Protein AF-A0A7S3PJL9-F1 (afdb_monomer)

InterPro domains:
  IPR002893 Zinc finger, MYND-type [PF01753] (295-329)
  IPR002893 Zinc finger, MYND-type [PS01360] (291-329)
  IPR002893 Zinc finger, MYND-type [PS50865] (291-329)
  IPR036770 Ankyrin repeat-containing domain superfamily [G3DSA:1.25.40.20] (37-271)
  IPR036770 Ankyrin repeat-containing domain superfamily [SSF48403] (161-262)

pLDDT: mean 83.67, std 14.81, range [35.88, 97.75]

Radius of gyration: 31.09 Å; Cα contacts (8 Å, |Δi|>4): 835; chains: 1; bounding box: 74×62×81 Å

Secondary structure (DSSP, 8-state):
-----HHHHHHHHHHHS--GGG-TTT-SPPPHHHHHHHHHHHHT-HHHHHHHHHHHS-EEEEEE---SS-GGGTT-EEEEEEEETTTTEEEEEEPPPTT--SPPEEEE-GGGEEEEEEEPPS-HHHHHHHHH--BTTTTB-HHHHHHHHHHH---TT--HHHHHHHHHHHT--TT-B-TTS-BHHHHHHSSS---HHHHHHHHHHHHH-GGGGG-B-TTS-BHHHHHHHHT-HHHHHIIIIIS---TT---TTS--HHHHTTS-HHHHHHHHHHHHHHHHHHHHHHT-PBP-STT--SB--EE-TTT-S-EESSHHHHHHTHHHHHHHHHHHHH-PEEE----SSSGGGPBPTTS-B-----SPPSTTPPTT-EEEEEEEEETTTEEEEEE-TTSSSEEEE-TTT-TTHHHHHHHHHHHSGGGTEEEEEEEE-TTS-EEEEEEEEEPPP--

Structure (mmCIF, N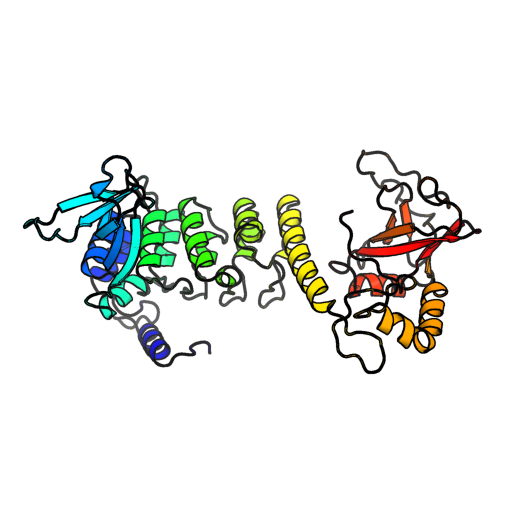/CA/C/O backbone):
data_AF-A0A7S3PJL9-F1
#
_entry.id   AF-A0A7S3PJL9-F1
#
loop_
_atom_site.group_PDB
_atom_site.id
_atom_site.type_symbol
_atom_site.label_atom_id
_atom_site.label_alt_id
_atom_site.label_comp_id
_atom_site.label_asym_id
_atom_site.label_entity_id
_atom_site.label_seq_id
_atom_site.pdbx_PDB_ins_code
_atom_site.Cartn_x
_atom_site.Cartn_y
_atom_site.Cartn_z
_atom_site.occupancy
_atom_site.B_iso_or_equiv
_atom_site.auth_seq_id
_atom_site.auth_comp_id
_atom_site.auth_asym_id
_atom_site.auth_atom_id
_atom_site.pdbx_PDB_model_num
ATOM 1 N N . SER A 1 1 ? -11.515 21.129 -6.739 1.00 35.88 1 SER A N 1
ATOM 2 C CA . SER A 1 1 ? -12.116 20.442 -7.899 1.00 35.88 1 SER A CA 1
ATOM 3 C C . SER A 1 1 ? -12.439 18.966 -7.641 1.00 35.88 1 SER A C 1
ATOM 5 O O . SER A 1 1 ? -13.136 18.388 -8.460 1.00 35.88 1 SER A O 1
ATOM 7 N N . GLU A 1 2 ? -12.032 18.348 -6.521 1.00 37.09 2 GLU A N 1
ATOM 8 C CA . GLU A 1 2 ? -12.361 16.942 -6.205 1.00 37.09 2 GLU A CA 1
ATOM 9 C C . GLU A 1 2 ? -13.313 16.798 -5.008 1.00 37.09 2 GLU A C 1
ATOM 11 O O . GLU A 1 2 ? -12.994 16.144 -4.021 1.00 37.09 2 GLU A O 1
ATOM 16 N N . ILE A 1 3 ? -14.500 17.399 -5.071 1.00 39.50 3 ILE A N 1
ATOM 17 C CA . ILE A 1 3 ? -15.584 16.981 -4.175 1.00 39.50 3 ILE A CA 1
ATOM 18 C C . ILE A 1 3 ? -16.751 16.573 -5.062 1.00 39.50 3 ILE A C 1
ATOM 20 O O . ILE A 1 3 ? -17.414 17.417 -5.650 1.00 39.50 3 ILE A O 1
ATOM 24 N N . ARG A 1 4 ? -16.908 15.258 -5.243 1.00 43.44 4 ARG A N 1
ATOM 25 C CA . ARG A 1 4 ? -17.924 14.631 -6.108 1.00 43.44 4 ARG A CA 1
ATOM 26 C C . ARG A 1 4 ? -19.254 14.361 -5.386 1.00 43.44 4 ARG A C 1
ATOM 28 O O . ARG A 1 4 ? -20.095 13.656 -5.927 1.00 43.44 4 ARG A O 1
ATOM 35 N N . ASP A 1 5 ? -19.420 14.867 -4.168 1.00 47.44 5 ASP A N 1
ATOM 36 C CA . ASP A 1 5 ? -20.592 14.631 -3.323 1.00 47.44 5 ASP A CA 1
ATOM 37 C C . ASP A 1 5 ? -21.000 15.949 -2.657 1.00 47.44 5 ASP A C 1
ATOM 39 O O . ASP A 1 5 ? -20.252 16.480 -1.834 1.00 47.44 5 ASP A O 1
ATOM 43 N N . ASP A 1 6 ? -22.162 16.485 -3.029 1.00 46.62 6 ASP A N 1
ATOM 44 C CA . ASP A 1 6 ? -22.639 17.795 -2.575 1.00 46.62 6 ASP A CA 1
ATOM 45 C C . ASP A 1 6 ? -22.822 17.857 -1.049 1.00 46.62 6 ASP A C 1
ATOM 47 O O . ASP A 1 6 ? -22.492 18.867 -0.430 1.00 46.62 6 ASP A O 1
ATOM 51 N N . LYS A 1 7 ? -23.199 16.746 -0.393 1.00 48.03 7 LYS A N 1
ATOM 52 C CA . LYS A 1 7 ? -23.298 16.692 1.082 1.00 48.03 7 LYS A CA 1
ATOM 53 C C . LYS A 1 7 ? -21.929 16.758 1.759 1.00 48.03 7 LYS A C 1
ATOM 55 O O . LYS A 1 7 ? -21.791 17.278 2.865 1.00 48.03 7 LYS A O 1
ATOM 60 N N . ARG A 1 8 ? -20.905 16.223 1.095 1.00 46.81 8 ARG A N 1
ATOM 61 C CA . ARG A 1 8 ? -19.510 16.260 1.551 1.00 46.81 8 ARG A CA 1
ATOM 62 C C . ARG A 1 8 ? -18.875 17.616 1.244 1.00 46.81 8 ARG A C 1
ATOM 64 O O . ARG A 1 8 ? -18.051 18.093 2.020 1.00 46.81 8 ARG A O 1
ATOM 71 N N . ALA A 1 9 ? -19.289 18.254 0.149 1.00 48.59 9 ALA A N 1
ATOM 72 C CA . ALA A 1 9 ? -18.859 19.592 -0.237 1.00 48.59 9 ALA A CA 1
ATOM 73 C C . ALA A 1 9 ? -19.276 20.632 0.796 1.00 48.59 9 ALA A C 1
ATOM 75 O O . ALA A 1 9 ? -18.446 21.463 1.150 1.00 48.59 9 ALA A O 1
ATOM 76 N N . ASP A 1 10 ? -20.488 20.543 1.340 1.00 46.97 10 ASP A N 1
ATOM 77 C CA . ASP A 1 10 ? -20.952 21.487 2.357 1.00 46.97 10 ASP A CA 1
ATOM 78 C C . ASP A 1 10 ? -20.241 21.304 3.704 1.00 46.97 10 ASP A C 1
ATOM 80 O O . ASP A 1 10 ? -19.788 22.290 4.281 1.00 46.97 10 ASP A O 1
ATOM 84 N N . PHE A 1 11 ? -20.005 20.065 4.157 1.00 46.78 11 PHE A N 1
ATOM 85 C CA . PHE A 1 11 ? -19.182 19.806 5.350 1.00 46.78 11 PHE A CA 1
ATOM 86 C C . PHE A 1 11 ? -17.747 20.327 5.181 1.00 46.78 11 PHE A C 1
ATOM 88 O O . PHE A 1 11 ? -17.214 21.005 6.058 1.00 46.78 11 PHE A O 1
ATOM 95 N N . HIS A 1 12 ? -17.128 20.081 4.022 1.00 47.91 12 HIS A N 1
ATOM 96 C CA . HIS A 1 12 ? -15.810 20.631 3.725 1.00 47.91 12 HIS A CA 1
ATOM 97 C C . HIS A 1 12 ? -15.833 22.161 3.619 1.00 47.91 12 HIS A C 1
ATOM 99 O O . HIS A 1 12 ? -14.950 22.793 4.184 1.00 47.91 12 HIS A O 1
ATOM 105 N N . ARG A 1 13 ? -16.831 22.785 2.981 1.00 50.94 13 ARG A N 1
ATOM 106 C CA . ARG A 1 13 ? -16.980 24.255 2.938 1.00 50.94 13 ARG A CA 1
ATOM 107 C C . ARG A 1 13 ? -17.105 24.851 4.341 1.00 50.94 13 ARG A C 1
ATOM 109 O O . ARG A 1 13 ? -16.450 25.851 4.608 1.00 50.94 13 ARG A O 1
ATOM 116 N N . MET A 1 14 ? -17.848 24.205 5.240 1.00 49.56 14 MET A N 1
ATOM 117 C CA . MET A 1 14 ? -17.987 24.616 6.645 1.00 49.56 14 MET A CA 1
ATOM 118 C C . MET A 1 14 ? -16.682 24.448 7.452 1.00 49.56 14 MET A C 1
ATOM 120 O O . MET A 1 14 ? -16.446 25.149 8.431 1.00 49.56 14 MET A O 1
ATOM 124 N N . LEU A 1 15 ? -15.788 23.550 7.023 1.00 45.72 15 LEU A N 1
ATOM 125 C CA . LEU A 1 15 ? -14.433 23.416 7.576 1.00 45.72 15 LEU A CA 1
ATOM 126 C C . LEU A 1 15 ? -13.472 24.509 7.067 1.00 45.72 15 LEU A C 1
ATOM 128 O O . LEU A 1 15 ? -12.478 24.793 7.739 1.00 45.72 15 LEU A O 1
ATOM 132 N N . TRP A 1 16 ? -13.748 25.107 5.903 1.00 45.91 16 TRP A N 1
ATOM 133 C CA . TRP A 1 16 ? -12.981 26.216 5.314 1.00 45.91 16 TRP A CA 1
ATOM 134 C C . TRP A 1 16 ? -13.560 27.602 5.632 1.00 45.91 16 TRP A C 1
ATOM 136 O O . TRP A 1 16 ? -12.886 28.600 5.380 1.00 45.91 16 TRP A O 1
ATOM 146 N N . SER A 1 17 ? -14.768 27.692 6.196 1.00 44.50 17 SER A N 1
ATOM 147 C CA . SER A 1 17 ? -15.256 28.932 6.800 1.00 44.50 17 SER A CA 1
ATOM 148 C C . SER A 1 17 ? -14.459 29.246 8.067 1.00 44.50 17 SER A C 1
ATOM 150 O O . SER A 1 17 ? -14.126 28.340 8.830 1.00 44.50 17 SER A O 1
ATOM 152 N N . TYR A 1 18 ? -14.123 30.528 8.231 1.00 39.69 18 TYR A N 1
ATOM 153 C CA . TYR A 1 18 ? -13.326 31.111 9.312 1.00 39.69 18 TYR A CA 1
ATOM 154 C C . TYR A 1 18 ? -13.472 30.382 10.655 1.00 39.69 18 TYR A C 1
ATOM 156 O O . TYR A 1 18 ? -14.580 30.214 11.165 1.00 39.69 18 TYR A O 1
ATOM 164 N N . GLY A 1 19 ? -12.339 29.975 11.234 1.00 41.75 19 GLY A N 1
ATOM 165 C CA . GLY A 1 19 ? -12.301 29.563 12.631 1.00 41.75 19 GLY A CA 1
ATOM 166 C C . GLY A 1 19 ? -12.584 30.751 13.546 1.00 41.75 19 GLY A C 1
ATOM 167 O O . GLY A 1 19 ? -12.369 31.906 13.165 1.00 41.75 19 GLY A O 1
ATOM 168 N N . GLY A 1 20 ? -13.101 30.472 14.745 1.00 43.22 20 GLY A N 1
ATOM 169 C CA . GLY A 1 20 ? -13.383 31.499 15.751 1.00 43.22 20 GLY A CA 1
ATOM 170 C C . GLY A 1 20 ? -12.190 32.443 15.965 1.00 43.22 20 GLY A C 1
ATOM 171 O O . GLY A 1 20 ? -11.038 32.026 15.874 1.00 43.22 20 GLY A O 1
ATOM 172 N N . ASN A 1 21 ? -12.491 33.720 16.226 1.00 45.34 21 ASN A N 1
ATOM 173 C CA . ASN A 1 21 ? -11.566 34.867 16.291 1.00 45.34 21 ASN A CA 1
ATOM 174 C C . ASN A 1 21 ? -10.934 35.328 14.960 1.00 45.34 21 ASN A C 1
ATOM 176 O O . ASN A 1 21 ? -9.982 36.103 14.977 1.00 45.34 21 ASN A O 1
ATOM 180 N N . GLY A 1 22 ? -11.478 34.927 13.805 1.00 47.56 22 GLY A N 1
ATOM 181 C CA . GLY A 1 22 ? -11.074 35.495 12.511 1.00 47.56 22 GLY A CA 1
ATOM 182 C C . GLY A 1 22 ? -9.779 34.919 11.934 1.00 47.56 22 GLY A C 1
ATOM 183 O O . GLY A 1 22 ? -9.286 35.439 10.934 1.00 47.56 22 GLY A O 1
ATOM 184 N N . ASP A 1 23 ? -9.253 33.833 12.508 1.00 50.88 23 ASP A N 1
ATOM 185 C CA . ASP A 1 23 ? -8.111 33.107 11.952 1.00 50.88 23 ASP A CA 1
ATOM 186 C C . ASP A 1 23 ? -8.592 32.057 10.922 1.00 50.88 23 ASP A C 1
ATOM 188 O O . ASP A 1 23 ? -9.230 31.058 11.291 1.00 50.88 23 ASP A O 1
ATOM 192 N N . PRO A 1 24 ? -8.289 32.229 9.619 1.00 50.56 24 PRO A N 1
ATOM 193 C CA . PRO A 1 24 ? -8.674 31.271 8.581 1.00 50.56 24 PRO A CA 1
ATOM 194 C C . PRO A 1 24 ? -8.004 29.890 8.748 1.00 50.56 24 PRO A C 1
ATOM 196 O O . PRO A 1 24 ? -8.465 28.899 8.170 1.00 50.56 24 PRO A O 1
ATOM 199 N N . PHE A 1 25 ? -6.951 29.776 9.561 1.00 51.09 25 PHE A N 1
ATOM 200 C CA . PHE A 1 25 ? -6.212 28.534 9.778 1.00 51.09 25 PHE A CA 1
ATOM 201 C C . PHE A 1 25 ? -6.716 27.711 10.970 1.00 51.09 25 PHE A C 1
ATOM 203 O O . PHE A 1 25 ? -6.531 26.492 10.955 1.00 51.09 25 PHE A O 1
ATOM 210 N N . CYS A 1 26 ? -7.414 28.314 11.941 1.00 51.22 26 CYS A N 1
ATOM 211 C CA . CYS A 1 26 ? -7.819 27.636 13.184 1.00 51.22 26 CYS A CA 1
ATOM 212 C C . CYS A 1 26 ? -8.955 26.608 13.028 1.00 51.22 26 CYS A C 1
ATOM 214 O O . CYS A 1 26 ? -9.075 25.700 13.845 1.00 51.22 26 CYS A O 1
ATOM 216 N N . GLY A 1 27 ? -9.753 26.689 11.962 1.00 54.47 27 GLY A N 1
ATOM 217 C CA . GLY A 1 27 ? -10.886 25.782 11.751 1.00 54.47 27 GLY A CA 1
ATOM 218 C C . GLY A 1 27 ? -12.042 25.964 12.717 1.00 54.47 27 GLY A C 1
ATOM 219 O O . GLY A 1 27 ? -11.946 26.771 13.641 1.00 54.47 27 GLY A O 1
ATOM 220 N N . PRO A 1 28 ? -13.175 25.280 12.477 1.00 57.53 28 PRO A N 1
ATOM 221 C CA . PRO A 1 28 ? -14.320 25.406 13.361 1.00 57.53 28 PRO A CA 1
ATOM 222 C C . PRO A 1 28 ? -13.923 24.992 14.776 1.00 57.53 28 PRO A C 1
ATOM 224 O O . PRO A 1 28 ? -13.170 24.036 14.973 1.00 57.53 28 PRO A O 1
ATOM 227 N N . GLN A 1 29 ? -14.425 25.744 15.753 1.00 66.12 29 GLN A N 1
ATOM 228 C CA . GLN A 1 29 ? -14.148 25.498 17.158 1.00 66.12 29 GLN A CA 1
ATOM 229 C C . GLN A 1 29 ? -14.656 24.098 17.526 1.00 66.12 29 GLN A C 1
ATOM 231 O O . GLN A 1 29 ? -15.822 23.776 17.305 1.00 66.12 29 GLN A O 1
ATOM 236 N N . LEU A 1 30 ? -13.754 23.253 18.026 1.00 68.56 30 LEU A N 1
ATOM 237 C CA . LEU A 1 30 ? -14.079 21.889 18.437 1.00 68.56 30 LEU A CA 1
ATOM 238 C C . LEU A 1 30 ? -14.959 21.919 19.686 1.00 68.56 30 LEU A C 1
ATOM 240 O O . LEU A 1 30 ? -14.750 22.763 20.563 1.00 68.56 30 LEU A O 1
ATOM 244 N N . SER A 1 31 ? -15.878 20.959 19.815 1.00 82.12 31 SER A N 1
ATOM 245 C CA . SER A 1 31 ? -16.474 20.694 21.121 1.00 82.12 31 SER A CA 1
ATOM 246 C C . SER A 1 31 ? -15.379 20.266 22.106 1.00 82.12 31 SER A C 1
ATOM 248 O O . SER A 1 31 ? -14.372 19.665 21.718 1.00 82.12 31 SER A O 1
ATOM 250 N N . GLU A 1 32 ? -15.582 20.530 23.395 1.00 86.38 32 GLU A N 1
ATOM 251 C CA . GLU A 1 32 ? -14.637 20.114 24.438 1.00 86.38 32 GLU A CA 1
ATOM 252 C C . GLU A 1 32 ? -14.372 18.599 24.389 1.00 86.38 32 GLU A C 1
ATOM 254 O O . GLU A 1 32 ? -13.226 18.156 24.422 1.00 86.38 32 GLU A O 1
ATOM 259 N N . GLU A 1 33 ? -15.425 17.803 24.193 1.00 87.88 33 GLU A N 1
ATOM 260 C CA . GLU A 1 33 ? -15.321 16.350 24.013 1.00 87.88 33 GLU A CA 1
ATOM 261 C C . GLU A 1 33 ? -14.486 15.950 22.790 1.00 87.88 33 GLU A C 1
ATOM 263 O O . GLU A 1 33 ? -13.663 15.041 22.887 1.00 87.88 33 GLU A O 1
ATOM 268 N N . ALA A 1 34 ? -14.669 16.614 21.641 1.00 85.75 34 ALA A N 1
ATOM 269 C CA . ALA A 1 34 ? -13.891 16.326 20.443 1.00 85.75 34 ALA A CA 1
ATOM 270 C C . ALA A 1 34 ? -12.410 16.630 20.675 1.00 85.75 34 ALA A C 1
ATOM 272 O O . ALA A 1 34 ? -11.571 15.820 20.294 1.00 85.75 34 ALA A O 1
ATOM 273 N N . LEU A 1 35 ? -12.092 17.727 21.372 1.00 85.62 35 LEU A N 1
ATOM 274 C CA . LEU A 1 35 ? -10.721 18.075 21.745 1.00 85.62 35 LEU A CA 1
ATOM 275 C C . LEU A 1 35 ? -10.097 17.034 22.691 1.00 85.62 35 LEU A C 1
ATOM 277 O O . LEU A 1 35 ? -8.969 16.594 22.458 1.00 85.62 35 LEU A O 1
ATOM 281 N N . GLN A 1 36 ? -10.823 16.615 23.731 1.00 92.06 36 GLN A N 1
ATOM 282 C CA . GLN A 1 36 ? -10.372 15.566 24.655 1.00 92.06 36 GLN A CA 1
ATOM 283 C C . GLN A 1 36 ? -10.151 14.236 23.919 1.00 92.06 36 GLN A C 1
ATOM 285 O O . GLN A 1 36 ? -9.152 13.548 24.147 1.00 92.06 36 GLN A O 1
ATOM 290 N N . PHE A 1 37 ? -11.030 13.902 22.971 1.00 94.19 37 PHE A N 1
ATOM 291 C CA . PHE A 1 37 ? -10.865 12.742 22.104 1.00 94.19 37 PHE A CA 1
ATOM 292 C C . PHE A 1 37 ? -9.600 12.848 21.238 1.00 94.19 37 PHE A C 1
ATOM 294 O O . PHE A 1 37 ? -8.809 11.903 21.207 1.00 94.19 37 PHE A O 1
ATOM 301 N N . SER A 1 38 ? -9.339 13.993 20.590 1.00 90.94 38 SER A N 1
ATOM 302 C CA . SER A 1 38 ? -8.106 14.212 19.811 1.00 90.94 38 SER A CA 1
ATOM 303 C C . SER A 1 38 ? -6.857 14.035 20.665 1.00 90.94 38 SER A C 1
ATOM 305 O O . SER A 1 38 ? -5.888 13.410 20.233 1.00 90.94 38 SER A O 1
ATOM 307 N N . GLN A 1 39 ? -6.871 14.584 21.882 1.00 92.31 39 GLN A N 1
ATOM 308 C CA . GLN A 1 39 ? -5.762 14.481 22.825 1.00 92.31 39 GLN A CA 1
ATOM 309 C C . GLN A 1 39 ? -5.527 13.026 23.237 1.00 92.31 39 GLN A C 1
ATOM 311 O O . GLN A 1 39 ? -4.381 12.571 23.245 1.00 92.31 39 GLN A O 1
ATOM 316 N N . ALA A 1 40 ? -6.589 12.265 23.510 1.00 95.62 40 ALA A N 1
ATOM 317 C CA . ALA A 1 40 ? -6.484 10.843 23.821 1.00 95.62 40 ALA A CA 1
ATOM 318 C C . ALA A 1 40 ? -5.890 10.047 22.646 1.00 95.62 40 ALA A C 1
ATOM 320 O O . ALA A 1 40 ? -4.986 9.231 22.841 1.00 95.62 40 ALA A O 1
ATOM 321 N N . VAL A 1 41 ? -6.328 10.333 21.416 1.00 96.75 41 VAL A N 1
ATOM 322 C CA . VAL A 1 41 ? -5.797 9.711 20.194 1.00 96.75 41 VAL A CA 1
ATOM 323 C C . VAL A 1 41 ? -4.317 10.048 19.983 1.00 96.75 41 VAL A C 1
ATOM 325 O O . VAL A 1 41 ? -3.515 9.150 19.716 1.00 96.75 41 VAL A O 1
ATOM 328 N N . LEU A 1 42 ? -3.935 11.319 20.135 1.00 94.75 42 LEU A N 1
ATOM 329 C CA . LEU A 1 42 ? -2.558 11.789 19.967 1.00 94.75 42 LEU A CA 1
ATOM 330 C C . LEU A 1 42 ? -1.620 11.194 21.024 1.00 94.75 42 LEU A C 1
ATOM 332 O O . LEU A 1 42 ? -0.526 10.743 20.698 1.00 94.75 42 LEU A O 1
ATOM 336 N N . THR A 1 43 ? -2.052 11.146 22.283 1.00 95.38 43 THR A N 1
ATOM 337 C CA . THR A 1 43 ? -1.238 10.638 23.403 1.00 95.38 43 THR A CA 1
ATOM 338 C C . THR A 1 43 ? -1.216 9.115 23.505 1.00 95.38 43 THR A C 1
ATOM 340 O O . THR A 1 43 ? -0.442 8.569 24.289 1.00 95.38 43 THR A O 1
ATOM 343 N N . GLY A 1 44 ? -2.030 8.414 22.713 1.00 96.00 44 GLY A N 1
ATOM 344 C CA . GLY A 1 44 ? -2.075 6.954 22.713 1.00 96.00 44 GLY A CA 1
ATOM 345 C C . GLY A 1 44 ? -2.898 6.358 23.859 1.00 96.00 44 GLY A C 1
ATOM 346 O O . GLY A 1 44 ? -2.697 5.190 24.199 1.00 96.00 44 GLY A O 1
ATOM 347 N N . SER A 1 45 ? -3.817 7.136 24.436 1.00 95.31 45 SER A N 1
ATOM 348 C CA . SER A 1 45 ? -4.642 6.781 25.597 1.00 95.31 45 SER A CA 1
ATOM 349 C C . SER A 1 45 ? -5.869 5.959 25.189 1.00 95.31 45 SER A C 1
ATOM 351 O O . SER A 1 45 ? -6.961 6.495 24.999 1.00 95.31 45 SER A O 1
ATOM 353 N N . LEU A 1 46 ? -5.690 4.644 25.038 1.00 94.19 46 LEU A N 1
ATOM 354 C CA . LEU A 1 46 ? -6.730 3.740 24.527 1.00 94.19 46 LEU A CA 1
ATOM 355 C C . LEU A 1 46 ? -8.006 3.741 25.373 1.00 94.19 46 LEU A C 1
ATOM 357 O O . LEU A 1 46 ? -9.085 3.842 24.803 1.00 94.19 46 LEU A O 1
ATOM 361 N N . GLU A 1 47 ? -7.889 3.691 26.700 1.00 91.44 47 GLU A N 1
ATOM 362 C CA . GLU A 1 47 ? -9.043 3.675 27.611 1.00 91.44 47 GLU A CA 1
ATOM 363 C C . GLU A 1 47 ? -9.989 4.861 27.365 1.00 91.44 47 GLU A C 1
ATOM 365 O O . GLU A 1 47 ? -11.207 4.696 27.277 1.00 91.44 47 GLU A O 1
ATOM 370 N N . TRP A 1 48 ? -9.423 6.056 27.184 1.00 93.25 48 TRP A N 1
ATOM 371 C CA . TRP A 1 48 ? -10.192 7.261 26.892 1.00 93.25 48 TRP A CA 1
ATOM 372 C C . TRP A 1 48 ? -10.855 7.187 25.520 1.00 93.25 48 TRP A C 1
ATOM 374 O O . TRP A 1 48 ? -12.050 7.445 25.416 1.00 93.25 48 TRP A O 1
ATOM 384 N N . VAL A 1 49 ? -10.121 6.781 24.480 1.00 95.25 49 VAL A N 1
ATOM 385 C CA . VAL A 1 49 ? -10.689 6.615 23.131 1.00 95.25 49 VAL A CA 1
ATOM 386 C C . VAL A 1 49 ? -11.854 5.622 23.147 1.00 95.25 49 VAL A C 1
ATOM 388 O O . VAL A 1 49 ? -12.911 5.904 22.584 1.00 95.25 49 VAL A O 1
ATOM 391 N N . GLU A 1 50 ? -11.694 4.485 23.823 1.00 92.00 50 GLU A N 1
ATOM 392 C CA . GLU A 1 50 ? -12.749 3.481 23.954 1.00 92.00 50 GLU A CA 1
ATOM 393 C C . GLU A 1 50 ? -13.966 4.008 24.695 1.00 92.00 50 GLU A C 1
ATOM 395 O O . GLU A 1 50 ? -15.083 3.746 24.264 1.00 92.00 50 GLU A O 1
ATOM 400 N N . LYS A 1 51 ? -13.776 4.778 25.770 1.00 91.75 51 LYS A N 1
ATOM 401 C CA . LYS A 1 51 ? -14.884 5.393 26.505 1.00 91.75 51 LYS A CA 1
ATOM 402 C C . LYS A 1 51 ? -15.780 6.219 25.576 1.00 91.75 51 LYS A C 1
ATOM 404 O O . LYS A 1 51 ? -16.994 6.025 25.591 1.00 91.75 51 LYS A O 1
ATOM 409 N N . TYR A 1 52 ? -15.201 7.075 24.729 1.00 92.56 52 TYR A N 1
ATOM 410 C CA . TYR A 1 52 ? -15.978 7.866 23.765 1.00 92.56 52 TYR A CA 1
ATOM 411 C C . TYR A 1 52 ? -16.611 6.995 22.668 1.00 92.56 52 TYR A C 1
ATOM 413 O O . TYR A 1 52 ? -17.765 7.212 22.301 1.00 92.56 52 TYR A O 1
ATOM 421 N N . LEU A 1 53 ? -15.897 5.985 22.156 1.00 92.19 53 LEU A N 1
ATOM 422 C CA . LEU A 1 53 ? -16.424 5.096 21.111 1.00 92.19 53 LEU A CA 1
ATOM 423 C C . LEU A 1 53 ? -17.510 4.140 21.624 1.00 92.19 53 LEU A C 1
ATOM 425 O O . LEU A 1 53 ? -18.426 3.819 20.881 1.00 92.19 53 LEU A O 1
ATOM 429 N N . VAL A 1 54 ? -17.486 3.726 22.888 1.00 87.56 54 VAL A N 1
ATOM 430 C CA . VAL A 1 54 ? -18.583 2.954 23.495 1.00 87.56 54 VAL A CA 1
ATOM 431 C C . VAL A 1 54 ? -19.847 3.811 23.620 1.00 87.56 54 VAL A C 1
ATOM 433 O O . VAL A 1 54 ? -20.953 3.305 23.441 1.00 87.56 54 VAL A O 1
ATOM 436 N N . GLN A 1 55 ? -19.696 5.106 23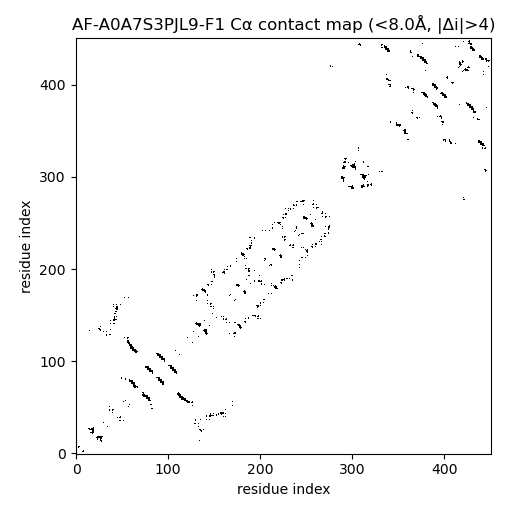.906 1.00 88.06 55 GLN A N 1
ATOM 437 C CA . GLN A 1 55 ? -20.820 6.032 24.074 1.00 88.06 55 GLN A CA 1
ATOM 438 C C . GLN A 1 55 ? -21.430 6.485 22.742 1.00 88.06 55 GLN A C 1
ATOM 440 O O . GLN A 1 55 ? -22.653 6.564 22.620 1.00 88.06 55 GLN A O 1
ATOM 445 N N . HIS A 1 56 ? -20.589 6.781 21.750 1.00 90.94 56 HIS A N 1
ATOM 446 C CA . HIS A 1 56 ? -21.010 7.432 20.504 1.00 90.94 56 HIS A CA 1
ATOM 447 C C . HIS A 1 56 ? -20.743 6.601 19.248 1.00 90.94 56 HIS A C 1
ATOM 449 O O . HIS A 1 56 ? -21.181 6.971 18.164 1.00 90.94 56 HIS A O 1
ATOM 455 N N . GLY A 1 57 ? -20.005 5.503 19.362 1.00 91.12 57 GLY A N 1
ATOM 456 C CA . GLY A 1 57 ? -19.612 4.659 18.246 1.00 91.12 57 GLY A CA 1
ATOM 457 C C . GLY A 1 57 ? -20.673 3.654 17.815 1.00 91.12 57 GLY A C 1
ATOM 458 O O . GLY A 1 57 ? -21.755 3.530 18.389 1.00 91.12 57 GLY A O 1
ATOM 459 N N . LYS A 1 58 ? -20.335 2.927 16.750 1.00 93.06 58 LYS A N 1
ATOM 460 C CA . LYS A 1 58 ? -21.057 1.733 16.317 1.00 93.06 58 LYS A CA 1
ATOM 461 C C . LYS A 1 58 ? -21.007 0.662 17.401 1.00 93.06 58 LYS A C 1
ATOM 463 O O . LYS A 1 58 ? -19.985 0.492 18.062 1.00 93.06 58 LYS A O 1
ATOM 468 N N . GLN A 1 59 ? -22.066 -0.130 17.496 1.00 92.94 59 GLN A N 1
ATOM 469 C CA . GLN A 1 59 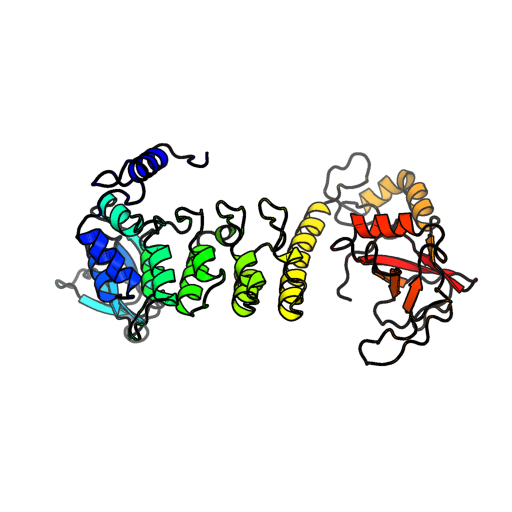? -22.029 -1.380 18.249 1.00 92.94 59 GLN A CA 1
ATOM 470 C C . GLN A 1 59 ? -21.869 -2.550 17.282 1.00 92.94 59 GLN A C 1
ATOM 472 O O . GLN A 1 59 ? -22.248 -2.474 16.114 1.00 92.94 59 GLN A O 1
ATOM 477 N N . PHE A 1 60 ? -21.290 -3.644 17.760 1.00 94.44 60 PHE A N 1
ATOM 478 C CA . PHE A 1 60 ? -21.010 -4.807 16.927 1.00 94.44 60 PHE A CA 1
ATOM 479 C C . PHE A 1 60 ? -21.630 -6.029 17.583 1.00 94.44 60 PHE A C 1
ATOM 481 O O . PHE A 1 60 ? -21.192 -6.428 18.667 1.00 94.44 60 PHE A O 1
ATOM 488 N N . LYS A 1 61 ? -22.625 -6.639 16.932 1.00 95.62 61 LYS A N 1
ATOM 489 C CA . LYS A 1 61 ? -23.067 -7.970 17.340 1.00 95.62 61 LYS A CA 1
ATOM 490 C C . LYS A 1 61 ? -22.087 -8.996 16.827 1.00 95.62 61 LYS A C 1
ATOM 492 O O . LYS A 1 61 ? -21.634 -8.942 15.679 1.00 95.62 61 LYS A O 1
ATOM 497 N N . VAL A 1 62 ? -21.788 -9.956 17.682 1.00 96.69 62 VAL A N 1
ATOM 498 C CA . VAL A 1 62 ? -20.832 -11.009 17.403 1.00 96.69 62 VAL A CA 1
ATOM 499 C C . VAL A 1 62 ? -21.447 -12.376 17.638 1.00 96.69 62 VAL A C 1
ATOM 501 O O . VAL A 1 62 ? -22.248 -12.562 18.552 1.00 96.69 62 VAL A O 1
ATOM 504 N N . ARG A 1 63 ? -21.041 -13.345 16.821 1.00 96.75 63 ARG A N 1
ATOM 505 C CA . ARG A 1 63 ? -21.310 -14.765 17.039 1.00 96.75 63 ARG A CA 1
ATOM 506 C C . ARG A 1 63 ? -20.055 -15.440 17.556 1.00 96.75 63 ARG A C 1
ATOM 508 O O . ARG A 1 63 ? -18.989 -15.323 16.950 1.00 96.75 63 ARG A O 1
ATOM 515 N N . LEU A 1 64 ? -20.196 -16.141 18.669 1.00 95.94 64 LEU A N 1
ATOM 516 C CA . LEU A 1 64 ? -19.108 -16.827 19.346 1.00 95.94 64 LEU A CA 1
ATOM 517 C C . LEU A 1 64 ? -18.739 -18.113 18.604 1.00 95.94 64 LEU A C 1
ATOM 519 O O . LEU A 1 64 ? -19.612 -18.815 18.093 1.00 95.94 64 LEU A O 1
ATOM 523 N N . GLN A 1 65 ? -17.447 -18.424 18.543 1.00 95.81 65 GLN A N 1
ATOM 524 C CA . GLN A 1 65 ? -16.927 -19.615 17.869 1.00 95.81 65 GLN A CA 1
ATOM 525 C C . GLN A 1 65 ? -15.558 -20.018 18.428 1.00 95.81 65 GLN A C 1
ATOM 527 O O . GLN A 1 65 ? -14.842 -19.188 18.984 1.00 95.81 65 GLN A O 1
ATOM 532 N N . ASN A 1 66 ? -15.146 -21.265 18.199 1.00 93.81 66 ASN A N 1
ATOM 533 C CA . ASN A 1 66 ? -13.816 -21.771 18.562 1.00 93.81 66 ASN A CA 1
ATOM 534 C C . ASN A 1 66 ? -13.466 -21.575 20.054 1.00 93.81 66 ASN A C 1
ATOM 536 O O . ASN A 1 66 ? -12.330 -21.242 20.399 1.00 93.81 66 ASN A O 1
ATOM 540 N N . ILE A 1 67 ? -14.449 -21.732 20.944 1.00 92.75 67 ILE A N 1
ATOM 541 C CA . ILE A 1 67 ? -14.259 -21.711 22.397 1.00 92.75 67 ILE A CA 1
ATOM 542 C C . ILE A 1 67 ? -14.183 -23.158 22.882 1.00 92.75 67 ILE A C 1
ATOM 544 O O . ILE A 1 67 ? -15.195 -23.852 22.955 1.00 92.75 67 ILE A O 1
ATOM 548 N N . GLU A 1 68 ? -12.972 -23.616 23.191 1.00 90.56 68 GLU A N 1
ATOM 549 C CA . GLU A 1 68 ? -12.722 -24.988 23.659 1.00 90.56 68 GLU A CA 1
ATOM 550 C C . GLU A 1 68 ? -13.074 -25.173 25.137 1.00 90.56 68 GLU A C 1
ATOM 552 O O . GLU A 1 68 ? -13.573 -26.222 25.529 1.00 90.56 68 GLU A O 1
ATOM 557 N N . SER A 1 69 ? -12.846 -24.141 25.955 1.00 89.94 69 SER A N 1
ATOM 558 C CA . SER A 1 69 ? -13.048 -24.200 27.408 1.00 89.94 69 SER A CA 1
ATOM 559 C C . SER A 1 69 ? -14.511 -24.365 27.820 1.00 89.94 69 SER A C 1
ATOM 561 O O . SER A 1 69 ? -14.783 -24.833 28.917 1.00 89.94 69 SER A O 1
ATOM 563 N N . ASP A 1 70 ? -15.439 -23.926 26.971 1.00 88.75 70 ASP A N 1
ATOM 564 C CA . ASP A 1 70 ? -16.877 -24.020 27.201 1.00 88.75 70 ASP A CA 1
ATOM 565 C C . ASP A 1 70 ? -17.582 -24.096 25.843 1.00 88.75 70 ASP A C 1
ATOM 567 O O . ASP A 1 70 ? -17.835 -23.082 25.184 1.00 88.75 70 ASP A O 1
ATOM 571 N N . GLN A 1 71 ? -17.860 -25.324 25.402 1.00 89.94 71 GLN A N 1
ATOM 572 C CA . GLN A 1 71 ? -18.462 -25.565 24.093 1.00 89.94 71 GLN A CA 1
ATOM 573 C C . GLN A 1 71 ? -19.890 -25.018 23.987 1.00 89.94 71 GLN A C 1
ATOM 575 O O . GLN A 1 71 ? -20.321 -24.712 22.875 1.00 89.94 71 GLN A O 1
ATOM 580 N N . SER A 1 72 ? -20.589 -24.831 25.115 1.00 89.00 72 SER A N 1
ATOM 581 C CA . SER A 1 72 ? -21.956 -24.293 25.144 1.00 89.00 72 SER A CA 1
ATOM 582 C C . SER A 1 72 ? -22.035 -22.837 24.671 1.00 89.00 72 SER A C 1
ATOM 584 O O . SER A 1 72 ? -23.090 -22.364 24.251 1.00 89.00 72 SER A O 1
ATOM 586 N N . LEU A 1 73 ? -20.908 -22.117 24.704 1.00 90.25 73 LEU A N 1
ATOM 587 C CA . LEU A 1 73 ? -20.824 -20.738 24.237 1.00 90.25 73 LEU A CA 1
ATOM 588 C C . LEU A 1 73 ? -20.732 -20.634 22.711 1.00 90.25 73 LEU A C 1
ATOM 590 O O . LEU A 1 73 ? -21.046 -19.578 22.162 1.00 90.25 73 LEU A O 1
ATOM 594 N N . ASN A 1 74 ? -20.307 -21.689 22.010 1.00 92.81 74 ASN A N 1
ATOM 595 C CA . ASN A 1 74 ? -20.176 -21.647 20.556 1.00 92.81 74 ASN A CA 1
ATOM 596 C C . ASN A 1 74 ? -21.554 -21.504 19.897 1.00 92.81 74 ASN A C 1
ATOM 598 O O 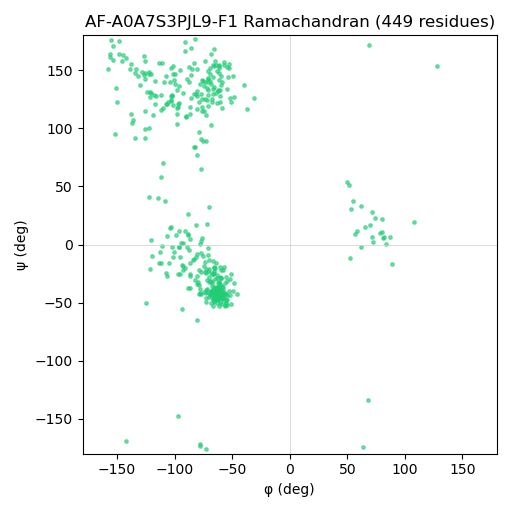. ASN A 1 74 ? -22.488 -22.238 20.198 1.00 92.81 74 ASN A O 1
ATOM 602 N N . GLY A 1 75 ? -21.680 -20.541 18.985 1.00 92.25 75 GLY A N 1
ATOM 603 C CA . GLY A 1 75 ? -22.936 -20.199 18.321 1.00 92.25 75 GLY A CA 1
ATOM 604 C C . GLY A 1 75 ? -23.785 -19.156 19.053 1.00 92.25 75 GLY A C 1
ATOM 605 O O . GLY A 1 75 ? -24.634 -18.543 18.402 1.00 92.25 75 GLY A O 1
ATOM 606 N N . ARG A 1 76 ? -23.532 -18.880 20.347 1.00 93.25 76 ARG A N 1
ATOM 607 C CA . ARG A 1 76 ? -24.222 -17.793 21.066 1.00 93.25 76 ARG A CA 1
ATOM 608 C C . ARG A 1 76 ? -23.937 -16.438 20.416 1.00 93.25 76 ARG A C 1
ATOM 610 O O . ARG A 1 76 ? -22.905 -16.238 19.767 1.00 93.25 76 ARG A O 1
ATOM 617 N N . ILE A 1 77 ? -24.867 -15.509 20.615 1.00 94.50 77 ILE A N 1
ATOM 618 C CA . ILE A 1 77 ? -24.775 -14.126 20.148 1.00 94.50 77 ILE A CA 1
ATOM 619 C C . ILE A 1 77 ? -24.524 -13.215 21.349 1.00 94.50 77 ILE A C 1
ATOM 621 O O . ILE A 1 77 ? -25.004 -13.463 22.457 1.00 94.50 77 ILE A O 1
ATOM 625 N N . GLY A 1 78 ? -23.741 -12.167 21.134 1.00 94.69 78 GLY A N 1
ATOM 626 C CA . GLY A 1 78 ? -23.542 -11.109 22.111 1.00 94.69 78 GLY A CA 1
ATOM 627 C C . GLY A 1 78 ? -23.136 -9.799 21.455 1.00 94.69 78 GLY A C 1
ATOM 628 O O . GLY A 1 78 ? -22.893 -9.736 20.249 1.00 94.69 78 GLY A O 1
ATOM 629 N N . THR A 1 79 ? -23.022 -8.759 22.267 1.00 94.38 79 THR A N 1
ATOM 630 C CA . THR A 1 79 ? -22.561 -7.434 21.852 1.00 94.38 79 THR A CA 1
ATOM 631 C C . THR A 1 79 ? -21.113 -7.239 22.284 1.00 94.38 79 THR A C 1
ATOM 633 O O . THR A 1 79 ? -20.765 -7.462 23.444 1.00 94.38 79 THR A O 1
ATOM 636 N N . ARG A 1 80 ? -20.251 -6.826 21.349 1.00 93.75 80 ARG A N 1
ATOM 637 C CA . ARG A 1 80 ? -18.843 -6.508 21.619 1.00 93.75 80 ARG A CA 1
ATOM 638 C C . ARG A 1 80 ? -18.725 -5.151 22.312 1.00 93.75 80 ARG A C 1
ATOM 640 O O . ARG A 1 80 ? -19.072 -4.130 21.724 1.00 93.75 80 ARG A O 1
ATOM 647 N N . GLY A 1 81 ? -18.188 -5.158 23.525 1.00 91.12 81 GLY A N 1
ATOM 648 C CA . GLY A 1 81 ? -17.786 -3.988 24.300 1.00 91.12 81 GLY A CA 1
ATOM 649 C C . GLY A 1 81 ? -16.287 -3.685 24.184 1.00 91.12 81 GLY A C 1
ATOM 650 O O . GLY A 1 81 ? -15.669 -3.920 23.145 1.00 91.12 81 GLY A O 1
ATOM 651 N N . LYS A 1 82 ? -15.702 -3.154 25.266 1.00 90.06 82 LYS A N 1
ATOM 652 C CA . LYS A 1 82 ? -14.312 -2.656 25.315 1.00 90.06 82 LYS A CA 1
ATOM 653 C C . LYS A 1 82 ? -13.239 -3.738 25.128 1.00 90.06 82 LYS A C 1
ATOM 655 O O . LYS A 1 82 ? -13.446 -4.903 25.487 1.00 90.06 82 LYS A O 1
ATOM 660 N N . LEU A 1 83 ? -12.068 -3.339 24.637 1.00 88.44 83 LEU A N 1
ATOM 661 C CA . LEU A 1 83 ? -10.858 -4.148 24.535 1.00 88.44 83 LEU A CA 1
ATOM 662 C C . LEU A 1 83 ? -10.053 -4.081 25.840 1.00 88.44 83 LEU A C 1
ATOM 664 O O . LEU A 1 83 ? -9.491 -3.064 26.224 1.00 88.44 83 LEU A O 1
ATOM 668 N N . ILE A 1 84 ? -9.887 -5.228 26.485 1.00 89.25 84 ILE A N 1
ATOM 669 C CA . ILE A 1 84 ? -8.887 -5.448 27.531 1.00 89.25 84 ILE A CA 1
ATOM 670 C C . ILE A 1 84 ? -7.535 -5.630 26.841 1.00 89.25 84 ILE A C 1
ATOM 672 O O . ILE A 1 84 ? -7.147 -6.729 26.416 1.00 89.25 84 ILE A O 1
ATOM 676 N N . ALA A 1 85 ? -6.846 -4.512 26.673 1.00 80.19 85 ALA A N 1
ATOM 677 C CA . ALA A 1 85 ? -5.731 -4.361 25.762 1.00 80.19 85 ALA A CA 1
ATOM 678 C C . ALA A 1 85 ? -4.492 -5.177 26.166 1.00 80.19 85 ALA A C 1
ATOM 680 O O . ALA A 1 85 ? -3.751 -5.621 25.289 1.00 80.19 85 ALA A O 1
ATOM 681 N N . GLU A 1 86 ? -4.251 -5.399 27.459 1.00 84.25 86 GLU A N 1
ATOM 682 C CA . GLU A 1 86 ? -3.123 -6.187 27.988 1.00 84.25 86 GLU A CA 1
ATOM 683 C C . GLU A 1 86 ? -3.258 -7.670 27.636 1.00 84.25 86 GLU A C 1
ATOM 685 O O . GLU A 1 86 ? -2.269 -8.363 27.409 1.00 84.25 86 GLU A O 1
ATOM 690 N N . ARG A 1 87 ? -4.500 -8.163 27.576 1.00 88.12 87 ARG A N 1
ATOM 691 C CA . ARG A 1 87 ? -4.814 -9.573 27.297 1.00 88.12 87 ARG A CA 1
ATOM 692 C C . ARG A 1 87 ? -5.234 -9.811 25.850 1.00 88.12 87 ARG A C 1
ATOM 694 O O . ARG A 1 87 ? -5.426 -10.966 25.469 1.00 88.12 87 ARG A O 1
ATOM 701 N N . ASN A 1 88 ? -5.389 -8.740 25.067 1.00 88.75 88 ASN A N 1
ATOM 702 C CA . ASN A 1 88 ? -5.980 -8.759 23.733 1.00 88.75 88 ASN A CA 1
ATOM 703 C C . ASN A 1 88 ? -7.324 -9.516 23.730 1.00 88.75 88 ASN A C 1
ATOM 705 O O . ASN A 1 88 ? -7.497 -10.508 23.016 1.00 88.75 88 ASN A O 1
ATOM 709 N N . ARG A 1 89 ? -8.246 -9.104 24.612 1.00 93.69 89 ARG A N 1
ATOM 710 C CA . ARG A 1 89 ? -9.585 -9.703 24.748 1.00 93.69 89 ARG A CA 1
ATOM 711 C C . ARG A 1 89 ? -10.657 -8.629 24.741 1.00 93.69 89 ARG A C 1
ATOM 713 O O . ARG A 1 89 ? -10.512 -7.646 25.448 1.00 93.69 89 ARG A O 1
ATOM 720 N N . TYR A 1 90 ? -11.750 -8.848 24.032 1.00 92.50 90 TYR A N 1
ATOM 721 C CA . TYR A 1 90 ? -12.928 -7.992 24.105 1.00 92.50 90 TYR A CA 1
ATOM 722 C C . TYR A 1 90 ? -13.878 -8.482 25.192 1.00 92.50 90 TYR A C 1
ATOM 724 O O . TYR A 1 90 ? -14.041 -9.691 25.364 1.00 92.50 90 TYR A O 1
ATOM 732 N N . VAL A 1 91 ? -14.507 -7.554 25.909 1.00 94.12 91 VAL A N 1
ATOM 733 C CA . VAL A 1 91 ? -15.675 -7.850 26.746 1.00 94.12 91 VAL A CA 1
ATOM 734 C C . VAL A 1 91 ? -16.865 -8.071 25.822 1.00 94.12 91 VAL A C 1
ATOM 736 O O . VAL A 1 91 ? -17.144 -7.229 24.976 1.00 94.12 91 VAL A O 1
ATOM 739 N N . ILE A 1 92 ? -17.539 -9.206 25.952 1.00 95.31 92 ILE A N 1
ATOM 740 C CA . ILE A 1 92 ? -18.736 -9.561 25.199 1.00 95.31 92 ILE A CA 1
ATOM 741 C C . ILE A 1 92 ? -19.884 -9.713 26.190 1.00 95.31 92 ILE A C 1
ATOM 743 O O . ILE A 1 92 ? -19.824 -10.562 27.082 1.00 95.31 92 ILE A O 1
ATOM 747 N N . THR A 1 93 ? -20.929 -8.915 26.011 1.00 94.81 93 THR A N 1
ATOM 748 C CA . THR A 1 93 ? -22.180 -9.035 26.764 1.00 94.81 93 THR A CA 1
ATOM 749 C C . THR A 1 93 ? -23.094 -9.984 25.996 1.00 94.81 93 THR A C 1
ATOM 751 O O . THR A 1 93 ? -23.513 -9.667 24.883 1.00 94.81 93 THR A O 1
ATOM 754 N N . LEU A 1 94 ? -23.346 -11.178 26.534 1.00 93.56 94 LEU A N 1
ATOM 755 C CA . LEU A 1 94 ? -24.158 -12.196 25.864 1.00 93.56 94 LEU A CA 1
ATOM 756 C C . LEU A 1 94 ? -25.631 -11.793 25.834 1.00 93.56 94 LEU A C 1
ATOM 758 O O . LEU A 1 94 ? -26.157 -11.274 26.819 1.00 93.56 94 LEU A O 1
ATOM 762 N N . GLU A 1 95 ? -26.306 -12.099 24.727 1.00 90.38 95 GLU A N 1
ATOM 763 C CA . GLU A 1 95 ? -27.765 -12.069 24.701 1.00 90.38 95 GLU A CA 1
ATOM 764 C C . GLU A 1 95 ? -28.294 -13.170 25.646 1.00 90.38 95 GLU A C 1
ATOM 766 O O . GLU A 1 95 ? -27.739 -14.284 25.661 1.00 90.38 95 GLU A O 1
ATOM 771 N N . PRO A 1 96 ? -29.312 -12.871 26.474 1.00 83.06 96 PRO A N 1
ATOM 772 C CA . PRO A 1 96 ? -29.848 -13.830 27.430 1.00 83.06 96 PRO A CA 1
ATOM 773 C C . PRO A 1 96 ? -30.393 -15.057 26.696 1.00 83.06 96 PRO A C 1
ATOM 775 O O . PRO A 1 96 ? -31.114 -14.937 25.703 1.00 83.06 96 PRO A O 1
ATOM 778 N N . ALA A 1 97 ? -30.031 -16.248 27.176 1.00 74.94 97 ALA A N 1
ATOM 779 C CA . ALA A 1 97 ? -30.693 -17.472 26.744 1.00 74.94 97 ALA A CA 1
ATOM 780 C C . ALA A 1 97 ? -32.167 -17.443 27.198 1.00 74.94 97 ALA A C 1
ATOM 782 O O . ALA A 1 97 ? -32.471 -16.752 28.172 1.00 74.94 97 ALA A O 1
ATOM 783 N N . PRO A 1 98 ? -33.079 -18.213 26.572 1.00 68.88 98 PRO A N 1
ATOM 784 C CA . PRO A 1 98 ? -34.493 -18.253 26.971 1.00 68.88 98 PRO A CA 1
ATOM 785 C C . PRO A 1 98 ? -34.717 -18.508 28.473 1.00 68.88 98 PRO A C 1
ATOM 787 O O . PRO A 1 98 ? -35.730 -18.093 29.029 1.00 68.88 98 PRO A O 1
ATOM 790 N N . GLU A 1 99 ? -33.756 -19.161 29.130 1.00 69.25 99 GLU A N 1
ATOM 791 C CA . GLU A 1 99 ? -33.796 -19.546 30.542 1.00 69.25 99 GLU A CA 1
ATOM 792 C C . GLU A 1 99 ? -32.967 -18.621 31.465 1.00 69.25 99 GLU A C 1
ATOM 794 O O . GLU A 1 99 ? -33.091 -18.690 32.688 1.00 69.25 99 GLU A O 1
ATOM 799 N N . GLU A 1 100 ? -32.142 -17.718 30.915 1.00 69.50 100 GLU A N 1
ATOM 800 C CA . GLU A 1 100 ? -31.279 -16.804 31.681 1.00 69.50 100 GLU A CA 1
ATOM 801 C C . GLU A 1 100 ? -31.941 -15.423 31.834 1.00 69.50 100 GLU A C 1
ATOM 803 O O . GLU A 1 100 ? -32.161 -14.706 30.861 1.00 69.50 100 GLU A O 1
ATOM 808 N N . LYS A 1 101 ? -32.217 -15.002 33.077 1.00 65.25 101 LYS A N 1
ATOM 809 C CA . LYS A 1 101 ? -32.776 -13.665 33.373 1.00 65.25 101 LYS A CA 1
ATOM 810 C C . LYS A 1 101 ? -31.725 -12.552 33.462 1.00 65.25 101 LYS A C 1
ATOM 812 O O . LYS A 1 101 ? -32.092 -11.380 33.497 1.00 65.25 101 LYS A O 1
ATOM 817 N N . THR A 1 102 ? -30.439 -12.890 33.540 1.00 70.38 102 THR A N 1
ATOM 818 C CA . THR A 1 102 ? -29.349 -11.930 33.758 1.00 70.38 102 THR A CA 1
ATOM 819 C C . THR A 1 102 ? -28.391 -11.881 32.574 1.00 70.38 102 THR A C 1
ATOM 821 O O . THR A 1 102 ? -28.042 -12.899 31.980 1.00 70.38 102 THR A O 1
ATOM 824 N N . LEU A 1 103 ? -27.942 -10.668 32.242 1.00 76.19 103 LEU A N 1
ATOM 825 C CA . LEU A 1 103 ? -26.892 -10.456 31.250 1.00 76.19 103 LEU A CA 1
ATOM 826 C C . LEU A 1 103 ? -25.570 -11.009 31.790 1.00 76.19 103 LEU A C 1
ATOM 828 O O . LEU A 1 103 ? -25.126 -10.634 32.876 1.00 76.19 103 LEU A O 1
ATOM 832 N N . ARG A 1 104 ? -24.938 -11.897 31.020 1.00 87.69 104 ARG A N 1
ATOM 833 C CA . ARG A 1 104 ? -23.631 -12.476 31.342 1.00 87.69 104 ARG A CA 1
ATOM 834 C C . ARG A 1 104 ? -22.558 -11.816 30.486 1.00 87.69 104 ARG A C 1
ATOM 836 O O . ARG A 1 104 ? -22.623 -11.865 29.259 1.00 87.69 104 ARG A O 1
ATOM 843 N N . GLU A 1 105 ? -21.549 -11.241 31.131 1.00 93.06 105 GLU A N 1
ATOM 844 C CA . GLU A 1 105 ? -20.358 -10.733 30.450 1.00 93.06 105 GLU A CA 1
ATOM 845 C C . GLU A 1 105 ? -19.228 -11.756 30.489 1.00 93.06 105 GLU A C 1
ATOM 847 O O . GLU A 1 105 ? -18.945 -12.376 31.516 1.00 93.06 105 GLU A O 1
ATOM 852 N N . ILE A 1 106 ? -18.553 -11.918 29.357 1.00 93.38 106 ILE A N 1
ATOM 853 C CA . ILE A 1 106 ? -17.359 -12.752 29.238 1.00 93.38 106 ILE A CA 1
ATOM 854 C C . ILE A 1 106 ? -16.279 -11.988 28.482 1.00 93.38 106 ILE A C 1
ATOM 856 O O . ILE A 1 106 ? -16.572 -11.167 27.622 1.00 93.38 106 ILE A O 1
ATOM 860 N N . SER A 1 107 ? -15.006 -12.265 28.759 1.00 94.75 107 SER A N 1
ATOM 861 C CA . SER A 1 107 ? -13.916 -11.728 27.936 1.00 94.75 107 SER A CA 1
ATOM 862 C C . SER A 1 107 ? -13.474 -12.778 26.925 1.00 94.75 107 SER A C 1
ATOM 864 O O . SER A 1 107 ? -13.232 -13.917 27.317 1.00 94.75 107 SER A O 1
ATOM 866 N N . LEU A 1 108 ? -13.314 -12.426 25.650 1.00 94.38 108 LEU A N 1
ATOM 867 C CA . LEU A 1 108 ? -12.931 -13.354 24.578 1.00 94.38 108 LEU A CA 1
ATOM 868 C C . LEU A 1 108 ? -11.829 -12.786 23.682 1.00 94.38 108 LEU A C 1
ATOM 870 O O . LEU A 1 108 ? -11.756 -11.583 23.452 1.00 94.38 108 LEU A O 1
ATOM 874 N N . LYS A 1 109 ? -10.967 -13.661 23.150 1.00 93.88 109 LYS A N 1
ATOM 875 C CA . LYS A 1 109 ? -9.971 -13.266 22.140 1.00 93.88 109 LYS A CA 1
ATOM 876 C C . LYS A 1 109 ? -10.678 -12.923 20.816 1.00 93.88 109 LYS A C 1
ATOM 878 O O . LYS A 1 109 ? -11.692 -13.550 20.520 1.00 93.88 109 LYS A O 1
ATOM 883 N N . PRO A 1 110 ? -10.117 -12.038 19.971 1.00 92.00 110 PRO A N 1
ATOM 884 C CA . PRO A 1 110 ? -10.703 -11.687 18.673 1.00 92.00 110 PRO A CA 1
ATOM 885 C C . PRO A 1 110 ? -10.996 -12.887 17.758 1.00 92.00 110 PRO A C 1
ATOM 887 O O . PRO A 1 110 ? -11.941 -12.850 16.988 1.00 92.00 110 PRO A O 1
ATOM 890 N N . ALA A 1 111 ? -10.207 -13.965 17.844 1.00 94.12 111 ALA A N 1
ATOM 891 C CA . ALA A 1 111 ? -10.417 -15.179 17.046 1.00 94.12 111 ALA A CA 1
ATOM 892 C C . ALA A 1 111 ? -11.613 -16.036 17.515 1.00 94.12 111 ALA A C 1
ATOM 894 O O . ALA A 1 111 ? -12.064 -16.917 16.781 1.00 94.12 111 ALA A O 1
ATOM 895 N N . SER A 1 112 ? -12.115 -15.787 18.728 1.00 96.38 112 SER A N 1
ATOM 896 C CA . SER A 1 112 ? -13.189 -16.559 19.362 1.00 96.38 112 SER A CA 1
ATOM 897 C C . SER A 1 112 ? -14.593 -16.042 19.026 1.00 96.38 112 SER A C 1
ATOM 899 O O . SER A 1 112 ? -15.577 -16.456 19.636 1.00 96.38 112 SER A O 1
ATOM 901 N N . PHE A 1 113 ? -14.707 -15.096 18.096 1.00 95.81 113 PHE A N 1
ATOM 902 C CA . PHE A 1 113 ? -15.988 -14.596 17.620 1.00 95.81 113 PHE A CA 1
ATOM 903 C C . PHE A 1 113 ? -15.861 -14.001 16.214 1.00 95.81 113 PHE A C 1
ATOM 905 O O . PHE A 1 113 ? -14.766 -13.713 15.734 1.00 95.81 113 PHE A O 1
ATOM 912 N N . THR A 1 114 ? -16.994 -13.809 15.547 1.00 96.38 114 THR A N 1
ATOM 913 C CA . THR A 1 114 ? -17.105 -13.083 14.274 1.00 96.38 114 THR A CA 1
ATOM 914 C C . THR A 1 114 ? -18.146 -11.989 14.402 1.00 96.38 114 THR A C 1
ATOM 916 O O . THR A 1 114 ? -19.154 -12.183 15.072 1.00 96.38 114 THR A O 1
ATOM 919 N N . ILE A 1 115 ? -17.913 -10.834 13.778 1.00 94.88 115 ILE A N 1
ATOM 920 C CA . ILE A 1 115 ? -18.926 -9.777 13.689 1.00 94.88 115 ILE A CA 1
ATOM 921 C C . ILE A 1 115 ? -19.998 -10.246 12.703 1.00 94.88 115 ILE A C 1
ATOM 923 O O . ILE A 1 115 ? -19.672 -10.600 11.571 1.00 94.88 115 ILE A O 1
ATOM 927 N N . ILE A 1 116 ? -21.254 -10.266 13.147 1.00 96.75 116 ILE A N 1
ATOM 928 C CA . ILE A 1 116 ? -22.410 -10.667 12.330 1.00 96.75 116 ILE A CA 1
ATOM 929 C C . ILE A 1 116 ? -23.286 -9.481 11.932 1.00 96.75 116 ILE A C 1
ATOM 931 O O . ILE A 1 116 ? -23.972 -9.554 10.919 1.00 96.75 116 ILE A O 1
ATOM 935 N N . GLU A 1 117 ? -23.248 -8.394 12.703 1.00 95.50 117 GLU A N 1
ATOM 936 C CA . GLU A 1 117 ? -24.033 -7.189 12.446 1.00 95.50 117 GLU A CA 1
ATOM 937 C C . GLU A 1 117 ? -23.300 -5.958 12.996 1.00 95.50 117 GLU A C 1
ATOM 939 O O . GLU A 1 117 ? -22.797 -5.972 14.124 1.00 95.50 117 GLU A O 1
ATOM 944 N N . GLU A 1 118 ? -23.247 -4.890 12.197 1.00 94.12 118 GLU A N 1
ATOM 945 C CA . GLU A 1 118 ? -22.831 -3.556 12.637 1.00 94.12 118 GLU A CA 1
ATOM 946 C C . GLU A 1 118 ? -24.079 -2.723 12.932 1.00 94.12 118 GLU A C 1
ATOM 948 O O . GLU A 1 118 ? -24.824 -2.363 12.021 1.00 94.12 118 GLU A O 1
ATOM 953 N N . ILE A 1 119 ? -24.291 -2.392 14.201 1.00 92.69 119 ILE A N 1
ATOM 954 C CA . ILE A 1 119 ? -25.379 -1.520 14.633 1.00 92.69 119 ILE A CA 1
ATOM 955 C C . ILE A 1 119 ? -24.883 -0.069 14.520 1.00 92.69 119 ILE A C 1
ATOM 957 O O . ILE A 1 119 ? -23.825 0.262 15.076 1.00 92.69 119 ILE A O 1
ATOM 961 N N . PRO A 1 120 ? -25.607 0.813 13.806 1.00 91.75 120 PRO A N 1
ATOM 962 C CA . PRO A 1 120 ? -25.208 2.206 13.646 1.00 91.75 120 PRO A CA 1
ATOM 963 C C . PRO A 1 120 ? -25.151 2.939 14.997 1.00 91.75 120 PRO A C 1
ATOM 965 O O . PRO A 1 120 ? -25.858 2.567 15.936 1.00 91.75 120 PRO A O 1
ATOM 968 N N . PRO A 1 121 ? -24.323 3.993 15.113 1.00 93.19 121 PRO A N 1
ATOM 969 C CA . PRO A 1 121 ? -24.261 4.794 16.329 1.00 93.19 121 PRO A CA 1
ATOM 970 C C . PRO A 1 121 ? -25.599 5.481 16.600 1.00 93.19 121 PRO A C 1
ATOM 972 O O . PRO A 1 121 ? -26.301 5.885 15.671 1.00 93.19 121 PRO A O 1
ATOM 975 N N . ARG A 1 122 ? -25.912 5.688 17.884 1.00 90.50 122 ARG A N 1
ATOM 976 C CA . ARG A 1 122 ? -27.102 6.445 18.305 1.00 90.50 122 ARG A CA 1
ATOM 977 C C . ARG A 1 122 ? -27.090 7.877 17.766 1.00 90.50 122 ARG A C 1
ATOM 979 O O . ARG A 1 122 ? -28.141 8.398 17.409 1.00 90.50 122 ARG A O 1
ATOM 986 N N . ASP A 1 123 ? -25.906 8.483 17.702 1.00 91.25 123 ASP A N 1
ATOM 987 C CA . ASP A 1 123 ? -25.681 9.802 17.114 1.00 91.25 123 ASP A CA 1
ATOM 988 C C . ASP A 1 123 ? -24.574 9.729 16.042 1.00 91.25 123 ASP A C 1
ATOM 990 O O . ASP A 1 123 ? -23.381 9.855 16.344 1.00 91.25 123 ASP A O 1
ATOM 994 N N . PRO A 1 124 ? -24.947 9.501 14.769 1.00 89.44 124 PRO A N 1
ATOM 995 C CA . PRO A 1 124 ? -23.996 9.453 13.662 1.00 89.44 124 PRO A CA 1
ATOM 996 C C . PRO A 1 124 ? -23.262 10.774 13.417 1.00 89.44 124 PRO A C 1
ATOM 998 O O . PRO A 1 124 ? -22.132 10.757 12.926 1.00 89.44 124 PRO A O 1
ATOM 1001 N N . THR A 1 125 ? -23.887 11.910 13.739 1.00 87.94 125 THR A N 1
ATOM 1002 C CA . THR A 1 125 ? -23.285 13.237 13.567 1.00 87.94 125 THR A CA 1
ATOM 1003 C C . THR A 1 125 ? -22.163 13.423 14.574 1.00 87.94 125 THR A C 1
ATOM 1005 O O . THR A 1 125 ? -21.061 13.812 14.189 1.00 87.94 125 THR A O 1
ATOM 1008 N N . LYS A 1 126 ? -22.402 13.050 15.835 1.00 89.38 126 LYS A N 1
ATOM 1009 C CA . LYS A 1 126 ? -21.383 13.099 16.883 1.00 89.38 126 LYS A CA 1
ATOM 1010 C C . LYS A 1 126 ? -20.220 12.155 16.604 1.00 89.38 126 LYS A C 1
ATOM 1012 O O . LYS A 1 126 ? -19.066 12.549 16.741 1.00 89.38 126 LYS A O 1
ATOM 1017 N N . LEU A 1 127 ? -20.493 10.929 16.148 1.00 92.06 127 LEU A N 1
ATOM 1018 C CA . LEU A 1 127 ? -19.417 10.014 15.756 1.00 92.06 127 LEU A CA 1
ATOM 1019 C C . LEU A 1 127 ? -18.571 10.596 14.618 1.00 92.06 127 LEU A C 1
ATOM 1021 O O . LEU A 1 127 ? -17.344 10.515 14.658 1.00 92.06 127 LEU A O 1
ATOM 1025 N N . ARG A 1 128 ? -19.215 11.199 13.612 1.00 88.25 128 ARG A N 1
ATOM 1026 C CA . ARG A 1 128 ? -18.504 11.865 12.517 1.00 88.25 128 ARG A CA 1
ATOM 1027 C C . ARG A 1 128 ? -17.653 13.022 13.029 1.00 88.25 128 ARG A C 1
ATOM 1029 O O . ARG A 1 128 ? -16.505 13.126 12.619 1.00 88.25 128 ARG A O 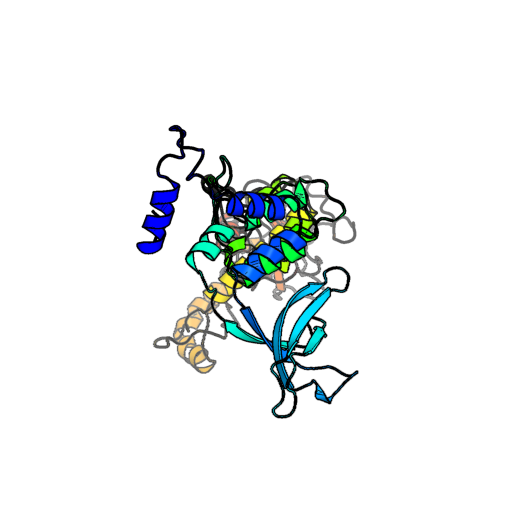1
ATOM 1036 N N . GLU A 1 129 ? -18.173 13.845 13.938 1.00 87.25 129 GLU A N 1
ATOM 1037 C CA . GLU A 1 129 ? -17.399 14.910 14.585 1.00 87.25 129 GLU A CA 1
ATOM 1038 C C . GLU A 1 129 ? -16.133 14.341 15.245 1.00 87.25 129 GLU A C 1
ATOM 1040 O O . GLU A 1 129 ? -15.027 14.793 14.958 1.00 87.25 129 GLU A O 1
ATOM 1045 N N . LEU A 1 130 ? -16.260 13.281 16.050 1.00 91.31 130 LEU A N 1
ATOM 1046 C CA . LEU A 1 130 ? -15.113 12.656 16.713 1.00 91.31 130 LEU A CA 1
ATOM 1047 C C . LEU A 1 130 ? -14.079 12.113 15.719 1.00 91.31 130 LEU A C 1
ATOM 1049 O O . LEU A 1 130 ? -12.885 12.303 15.938 1.00 91.31 130 LEU A O 1
ATOM 1053 N N . LEU A 1 131 ? -14.517 11.456 14.639 1.00 91.94 131 LEU A N 1
ATOM 1054 C CA . LEU A 1 131 ? -13.640 10.746 13.699 1.00 91.94 131 LEU A CA 1
ATOM 1055 C C . LEU A 1 131 ? -13.072 11.615 12.569 1.00 91.94 131 LEU A C 1
ATOM 1057 O O . LEU A 1 131 ? -12.021 11.275 12.025 1.00 91.94 131 LEU A O 1
ATOM 1061 N N . GLU A 1 132 ? -13.749 12.703 12.206 1.00 87.00 132 GLU A N 1
ATOM 1062 C CA . GLU A 1 132 ? -13.411 13.530 11.042 1.00 87.00 132 GLU A CA 1
ATOM 1063 C C . GLU A 1 132 ? -13.099 14.990 11.398 1.00 87.00 132 GLU A C 1
ATOM 1065 O O . GLU A 1 132 ? -12.829 15.787 10.493 1.00 87.00 132 GLU A O 1
ATOM 1070 N N . HIS A 1 133 ? -13.076 15.374 12.679 1.00 83.94 133 HIS A N 1
ATOM 1071 C CA . HIS A 1 133 ? -12.649 16.725 13.042 1.00 83.94 133 HIS A CA 1
ATOM 1072 C C . HIS A 1 133 ? -11.240 17.041 12.528 1.00 83.94 133 HIS A C 1
ATOM 1074 O O . HIS A 1 133 ? -10.426 16.156 12.267 1.00 83.94 133 HIS A O 1
ATOM 1080 N N . ARG A 1 134 ? -10.944 18.333 12.380 1.00 84.81 134 ARG A N 1
ATOM 1081 C CA . ARG A 1 134 ? -9.686 18.816 11.810 1.00 84.81 134 ARG A CA 1
ATOM 1082 C C . ARG A 1 134 ? -8.947 19.654 12.840 1.00 84.81 134 ARG A C 1
ATOM 1084 O O . ARG A 1 134 ? -9.400 20.743 13.171 1.00 84.81 134 ARG A O 1
ATOM 1091 N N . TRP A 1 135 ? -7.824 19.144 13.332 1.00 80.12 135 TRP A N 1
ATOM 1092 C CA . TRP A 1 135 ? -7.061 19.779 14.401 1.00 80.12 135 TRP A CA 1
ATOM 1093 C C . TRP A 1 135 ? -5.841 20.549 13.876 1.00 80.12 135 TRP A C 1
ATOM 1095 O O . TRP A 1 135 ? -5.140 20.098 12.967 1.00 80.12 135 TRP A O 1
ATOM 1105 N N . GLY A 1 136 ? -5.576 21.708 14.484 1.00 77.00 136 GLY A N 1
ATOM 1106 C CA . GLY A 1 136 ? -4.394 22.532 14.227 1.00 77.00 136 GLY A CA 1
ATOM 1107 C C . GLY A 1 136 ? -4.296 23.101 12.806 1.00 77.00 136 GLY A C 1
ATOM 1108 O O . GLY A 1 136 ? -5.181 22.935 11.970 1.00 77.00 136 GLY A O 1
ATOM 1109 N N . VAL A 1 137 ? -3.169 23.757 12.518 1.00 78.50 137 VAL A N 1
ATOM 1110 C CA . VAL A 1 137 ? -2.936 24.476 11.247 1.00 78.50 137 VAL A CA 1
ATOM 1111 C C . VAL A 1 137 ? -2.985 23.545 10.034 1.00 78.50 137 VAL A C 1
ATOM 1113 O O . VAL A 1 137 ? -3.524 23.904 8.991 1.00 78.50 137 VAL A O 1
ATOM 1116 N N . LEU A 1 138 ? -2.469 22.320 10.168 1.00 82.94 138 LEU A N 1
ATOM 1117 C CA . LEU A 1 138 ? -2.489 21.326 9.092 1.00 82.94 138 LEU A CA 1
ATOM 1118 C C . LEU A 1 138 ? -3.849 20.639 8.930 1.00 82.94 138 LEU A C 1
ATOM 1120 O O . LEU A 1 138 ? -3.979 19.797 8.047 1.00 82.94 138 LEU A O 1
ATOM 1124 N N . ARG A 1 139 ? -4.863 20.989 9.734 1.00 84.38 139 ARG A N 1
ATOM 1125 C CA . ARG A 1 139 ? -6.205 20.396 9.663 1.00 84.38 139 ARG A CA 1
ATOM 1126 C C . ARG A 1 139 ? -6.130 18.868 9.693 1.00 84.38 139 ARG A C 1
ATOM 1128 O O . ARG A 1 139 ? -6.669 18.194 8.818 1.00 84.38 139 ARG A O 1
ATOM 1135 N N . THR A 1 140 ? -5.416 18.315 10.669 1.00 87.81 140 THR A N 1
ATOM 1136 C CA . THR A 1 140 ? -5.169 16.874 10.731 1.00 87.81 140 THR A CA 1
ATOM 1137 C C . THR A 1 140 ? -6.371 16.137 11.329 1.00 87.81 140 THR A C 1
ATOM 1139 O O . THR A 1 140 ? -6.890 16.554 12.365 1.00 87.81 140 THR A O 1
ATOM 1142 N N . PRO A 1 141 ? -6.843 15.050 10.695 1.00 91.38 141 PRO A N 1
ATOM 1143 C CA . PRO A 1 141 ? -7.859 14.171 11.264 1.00 91.38 141 PRO A CA 1
ATOM 1144 C C . PRO A 1 141 ? -7.291 13.290 12.390 1.00 91.38 141 PRO A C 1
ATOM 1146 O O . PRO A 1 141 ? -6.094 12.972 12.363 1.00 91.38 141 PRO A O 1
ATOM 1149 N N . PRO A 1 142 ? -8.138 12.773 13.303 1.00 94.19 142 PRO A N 1
ATOM 1150 C CA . PRO A 1 142 ? -7.753 11.820 14.350 1.00 94.19 142 PRO A CA 1
ATOM 1151 C C . PRO A 1 142 ? -6.879 10.671 13.866 1.00 94.19 142 PRO A C 1
ATOM 1153 O O . PRO A 1 142 ? -5.901 10.308 14.513 1.00 94.19 142 PRO A O 1
ATOM 1156 N N . LEU A 1 143 ? -7.207 10.092 12.710 1.00 95.88 143 LEU A N 1
ATOM 1157 C CA . LEU A 1 143 ? -6.472 8.946 12.184 1.00 95.88 143 LEU A CA 1
ATOM 1158 C C . LEU A 1 143 ? -5.015 9.306 11.843 1.00 95.88 143 LEU A C 1
ATOM 1160 O O . LEU A 1 143 ? -4.107 8.520 12.113 1.00 95.88 143 LEU A O 1
ATOM 1164 N N . ILE A 1 144 ? -4.778 10.510 11.314 1.00 95.12 144 ILE A N 1
ATOM 1165 C CA . ILE A 1 144 ? -3.426 11.035 11.077 1.00 95.12 144 ILE A CA 1
ATOM 1166 C C . ILE A 1 144 ? -2.766 11.423 12.405 1.00 95.12 144 ILE A C 1
ATOM 1168 O O . ILE A 1 144 ? -1.606 11.073 12.620 1.00 95.12 144 ILE A O 1
ATOM 1172 N N . MET A 1 145 ? -3.498 12.058 13.330 1.00 94.06 145 MET A N 1
ATOM 1173 C CA . MET A 1 145 ? -2.990 12.384 14.672 1.00 94.06 145 MET A CA 1
ATOM 1174 C C . MET A 1 145 ? -2.525 11.140 15.435 1.00 94.06 145 MET A C 1
ATOM 1176 O O . MET A 1 145 ? -1.515 11.193 16.130 1.00 94.06 145 MET A O 1
ATOM 1180 N N . CYS A 1 146 ? -3.210 10.008 15.267 1.00 95.88 146 CYS A N 1
ATOM 1181 C CA . CYS A 1 146 ? -2.818 8.730 15.851 1.00 95.88 146 CYS A CA 1
ATOM 1182 C C . CYS A 1 146 ? -1.424 8.297 15.368 1.00 95.88 146 CYS A C 1
ATOM 1184 O O . CYS A 1 146 ? -0.586 7.881 16.167 1.00 95.88 146 CYS A O 1
ATOM 1186 N N . ILE A 1 147 ? -1.142 8.447 14.068 1.00 95.25 147 ILE A N 1
ATOM 1187 C CA . ILE A 1 147 ? 0.186 8.160 13.512 1.00 95.25 147 ILE A CA 1
ATOM 1188 C C . ILE A 1 147 ? 1.225 9.174 13.981 1.00 95.25 147 ILE A C 1
ATOM 1190 O O . ILE A 1 147 ? 2.334 8.771 14.324 1.00 95.25 147 ILE A O 1
ATOM 1194 N N . MET A 1 148 ? 0.887 10.466 14.004 1.00 92.88 148 MET A N 1
ATOM 1195 C CA . MET A 1 148 ? 1.787 11.503 14.514 1.00 92.88 148 MET A CA 1
ATOM 1196 C C . MET A 1 148 ? 2.194 11.185 15.954 1.00 92.88 148 MET A C 1
ATOM 1198 O O . MET A 1 148 ? 3.381 11.057 16.237 1.00 92.88 148 MET A O 1
ATOM 1202 N N . GLY A 1 149 ? 1.211 10.928 16.820 1.00 93.50 149 GLY A N 1
ATOM 1203 C CA . GLY A 1 149 ? 1.408 10.515 18.204 1.00 93.50 149 GLY A CA 1
ATOM 1204 C C . GLY A 1 149 ? 2.355 9.330 18.334 1.00 93.50 149 GLY A C 1
ATOM 1205 O O . GLY A 1 149 ? 3.371 9.420 19.016 1.00 93.50 149 GLY A O 1
ATOM 1206 N N . ALA A 1 150 ? 2.093 8.266 17.575 1.00 93.88 150 ALA A N 1
ATOM 1207 C CA . ALA A 1 150 ? 2.919 7.064 17.568 1.00 93.88 150 ALA A CA 1
ATOM 1208 C C . ALA A 1 150 ? 4.379 7.286 17.146 1.00 93.88 150 ALA A C 1
ATOM 1210 O O . ALA A 1 150 ? 5.202 6.401 17.375 1.00 93.88 150 ALA A O 1
ATOM 1211 N N . LYS A 1 151 ? 4.690 8.392 16.462 1.00 90.50 151 LYS A N 1
ATOM 1212 C CA . LYS A 1 151 ? 6.023 8.700 15.925 1.00 90.50 151 LYS A CA 1
ATOM 1213 C C . LYS A 1 151 ? 6.742 9.794 16.711 1.00 90.50 151 LYS A C 1
ATOM 1215 O O . LYS A 1 151 ? 7.969 9.818 16.696 1.00 90.50 151 LYS A O 1
ATOM 1220 N N . THR A 1 152 ? 6.007 10.700 17.356 1.00 89.00 152 THR A N 1
ATOM 1221 C CA . THR A 1 152 ? 6.575 11.915 17.962 1.00 89.00 152 THR A CA 1
ATOM 1222 C C . THR A 1 152 ? 6.322 12.040 19.459 1.00 89.00 152 THR A C 1
ATOM 1224 O O . THR A 1 152 ? 7.033 12.793 20.118 1.00 89.00 152 THR A O 1
ATOM 1227 N N . VAL A 1 153 ? 5.320 11.350 20.011 1.00 87.44 153 VAL A N 1
ATOM 1228 C CA . VAL A 1 153 ? 4.973 11.450 21.433 1.00 87.44 153 VAL A CA 1
ATOM 1229 C C . VAL A 1 153 ? 5.631 10.311 22.200 1.00 87.44 153 VAL A C 1
ATOM 1231 O O . VAL A 1 153 ? 5.389 9.133 21.942 1.00 87.44 153 VAL A O 1
ATOM 1234 N N . VAL A 1 154 ? 6.447 10.666 23.190 1.00 84.69 154 VAL A N 1
ATOM 1235 C CA . VAL A 1 154 ? 7.040 9.695 24.110 1.00 84.69 154 VAL A CA 1
ATOM 1236 C C . VAL A 1 154 ? 5.989 9.306 25.147 1.00 84.69 154 VAL A C 1
ATOM 1238 O O . VAL A 1 154 ? 5.785 10.004 26.134 1.00 84.69 154 VAL A O 1
ATOM 1241 N N . ASN A 1 155 ? 5.309 8.184 24.920 1.00 86.19 155 ASN A N 1
ATOM 1242 C CA . ASN A 1 155 ? 4.459 7.543 25.919 1.00 86.19 155 ASN A CA 1
ATOM 1243 C C . ASN A 1 155 ? 4.710 6.024 25.900 1.00 86.19 155 ASN A C 1
ATOM 1245 O O . ASN A 1 155 ? 4.264 5.354 24.965 1.00 86.19 155 ASN A O 1
ATOM 1249 N N . PRO A 1 156 ? 5.387 5.454 26.917 1.00 83.25 156 PRO A N 1
ATOM 1250 C CA . PRO A 1 156 ? 5.718 4.027 26.945 1.00 83.25 156 PRO A CA 1
ATOM 1251 C C . PRO A 1 156 ? 4.480 3.124 27.047 1.00 83.25 156 PRO A C 1
ATOM 1253 O O . PRO A 1 156 ? 4.549 1.945 26.714 1.00 83.25 156 PRO A O 1
ATOM 1256 N N . THR A 1 157 ? 3.347 3.674 27.489 1.00 88.12 157 THR A N 1
ATOM 1257 C CA . THR A 1 157 ? 2.070 2.955 27.606 1.00 88.12 157 THR A CA 1
ATOM 1258 C C . THR A 1 157 ? 1.156 3.159 26.398 1.00 88.12 157 THR A C 1
ATOM 1260 O O . THR A 1 157 ? 0.078 2.572 26.341 1.00 88.12 157 THR A O 1
ATOM 1263 N N . GLY A 1 158 ? 1.572 3.970 25.419 1.00 91.62 158 GLY A N 1
ATOM 1264 C CA . GLY A 1 158 ? 0.744 4.350 24.282 1.00 91.62 158 GLY A CA 1
ATOM 1265 C C . GLY A 1 158 ? 0.341 3.160 23.405 1.00 91.62 158 GLY A C 1
ATOM 1266 O O . GLY A 1 158 ? 1.153 2.320 23.011 1.00 91.62 158 GLY A O 1
ATOM 1267 N N . ARG A 1 159 ? -0.950 3.087 23.065 1.00 93.75 159 ARG A N 1
ATOM 1268 C CA . ARG A 1 159 ? -1.566 1.962 22.335 1.00 93.75 159 ARG A CA 1
ATOM 1269 C C . ARG A 1 159 ? -2.062 2.363 20.944 1.00 93.75 159 ARG A C 1
ATOM 1271 O O . ARG A 1 159 ? -3.108 1.905 20.489 1.00 93.75 159 ARG A O 1
ATOM 1278 N N . TRP A 1 160 ? -1.302 3.188 20.221 1.00 96.38 160 TRP A N 1
ATOM 1279 C CA . TRP A 1 160 ? -1.737 3.769 18.938 1.00 96.38 160 TRP A CA 1
ATOM 1280 C C . TRP A 1 160 ? -2.163 2.748 17.879 1.00 96.38 160 TRP A C 1
ATOM 1282 O O . TRP A 1 160 ? -3.083 3.009 17.116 1.00 96.38 160 TRP A O 1
ATOM 1292 N N . LYS A 1 161 ? -1.552 1.557 17.850 1.00 95.25 161 LYS A N 1
ATOM 1293 C CA . LYS A 1 161 ? -1.960 0.498 16.904 1.00 95.25 161 LYS A CA 1
ATOM 1294 C C . LYS A 1 161 ? -3.409 0.058 17.134 1.00 95.25 161 LYS A C 1
ATOM 1296 O O . LYS A 1 161 ? -4.132 -0.167 16.173 1.00 95.25 161 LYS A O 1
ATOM 1301 N N . ASP A 1 162 ? -3.806 -0.053 18.400 1.00 94.75 162 ASP A N 1
ATOM 1302 C CA . ASP A 1 162 ? -5.126 -0.525 18.807 1.00 94.75 162 ASP A CA 1
ATOM 1303 C C . ASP A 1 162 ? -6.143 0.604 18.589 1.00 94.75 162 ASP A C 1
ATOM 1305 O O . ASP A 1 162 ? -7.187 0.386 17.981 1.00 94.75 162 ASP A O 1
ATOM 1309 N N . ILE A 1 163 ? -5.767 1.840 18.946 1.00 96.94 163 ILE A N 1
ATOM 1310 C CA . ILE A 1 163 ? -6.546 3.056 18.664 1.00 96.94 163 ILE A CA 1
ATOM 1311 C C . ILE A 1 163 ? -6.816 3.200 17.165 1.00 96.94 163 ILE A C 1
ATOM 1313 O O . ILE A 1 163 ? -7.965 3.333 16.765 1.00 96.94 163 ILE A O 1
ATOM 1317 N N . GLY A 1 164 ? -5.790 3.144 16.313 1.00 97.06 164 GLY A N 1
ATOM 1318 C CA . GLY A 1 164 ? -5.969 3.319 14.873 1.00 97.06 164 GLY A CA 1
ATOM 1319 C C . GLY A 1 164 ? -6.866 2.245 14.253 1.00 97.06 164 GLY A C 1
ATOM 1320 O O . GLY A 1 164 ? -7.699 2.567 13.409 1.00 97.06 164 GLY A O 1
ATOM 1321 N N . VAL A 1 165 ? -6.767 0.988 14.706 1.00 95.56 165 VAL A N 1
ATOM 1322 C CA . VAL A 1 165 ? -7.691 -0.081 14.285 1.00 95.56 165 VAL A CA 1
ATOM 1323 C C . VAL A 1 165 ? -9.120 0.223 14.737 1.00 95.56 165 VAL A C 1
ATOM 1325 O O . VAL A 1 165 ? -10.031 0.138 13.914 1.00 95.56 165 VAL A O 1
ATOM 1328 N N . LEU A 1 166 ? -9.322 0.653 15.987 1.00 95.19 166 LEU A N 1
ATOM 1329 C CA . LEU A 1 166 ? -10.644 1.037 16.490 1.00 95.19 166 LEU A CA 1
ATOM 1330 C C . LEU A 1 166 ? -11.253 2.192 15.692 1.00 95.19 166 LEU A C 1
ATOM 1332 O O . LEU A 1 166 ? -12.412 2.097 15.294 1.00 95.19 166 LEU A O 1
ATOM 1336 N N . LEU A 1 167 ? -10.487 3.247 15.400 1.00 97.06 167 LEU A N 1
ATOM 1337 C CA . LEU A 1 167 ? -10.955 4.366 14.576 1.00 97.06 167 LEU A CA 1
ATOM 1338 C C . LEU A 1 167 ? -11.435 3.867 13.200 1.00 97.06 167 LEU A C 1
ATOM 1340 O O . LEU A 1 167 ? -12.526 4.219 12.751 1.00 97.06 167 LEU A O 1
ATOM 1344 N N . ILE A 1 168 ? -10.661 2.991 12.548 1.00 96.44 168 ILE A N 1
ATOM 1345 C CA . ILE A 1 168 ? -10.997 2.416 11.236 1.00 96.44 168 ILE A CA 1
ATOM 1346 C C . ILE A 1 168 ? -12.253 1.529 11.298 1.00 96.44 168 ILE A C 1
ATOM 1348 O O . ILE A 1 168 ? -13.057 1.547 10.359 1.00 96.44 168 ILE A O 1
ATOM 1352 N N . GLU A 1 169 ? -12.429 0.738 12.360 1.00 93.19 169 GLU A N 1
ATOM 1353 C CA . GLU A 1 169 ? -13.624 -0.093 12.582 1.00 93.19 169 GLU A CA 1
ATOM 1354 C C . GLU A 1 169 ? -14.884 0.762 12.769 1.00 93.19 169 GLU A C 1
ATOM 1356 O O . GLU A 1 169 ? -15.931 0.466 12.189 1.00 93.19 169 GLU A O 1
ATOM 1361 N N . HIS A 1 170 ? -14.769 1.874 13.496 1.00 94.94 170 HIS A N 1
ATOM 1362 C CA . HIS A 1 170 ? -15.880 2.794 13.744 1.00 94.94 170 HIS A CA 1
ATOM 1363 C C . HIS A 1 170 ? -16.203 3.704 12.552 1.00 94.94 170 HIS A C 1
ATOM 1365 O O . HIS A 1 170 ? -17.245 4.354 12.548 1.00 94.94 170 HIS A O 1
ATOM 1371 N N . GLY A 1 171 ? -15.383 3.676 11.498 1.00 93.00 171 GLY A N 1
ATOM 1372 C CA . GLY A 1 171 ? -15.676 4.339 10.228 1.00 93.00 171 GLY A CA 1
ATOM 1373 C C . GLY A 1 171 ? -14.838 5.578 9.939 1.00 93.00 171 GLY A C 1
ATOM 1374 O O . GLY A 1 171 ? -15.242 6.361 9.088 1.00 93.00 171 GLY A O 1
ATOM 1375 N N . ALA A 1 172 ? -13.683 5.753 10.591 1.00 94.56 172 ALA A N 1
ATOM 1376 C CA . ALA A 1 172 ? -12.757 6.823 10.237 1.00 94.56 172 ALA A CA 1
ATOM 1377 C C . ALA A 1 172 ? -12.396 6.749 8.748 1.00 94.56 172 ALA A C 1
ATOM 1379 O O . ALA A 1 172 ? -12.088 5.671 8.218 1.00 94.56 172 ALA A O 1
ATOM 1380 N N . ASN A 1 173 ? -12.428 7.896 8.073 1.00 92.38 173 ASN A N 1
ATOM 1381 C CA . ASN A 1 173 ? -12.125 7.965 6.655 1.00 92.38 173 ASN A CA 1
ATOM 1382 C C . ASN A 1 173 ? -10.619 7.777 6.414 1.00 92.38 173 ASN A C 1
ATOM 1384 O O . ASN A 1 173 ? -9.798 8.630 6.742 1.00 92.38 173 ASN A O 1
ATOM 1388 N N . VAL A 1 174 ? -10.257 6.651 5.800 1.00 94.56 174 VAL A N 1
ATOM 1389 C CA . VAL A 1 174 ? -8.855 6.289 5.534 1.00 94.56 174 VAL A CA 1
ATOM 1390 C C . VAL A 1 174 ? -8.194 7.157 4.460 1.00 94.56 174 VAL A C 1
ATOM 1392 O O . VAL A 1 174 ? -6.970 7.238 4.423 1.00 94.56 174 VAL A O 1
ATOM 1395 N N . ASP A 1 175 ? -8.994 7.803 3.609 1.00 90.94 175 ASP A N 1
ATOM 1396 C CA . ASP A 1 175 ? -8.538 8.726 2.559 1.00 90.94 175 ASP A CA 1
ATOM 1397 C C . ASP A 1 175 ? -8.593 10.194 3.007 1.00 90.94 175 ASP A C 1
ATOM 1399 O O . ASP A 1 175 ? -8.479 11.110 2.194 1.00 90.94 175 ASP A O 1
ATOM 1403 N N . ASP A 1 176 ? -8.793 10.457 4.304 1.00 90.31 176 ASP A N 1
ATOM 1404 C CA . ASP A 1 176 ? -8.662 11.821 4.794 1.00 90.31 176 ASP A CA 1
ATOM 1405 C C . ASP A 1 176 ? -7.239 12.346 4.584 1.00 90.31 176 ASP A C 1
ATOM 1407 O O . ASP A 1 176 ? -6.233 11.645 4.752 1.00 90.31 176 ASP A O 1
ATOM 1411 N N . LYS A 1 177 ? -7.190 13.626 4.222 1.00 90.94 177 LYS A N 1
ATOM 1412 C CA . LYS A 1 177 ? -5.977 14.368 3.915 1.00 90.94 177 LYS A CA 1
ATOM 1413 C C . LYS A 1 177 ? -5.846 15.552 4.858 1.00 90.94 177 LYS A C 1
ATOM 1415 O O . LYS A 1 177 ? -6.851 16.155 5.243 1.00 90.94 177 LYS A O 1
ATOM 1420 N N . ASP A 1 178 ? -4.608 15.889 5.180 1.00 90.19 178 ASP A N 1
ATOM 1421 C CA . ASP A 1 178 ? -4.266 17.155 5.816 1.00 90.19 178 ASP A CA 1
ATOM 1422 C C . ASP A 1 178 ? -4.380 18.335 4.819 1.00 90.19 178 ASP A C 1
ATOM 1424 O O . ASP A 1 178 ? -4.769 18.186 3.651 1.00 90.19 178 ASP A O 1
ATOM 1428 N N . LEU A 1 179 ? -4.002 19.530 5.273 1.00 87.38 179 LEU A N 1
ATOM 1429 C CA . LEU A 1 179 ? -3.988 20.752 4.473 1.00 87.38 179 LEU A CA 1
ATOM 1430 C C . LEU A 1 179 ? -3.071 20.663 3.242 1.00 87.38 179 LEU A C 1
ATOM 1432 O O . LEU A 1 179 ? -3.340 21.323 2.244 1.00 87.38 179 LEU A O 1
ATOM 1436 N N . VAL A 1 180 ? -2.006 19.864 3.274 1.00 88.38 180 VAL A N 1
ATOM 1437 C CA . VAL A 1 180 ? -1.052 19.704 2.164 1.00 88.38 180 VAL A CA 1
ATOM 1438 C C . VAL A 1 180 ? -1.445 18.524 1.265 1.00 88.38 180 VAL A C 1
ATOM 1440 O O . VAL A 1 180 ? -0.806 18.272 0.254 1.00 88.38 180 VAL A O 1
ATOM 1443 N N . GLY A 1 181 ? -2.551 17.831 1.545 1.00 88.88 181 GLY A N 1
ATOM 1444 C CA . GLY A 1 181 ? -2.998 16.676 0.766 1.00 88.88 181 GLY A CA 1
ATOM 1445 C C . GLY A 1 181 ? -2.383 15.348 1.217 1.00 88.88 181 GLY A C 1
ATOM 1446 O O . GLY A 1 181 ? -2.609 14.329 0.566 1.00 88.88 181 GLY A O 1
ATOM 1447 N N . LYS A 1 182 ? -1.632 15.336 2.321 1.00 93.75 182 LYS A N 1
ATOM 1448 C CA . LYS A 1 182 ? -0.987 14.146 2.874 1.00 93.75 182 LYS A CA 1
ATOM 1449 C C . LYS A 1 182 ? -1.997 13.271 3.601 1.00 93.75 182 LYS A C 1
ATOM 1451 O O . LYS A 1 182 ? -2.743 13.720 4.466 1.00 93.75 182 LYS A O 1
ATOM 1456 N N . THR A 1 183 ? -1.982 11.993 3.245 1.00 94.62 183 THR A N 1
ATOM 1457 C CA . THR A 1 183 ? -2.805 10.934 3.846 1.00 94.62 183 THR A CA 1
ATOM 1458 C C . THR A 1 183 ? -2.095 10.257 5.016 1.00 94.62 183 THR A C 1
ATOM 1460 O O . THR A 1 183 ? -0.894 10.430 5.236 1.00 94.62 183 THR A O 1
ATOM 1463 N N . VAL A 1 184 ? -2.812 9.369 5.703 1.00 95.25 184 VAL A N 1
ATOM 1464 C CA . VAL A 1 184 ? -2.264 8.446 6.711 1.00 95.25 184 VAL A CA 1
ATOM 1465 C C . VAL A 1 184 ? -1.002 7.700 6.235 1.00 95.25 184 VAL A C 1
ATOM 1467 O O . VAL A 1 184 ? -0.083 7.479 7.021 1.00 95.25 184 VAL A O 1
ATOM 1470 N N . VAL A 1 185 ? -0.892 7.375 4.939 1.00 95.94 185 VAL A N 1
ATOM 1471 C CA . VAL A 1 185 ? 0.289 6.694 4.376 1.00 95.94 185 VAL A CA 1
ATOM 1472 C C . VAL A 1 185 ? 1.501 7.625 4.319 1.00 95.94 185 VAL A C 1
ATOM 1474 O O . VAL A 1 185 ? 2.607 7.193 4.628 1.00 95.94 185 VAL A O 1
ATOM 1477 N N . HIS A 1 186 ? 1.308 8.907 3.997 1.00 94.88 186 HIS A N 1
ATOM 1478 C CA . HIS A 1 186 ? 2.393 9.896 3.979 1.00 94.88 186 HIS A CA 1
ATOM 1479 C C . HIS A 1 186 ? 2.980 10.103 5.373 1.00 94.88 186 HIS A C 1
ATOM 1481 O O . HIS A 1 186 ? 4.195 10.168 5.525 1.00 94.88 186 HIS A O 1
ATOM 1487 N N . TYR A 1 187 ? 2.133 10.147 6.400 1.00 93.56 187 TYR A N 1
ATOM 1488 C CA . TYR A 1 187 ? 2.595 10.262 7.781 1.00 93.56 187 TYR A CA 1
ATOM 1489 C C . TYR A 1 187 ? 3.216 8.961 8.301 1.00 93.56 187 TYR A C 1
ATOM 1491 O O . TYR A 1 187 ? 4.222 8.993 9.011 1.00 93.56 187 TYR A O 1
ATOM 1499 N N . GLY A 1 188 ? 2.642 7.806 7.952 1.00 93.25 188 GLY A N 1
ATOM 1500 C CA . GLY A 1 188 ? 3.122 6.510 8.430 1.00 93.25 188 GLY A CA 1
ATOM 1501 C C . GLY A 1 188 ? 4.441 6.094 7.785 1.00 93.25 188 GLY A C 1
ATOM 1502 O O . GLY A 1 188 ? 5.375 5.721 8.493 1.00 93.25 188 GLY A O 1
ATOM 1503 N N . CYS A 1 189 ? 4.531 6.234 6.461 1.00 90.62 189 CYS A N 1
ATOM 1504 C CA . CYS A 1 189 ? 5.629 5.718 5.646 1.00 90.62 189 CYS A CA 1
ATOM 1505 C C . CYS A 1 189 ? 6.518 6.795 5.002 1.00 90.62 189 CYS A C 1
ATOM 1507 O O . CYS A 1 189 ? 7.518 6.444 4.387 1.00 90.62 189 CYS A O 1
ATOM 1509 N N . GLY A 1 190 ? 6.186 8.086 5.103 1.00 72.81 190 GLY A N 1
ATOM 1510 C CA . GLY A 1 190 ? 6.996 9.166 4.533 1.00 72.81 190 GLY A CA 1
ATOM 1511 C C . GLY A 1 190 ? 8.002 9.743 5.531 1.00 72.81 190 GLY A C 1
ATOM 1512 O O . GLY A 1 190 ? 7.615 10.076 6.649 1.00 72.81 190 GLY A O 1
ATOM 1513 N N . GLY A 1 191 ? 9.270 9.866 5.110 1.00 66.62 191 GLY A N 1
ATOM 1514 C CA . GLY A 1 191 ? 10.348 10.751 5.609 1.00 66.62 191 GLY A CA 1
ATOM 1515 C C . GLY A 1 191 ? 10.715 10.785 7.106 1.00 66.62 191 GLY A C 1
ATOM 1516 O O . GLY A 1 191 ? 11.726 11.379 7.460 1.00 66.62 191 GLY A O 1
ATOM 1517 N N . MET A 1 192 ? 9.922 10.189 7.992 1.00 68.38 192 MET A N 1
ATOM 1518 C CA . MET A 1 192 ? 10.047 10.236 9.451 1.00 68.38 192 MET A CA 1
ATOM 1519 C C . MET A 1 192 ? 10.077 8.822 10.040 1.00 68.38 192 MET A C 1
ATOM 1521 O O . MET A 1 192 ? 9.556 7.894 9.424 1.00 68.38 192 MET A O 1
ATOM 1525 N N . LEU A 1 193 ? 10.550 8.701 11.287 1.00 74.50 193 LEU A N 1
ATOM 1526 C CA . LEU A 1 193 ? 10.678 7.459 12.068 1.00 74.50 193 LEU A CA 1
ATOM 1527 C C . LEU A 1 193 ? 9.538 6.453 11.851 1.00 74.50 193 LEU A C 1
ATOM 1529 O O . LEU A 1 193 ? 8.384 6.697 12.198 1.00 74.50 193 LEU A O 1
ATOM 1533 N N . ARG A 1 194 ? 9.861 5.281 11.314 1.00 82.81 194 ARG A N 1
ATOM 1534 C CA . ARG A 1 194 ? 8.924 4.162 11.232 1.00 82.81 194 ARG A CA 1
ATOM 1535 C C . ARG A 1 194 ? 8.676 3.571 12.621 1.00 82.81 194 ARG A C 1
ATOM 1537 O O . ARG A 1 194 ? 9.627 3.263 13.334 1.00 82.81 194 ARG A O 1
ATOM 1544 N N . THR A 1 195 ? 7.413 3.327 12.980 1.00 89.44 195 THR A N 1
ATOM 1545 C CA . THR A 1 195 ? 7.070 2.607 14.221 1.00 89.44 195 THR A CA 1
ATOM 1546 C C . THR A 1 195 ? 6.169 1.402 13.955 1.00 89.44 195 THR A C 1
ATOM 1548 O O . THR A 1 195 ? 5.313 1.464 13.066 1.00 89.44 195 THR A O 1
ATOM 1551 N N . PRO A 1 196 ? 6.278 0.313 14.746 1.00 91.50 196 PRO A N 1
ATOM 1552 C CA . PRO A 1 196 ? 5.386 -0.842 14.621 1.00 91.50 196 PRO A CA 1
ATOM 1553 C C . PRO A 1 196 ? 3.900 -0.477 14.723 1.00 91.50 196 PRO A C 1
ATOM 1555 O O . PRO A 1 196 ? 3.055 -1.158 14.145 1.00 91.50 196 PRO A O 1
ATOM 1558 N N . HIS A 1 197 ? 3.573 0.606 15.436 1.00 93.44 197 HIS A N 1
ATOM 1559 C CA . HIS A 1 197 ? 2.215 1.129 15.496 1.00 93.44 197 HIS A CA 1
ATOM 1560 C C . HIS A 1 197 ? 1.759 1.684 14.146 1.00 93.44 197 HIS A C 1
ATOM 1562 O O . HIS A 1 197 ? 0.725 1.254 13.636 1.00 93.44 197 HIS A O 1
ATOM 1568 N N . SER A 1 198 ? 2.548 2.582 13.545 1.00 93.50 198 SER A N 1
ATOM 1569 C CA . SER A 1 198 ? 2.228 3.174 12.242 1.00 93.50 198 SER A CA 1
ATOM 1570 C C . SER A 1 198 ? 2.068 2.118 11.139 1.00 93.50 198 SER A C 1
ATOM 1572 O O . SER A 1 198 ? 1.120 2.192 10.360 1.00 93.50 198 SER A O 1
ATOM 1574 N N . ASP A 1 199 ? 2.901 1.071 11.141 1.00 94.56 199 ASP A N 1
ATOM 1575 C CA . ASP A 1 199 ? 2.815 -0.059 10.209 1.00 94.56 199 ASP A CA 1
ATOM 1576 C C . ASP A 1 199 ? 1.442 -0.739 10.216 1.00 94.56 199 ASP A C 1
ATOM 1578 O O . ASP A 1 199 ? 0.887 -1.046 9.159 1.00 94.56 199 ASP A O 1
ATOM 1582 N N . VAL A 1 200 ? 0.911 -1.028 11.409 1.00 95.81 200 VAL A N 1
ATOM 1583 C CA . VAL A 1 200 ? -0.381 -1.714 11.566 1.00 95.81 200 VAL A CA 1
ATOM 1584 C C . VAL A 1 200 ? -1.506 -0.838 11.026 1.00 95.81 200 VAL A C 1
ATOM 1586 O O . VAL A 1 200 ? -2.353 -1.325 10.276 1.00 95.81 200 VAL A O 1
ATOM 1589 N N . ILE A 1 201 ? -1.478 0.455 11.352 1.00 96.81 201 ILE A N 1
ATOM 1590 C CA . ILE A 1 201 ? -2.504 1.420 10.949 1.00 96.81 201 ILE A CA 1
ATOM 1591 C C . ILE A 1 201 ? -2.496 1.601 9.427 1.00 96.81 201 ILE A C 1
ATOM 1593 O O . ILE A 1 201 ? -3.542 1.475 8.789 1.00 96.81 201 ILE A O 1
ATOM 1597 N N . VAL A 1 202 ? -1.321 1.815 8.823 1.00 96.81 202 VAL A N 1
ATOM 1598 C CA . VAL A 1 202 ? -1.180 1.960 7.366 1.00 96.81 202 VAL A CA 1
ATOM 1599 C C . VAL A 1 202 ? -1.648 0.697 6.643 1.00 96.81 202 VAL A C 1
ATOM 1601 O O . VAL A 1 202 ? -2.433 0.788 5.700 1.00 96.81 202 VAL A 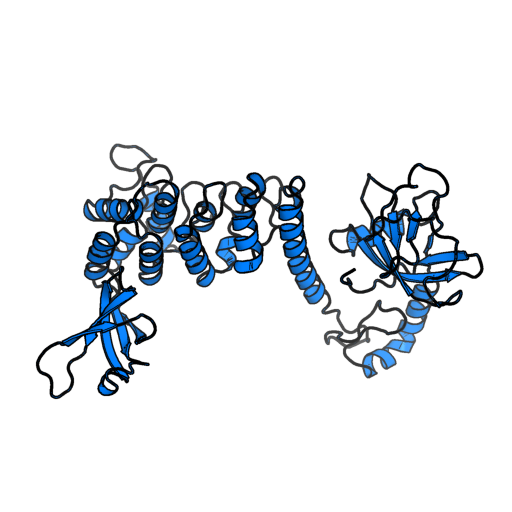O 1
ATOM 1604 N N . LYS A 1 203 ? -1.242 -0.495 7.105 1.00 97.50 203 LYS A N 1
ATOM 1605 C CA . LYS A 1 203 ? -1.696 -1.769 6.520 1.00 97.50 203 LYS A CA 1
ATOM 1606 C C . LYS A 1 203 ? -3.215 -1.923 6.604 1.00 97.50 203 LYS A C 1
ATOM 1608 O O . LYS A 1 203 ? -3.826 -2.362 5.632 1.00 97.50 203 LYS A O 1
ATOM 1613 N N . ALA A 1 204 ? -3.829 -1.560 7.730 1.00 97.44 204 ALA A N 1
ATOM 1614 C CA . ALA A 1 204 ? -5.280 -1.608 7.892 1.00 97.44 204 ALA A CA 1
ATOM 1615 C C . ALA A 1 204 ? -5.997 -0.640 6.932 1.00 97.44 204 ALA A C 1
ATOM 1617 O O . ALA A 1 204 ? -6.976 -1.029 6.290 1.00 97.44 204 ALA A O 1
ATOM 1618 N N . CYS A 1 205 ? -5.472 0.577 6.761 1.00 97.75 205 CYS A N 1
ATOM 1619 C CA . CYS A 1 205 ? -6.003 1.562 5.816 1.00 97.75 205 CYS A CA 1
ATOM 1620 C C . CYS A 1 205 ? -5.892 1.077 4.364 1.00 97.75 205 CYS A C 1
ATOM 1622 O O . CYS A 1 205 ? -6.892 1.034 3.649 1.00 97.75 205 CYS A O 1
ATOM 1624 N N . CYS A 1 206 ? -4.709 0.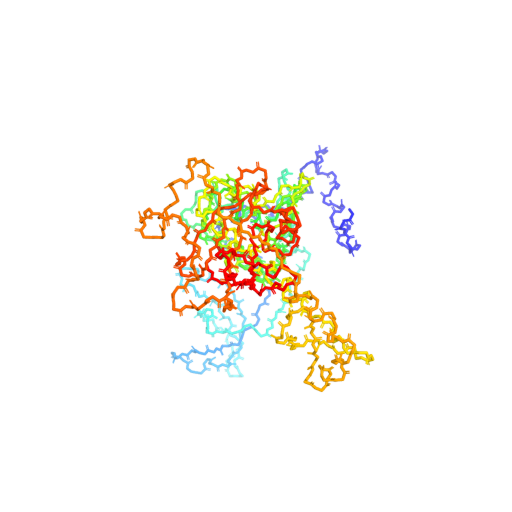617 3.945 1.00 97.44 206 CYS A N 1
ATOM 1625 C CA . CYS A 1 206 ? -4.484 0.096 2.595 1.00 97.44 206 CYS A CA 1
ATOM 1626 C C . CYS A 1 206 ? -5.243 -1.212 2.323 1.00 97.44 206 CYS A C 1
ATOM 1628 O O . CYS A 1 206 ? -5.570 -1.501 1.176 1.00 97.44 206 CYS A O 1
ATOM 1630 N N . LYS A 1 207 ? -5.580 -2.004 3.351 1.00 97.00 207 LYS A N 1
ATOM 1631 C CA . LYS A 1 207 ? -6.481 -3.156 3.194 1.00 97.00 207 LYS A CA 1
ATOM 1632 C C . LYS A 1 207 ? -7.895 -2.714 2.800 1.00 97.00 207 LYS A C 1
ATOM 1634 O O . LYS A 1 207 ? -8.520 -3.391 1.990 1.00 97.00 207 LYS A O 1
ATOM 1639 N N . LYS A 1 208 ? -8.395 -1.602 3.357 1.00 95.81 208 LYS A N 1
ATOM 1640 C CA . LYS A 1 208 ? -9.695 -1.021 2.973 1.00 95.81 208 LYS A CA 1
ATOM 1641 C C . LYS A 1 208 ? -9.634 -0.313 1.619 1.00 95.81 208 LYS A C 1
ATOM 1643 O O . LYS A 1 208 ? -10.559 -0.450 0.827 1.00 95.81 208 LYS A O 1
ATOM 1648 N N . MET A 1 209 ? -8.555 0.418 1.349 1.00 95.81 209 MET A N 1
ATOM 1649 C CA . MET A 1 209 ? -8.353 1.149 0.099 1.00 95.81 209 MET A CA 1
ATOM 1650 C C . MET A 1 209 ? -6.929 0.917 -0.432 1.00 95.81 209 MET A C 1
ATOM 1652 O O . MET A 1 209 ? -6.016 1.662 -0.078 1.00 95.81 209 MET A O 1
ATOM 1656 N N . PRO A 1 210 ? -6.710 -0.092 -1.297 1.00 96.12 210 PRO A N 1
ATOM 1657 C CA . PRO A 1 210 ? -5.374 -0.407 -1.809 1.00 96.12 210 PRO A CA 1
ATOM 1658 C C . PRO A 1 210 ? -4.704 0.744 -2.566 1.00 96.12 210 PRO A C 1
ATOM 1660 O O . PRO A 1 210 ? -3.499 0.925 -2.443 1.00 96.12 210 PRO A O 1
ATOM 1663 N N . SER A 1 211 ? -5.478 1.558 -3.293 1.00 93.94 211 SER A N 1
ATOM 1664 C CA . SER A 1 211 ? -4.973 2.717 -4.044 1.00 93.94 211 SER A CA 1
ATOM 1665 C C . SER A 1 211 ? -4.432 3.846 -3.163 1.00 93.94 211 SER A C 1
ATOM 1667 O O . SER A 1 211 ? -3.734 4.717 -3.668 1.00 93.94 211 SER A O 1
ATOM 1669 N N . LEU A 1 212 ? -4.720 3.834 -1.857 1.00 95.94 212 LEU A N 1
ATOM 1670 C CA . LEU A 1 212 ? -4.304 4.876 -0.916 1.00 95.94 212 LEU A CA 1
ATOM 1671 C C . LEU A 1 212 ? -2.778 5.032 -0.830 1.00 95.94 212 LEU A C 1
ATOM 1673 O O . LEU A 1 212 ? -2.278 6.112 -0.520 1.00 95.94 212 LEU A O 1
ATOM 1677 N N . VAL A 1 213 ? -2.035 3.950 -1.091 1.00 96.69 213 VAL A N 1
ATOM 1678 C CA . VAL A 1 213 ? -0.565 3.954 -1.062 1.00 96.69 213 VAL A CA 1
ATOM 1679 C C . VAL A 1 213 ? 0.051 4.833 -2.159 1.00 96.69 213 VAL A C 1
ATOM 1681 O O . VAL A 1 213 ? 1.160 5.337 -1.991 1.00 96.69 213 VAL A O 1
ATOM 1684 N N . ASP A 1 214 ? -0.700 5.041 -3.239 1.00 96.25 214 ASP A N 1
ATOM 1685 C CA . ASP A 1 214 ? -0.302 5.767 -4.445 1.00 96.25 214 ASP A CA 1
ATOM 1686 C C . ASP A 1 214 ? -0.978 7.148 -4.538 1.00 96.25 214 ASP A C 1
ATOM 1688 O O . ASP A 1 214 ? -0.879 7.833 -5.560 1.00 96.25 214 ASP A O 1
ATOM 1692 N N . THR A 1 215 ? -1.687 7.572 -3.484 1.00 95.06 215 THR A N 1
ATOM 1693 C CA . THR A 1 215 ? -2.299 8.901 -3.423 1.00 95.06 215 THR A CA 1
ATOM 1694 C C . THR A 1 215 ? -1.216 9.970 -3.481 1.00 95.06 215 THR A C 1
ATOM 1696 O O . THR A 1 215 ? -0.240 9.905 -2.737 1.00 95.06 215 THR A O 1
ATOM 1699 N N . ARG A 1 216 ? -1.420 10.968 -4.343 1.00 93.75 216 ARG A N 1
ATOM 1700 C CA . ARG A 1 216 ? -0.577 12.160 -4.416 1.00 93.75 216 ARG A CA 1
ATOM 1701 C C . ARG A 1 216 ? -1.061 13.236 -3.455 1.00 93.75 216 ARG A C 1
ATOM 1703 O O . ARG A 1 216 ? -2.271 13.469 -3.352 1.00 93.75 216 ARG A O 1
ATOM 1710 N N . ASP A 1 217 ? -0.125 13.906 -2.800 1.00 90.31 217 ASP A N 1
ATOM 1711 C CA . ASP A 1 217 ? -0.399 15.135 -2.063 1.00 90.31 217 ASP A CA 1
ATOM 1712 C C . ASP A 1 217 ? -0.535 16.353 -3.009 1.00 90.31 217 ASP A C 1
ATOM 1714 O O . ASP A 1 217 ? -0.577 16.218 -4.237 1.00 90.31 217 ASP A O 1
ATOM 1718 N N . ARG A 1 218 ? -0.653 17.569 -2.459 1.00 89.62 218 ARG A N 1
ATOM 1719 C CA . ARG A 1 218 ? -0.804 18.808 -3.248 1.00 89.62 218 ARG A CA 1
ATOM 1720 C C . ARG A 1 218 ? 0.459 19.224 -3.999 1.00 89.62 218 ARG A C 1
ATOM 1722 O O . ARG A 1 218 ? 0.378 20.140 -4.812 1.00 89.62 218 ARG A O 1
ATOM 1729 N N . MET A 1 219 ? 1.591 18.578 -3.753 1.00 83.62 219 MET A N 1
ATOM 1730 C CA . MET A 1 219 ? 2.842 18.777 -4.487 1.00 83.62 219 MET A CA 1
ATOM 1731 C C . MET A 1 219 ? 2.991 17.715 -5.589 1.00 83.62 219 MET A C 1
ATOM 1733 O O . MET A 1 219 ? 3.923 17.753 -6.392 1.00 83.62 219 MET A O 1
ATOM 1737 N N . GLY A 1 220 ? 2.029 16.791 -5.672 1.00 87.75 220 GLY A N 1
ATOM 1738 C CA . GLY A 1 220 ? 2.058 15.657 -6.578 1.00 87.75 220 GLY A CA 1
ATOM 1739 C C . GLY A 1 220 ? 2.866 14.486 -6.023 1.00 87.75 220 GLY A C 1
ATOM 1740 O O . GLY A 1 220 ? 2.963 13.469 -6.708 1.00 87.75 220 GLY A O 1
ATOM 1741 N N . GLU A 1 221 ? 3.426 14.602 -4.817 1.00 91.75 221 GLU A N 1
ATOM 1742 C CA . GLU A 1 221 ? 4.299 13.582 -4.256 1.00 91.75 221 GLU A CA 1
ATOM 1743 C C . GLU A 1 221 ? 3.493 12.382 -3.767 1.00 91.75 221 GLU A C 1
ATOM 1745 O O . GLU A 1 221 ? 2.429 12.532 -3.168 1.00 91.75 221 GLU A O 1
ATOM 1750 N N . VAL A 1 222 ? 4.023 11.179 -3.987 1.00 94.94 222 VAL A N 1
ATOM 1751 C CA . VAL A 1 222 ? 3.552 9.965 -3.307 1.00 94.94 222 VAL A CA 1
ATOM 1752 C C . VAL A 1 222 ? 4.419 9.680 -2.086 1.00 94.94 222 VAL A C 1
ATOM 1754 O O . VAL A 1 222 ? 5.629 9.916 -2.098 1.00 94.94 222 VAL A O 1
ATOM 1757 N N . ALA A 1 223 ? 3.840 9.064 -1.053 1.00 95.38 223 ALA A N 1
ATOM 1758 C CA . ALA A 1 223 ? 4.549 8.730 0.188 1.00 95.38 223 ALA A CA 1
ATOM 1759 C C . ALA A 1 223 ? 5.872 7.958 -0.027 1.00 95.38 223 ALA A C 1
ATOM 1761 O O . ALA A 1 223 ? 6.825 8.127 0.737 1.00 95.38 223 ALA A O 1
ATOM 1762 N N . LEU A 1 224 ? 5.967 7.162 -1.103 1.00 95.56 224 LEU A N 1
ATOM 1763 C CA . LEU A 1 224 ? 7.167 6.398 -1.443 1.00 95.56 224 LEU A CA 1
ATOM 1764 C C . LEU A 1 224 ? 8.368 7.297 -1.787 1.00 95.56 224 LEU A C 1
ATOM 1766 O O . LEU A 1 224 ? 9.501 6.899 -1.524 1.00 95.56 224 LEU A O 1
ATOM 1770 N N . GLN A 1 225 ? 8.154 8.502 -2.333 1.00 93.31 225 GLN A N 1
ATOM 1771 C CA . GLN A 1 225 ? 9.242 9.454 -2.605 1.00 93.31 225 GLN A CA 1
ATOM 1772 C C . GLN A 1 225 ? 9.948 9.859 -1.312 1.00 93.31 225 GLN A C 1
ATOM 1774 O O . GLN A 1 225 ? 11.174 9.810 -1.254 1.00 93.31 225 GLN A O 1
ATOM 1779 N N . GLY A 1 226 ? 9.184 10.166 -0.258 1.00 91.19 226 GLY A N 1
ATOM 1780 C CA . GLY A 1 226 ? 9.733 10.520 1.050 1.00 91.19 226 GLY A CA 1
ATOM 1781 C C . GLY A 1 226 ? 10.586 9.401 1.651 1.00 91.19 226 GLY A C 1
ATOM 1782 O O . GLY A 1 226 ? 11.691 9.667 2.113 1.00 91.19 226 GLY A O 1
ATOM 1783 N N . ALA A 1 227 ? 10.117 8.148 1.596 1.00 92.75 227 ALA A N 1
ATOM 1784 C CA . ALA A 1 227 ? 10.876 6.987 2.078 1.00 92.75 227 ALA A CA 1
ATOM 1785 C C . ALA A 1 227 ? 12.184 6.773 1.294 1.00 92.75 227 ALA A C 1
ATOM 1787 O O . ALA A 1 227 ? 13.234 6.514 1.880 1.00 92.75 227 ALA A O 1
ATOM 1788 N N . VAL A 1 228 ? 12.137 6.921 -0.036 1.00 92.56 228 VAL A N 1
ATOM 1789 C CA . VAL A 1 228 ? 13.321 6.803 -0.902 1.00 92.56 228 VAL A CA 1
ATOM 1790 C C . VAL A 1 228 ? 14.315 7.937 -0.647 1.00 92.56 228 VAL A C 1
ATOM 1792 O O . VAL A 1 228 ? 15.516 7.679 -0.619 1.00 92.56 228 VAL A O 1
ATOM 1795 N N . MET A 1 229 ? 13.835 9.169 -0.451 1.00 88.31 229 MET A N 1
ATOM 1796 C CA . MET A 1 229 ? 14.669 10.358 -0.243 1.00 88.31 229 MET A CA 1
ATOM 1797 C C . MET A 1 229 ? 15.550 10.237 1.001 1.00 88.31 229 MET A C 1
ATOM 1799 O O . MET A 1 229 ? 16.730 10.571 0.945 1.00 88.31 229 MET A O 1
ATOM 1803 N N . VAL A 1 230 ? 14.989 9.737 2.104 1.00 87.38 230 VAL A N 1
ATOM 1804 C CA . VAL A 1 230 ? 15.723 9.558 3.368 1.00 87.38 230 VAL A CA 1
ATOM 1805 C C . VAL A 1 230 ? 16.447 8.211 3.463 1.00 87.38 230 VAL A C 1
ATOM 1807 O O . VAL A 1 230 ? 17.160 7.971 4.432 1.00 87.38 230 VAL A O 1
ATOM 1810 N N . GLY A 1 231 ? 16.276 7.325 2.475 1.00 88.38 231 GLY A N 1
ATOM 1811 C CA . GLY A 1 231 ? 16.886 5.994 2.471 1.00 88.38 231 GLY A CA 1
ATOM 1812 C C . GLY A 1 231 ? 16.275 5.014 3.482 1.00 88.38 231 GLY A C 1
ATOM 1813 O O . GLY A 1 231 ? 16.966 4.105 3.931 1.00 88.38 231 GLY A O 1
ATOM 1814 N N . ASP A 1 232 ? 14.996 5.172 3.841 1.00 89.25 232 ASP A N 1
ATOM 1815 C CA . ASP A 1 232 ? 14.288 4.280 4.773 1.00 89.25 232 ASP A CA 1
ATOM 1816 C C . ASP A 1 232 ? 13.934 2.958 4.073 1.00 89.25 232 ASP A C 1
ATOM 1818 O O . ASP A 1 232 ? 12.889 2.805 3.429 1.00 89.25 232 ASP A O 1
ATOM 1822 N N . ILE A 1 233 ? 14.861 2.003 4.150 1.00 90.88 233 ILE A N 1
ATOM 1823 C CA . ILE A 1 233 ? 14.770 0.707 3.471 1.00 90.88 233 ILE A CA 1
ATOM 1824 C C . ILE A 1 233 ? 13.533 -0.060 3.940 1.00 90.88 233 ILE A C 1
ATOM 1826 O O . ILE A 1 233 ? 12.859 -0.689 3.122 1.00 90.88 233 ILE A O 1
ATOM 1830 N N . GLU A 1 234 ? 13.220 -0.007 5.230 1.00 91.69 234 GLU A N 1
ATOM 1831 C CA . GLU A 1 234 ? 12.099 -0.711 5.835 1.00 91.69 234 GLU A CA 1
ATOM 1832 C C . GLU A 1 234 ? 10.759 -0.200 5.295 1.00 91.69 234 GLU A C 1
ATOM 1834 O O . GLU A 1 234 ? 9.915 -1.009 4.897 1.00 91.69 234 GLU A O 1
ATOM 1839 N N . ASN A 1 235 ? 10.560 1.121 5.215 1.00 92.19 235 ASN A N 1
ATOM 1840 C CA . ASN A 1 235 ? 9.356 1.691 4.608 1.00 92.19 235 ASN A CA 1
ATOM 1841 C C . ASN A 1 235 ? 9.301 1.439 3.098 1.00 92.19 235 ASN A C 1
ATOM 1843 O O . ASN A 1 235 ? 8.243 1.066 2.585 1.00 92.19 235 ASN A O 1
ATOM 1847 N N . VAL A 1 236 ? 10.424 1.548 2.379 1.00 94.19 236 VAL A N 1
ATOM 1848 C CA . VAL A 1 236 ? 10.478 1.200 0.947 1.00 94.19 236 VAL A CA 1
ATOM 1849 C C . VAL A 1 236 ? 10.069 -0.260 0.733 1.00 94.19 236 VAL A C 1
ATOM 1851 O O . VAL A 1 236 ? 9.281 -0.558 -0.170 1.00 94.19 236 VAL A O 1
ATOM 1854 N N . GLN A 1 237 ? 10.556 -1.179 1.567 1.00 94.06 237 GLN A N 1
ATOM 1855 C CA . GLN A 1 237 ? 10.206 -2.593 1.498 1.00 94.06 237 GLN A CA 1
ATOM 1856 C C . GLN A 1 237 ? 8.727 -2.822 1.834 1.00 94.06 237 GLN A C 1
ATOM 1858 O O . GLN A 1 237 ? 8.026 -3.499 1.081 1.00 94.06 237 GLN A O 1
ATOM 1863 N N . LEU A 1 238 ? 8.218 -2.220 2.914 1.00 94.62 238 LEU A N 1
ATOM 1864 C CA . LEU A 1 238 ? 6.805 -2.290 3.284 1.00 94.62 238 LEU A CA 1
ATOM 1865 C C . LEU A 1 238 ? 5.908 -1.829 2.125 1.00 94.62 238 LEU A C 1
ATOM 1867 O O . LEU A 1 238 ? 5.011 -2.564 1.702 1.00 94.62 238 LEU A O 1
ATOM 1871 N N . MET A 1 239 ? 6.173 -0.645 1.576 1.00 95.75 239 MET A N 1
ATOM 1872 C CA . MET A 1 239 ? 5.360 -0.052 0.519 1.00 95.75 239 MET A CA 1
ATOM 1873 C C . MET A 1 239 ? 5.419 -0.860 -0.782 1.00 95.75 239 MET A C 1
ATOM 1875 O O . MET A 1 239 ? 4.382 -1.153 -1.373 1.00 95.75 239 MET A O 1
ATOM 1879 N N . THR A 1 240 ? 6.604 -1.287 -1.220 1.00 95.38 240 THR A N 1
ATOM 1880 C CA . THR A 1 240 ? 6.758 -1.998 -2.501 1.00 95.38 240 THR A CA 1
ATOM 1881 C C . THR A 1 240 ? 6.367 -3.477 -2.429 1.00 95.38 240 THR A C 1
ATOM 1883 O O . THR A 1 240 ? 5.702 -4.000 -3.330 1.00 95.38 240 THR A O 1
ATOM 1886 N N . GLU A 1 241 ? 6.758 -4.184 -1.368 1.00 94.69 241 GLU A N 1
ATOM 1887 C CA . GLU A 1 241 ? 6.548 -5.627 -1.252 1.00 94.69 241 GLU A CA 1
ATOM 1888 C C . GLU A 1 241 ? 5.206 -5.976 -0.624 1.00 94.69 241 GLU A C 1
ATOM 1890 O O . GLU A 1 241 ? 4.573 -6.930 -1.080 1.00 94.69 241 GLU A O 1
ATOM 1895 N N . THR A 1 242 ? 4.745 -5.215 0.371 1.00 94.88 242 THR A N 1
ATOM 1896 C CA . THR A 1 242 ? 3.477 -5.500 1.060 1.00 94.88 242 THR A CA 1
ATOM 1897 C C . THR A 1 242 ? 2.330 -4.719 0.436 1.00 94.88 242 THR A C 1
ATOM 1899 O O . THR A 1 242 ? 1.360 -5.329 -0.010 1.00 94.88 242 THR A O 1
ATOM 1902 N N . LEU A 1 243 ? 2.458 -3.391 0.352 1.00 96.06 243 LEU A N 1
ATOM 1903 C CA . LEU A 1 243 ? 1.373 -2.506 -0.097 1.00 96.06 243 LEU A CA 1
ATOM 1904 C C . LEU A 1 243 ? 1.265 -2.393 -1.627 1.00 96.06 243 LEU A C 1
ATOM 1906 O O . LEU A 1 243 ? 0.246 -1.939 -2.128 1.00 96.06 243 LEU A O 1
ATOM 1910 N N . LYS A 1 244 ? 2.274 -2.878 -2.365 1.00 95.94 244 LYS A N 1
ATOM 1911 C CA . LYS A 1 244 ? 2.342 -2.879 -3.839 1.00 95.94 244 LYS A CA 1
ATOM 1912 C C . LYS A 1 244 ? 2.334 -1.480 -4.475 1.00 95.94 244 LYS A C 1
ATOM 1914 O O . LYS A 1 244 ? 1.843 -1.354 -5.592 1.00 95.94 244 LYS A O 1
ATOM 1919 N N . ALA A 1 245 ? 2.924 -0.496 -3.797 1.00 96.50 245 ALA A N 1
ATOM 1920 C CA . ALA A 1 245 ? 3.077 0.871 -4.292 1.00 96.50 245 ALA A CA 1
ATOM 1921 C C . ALA A 1 245 ? 3.743 0.928 -5.676 1.00 96.50 245 ALA A C 1
ATOM 1923 O O . ALA A 1 245 ? 4.664 0.147 -5.960 1.00 96.50 245 ALA A O 1
ATOM 1924 N N . ASP A 1 246 ? 3.312 1.875 -6.508 1.00 95.44 246 ASP A N 1
ATOM 1925 C CA . ASP A 1 246 ? 3.870 2.115 -7.834 1.00 95.44 246 ASP A CA 1
ATOM 1926 C C . ASP A 1 246 ? 5.031 3.130 -7.783 1.00 95.44 246 ASP A C 1
ATOM 1928 O O . ASP A 1 246 ? 4.823 4.332 -7.603 1.00 95.44 246 ASP A O 1
ATOM 1932 N N . PRO A 1 247 ? 6.290 2.694 -7.998 1.00 95.12 247 PRO A N 1
ATOM 1933 C CA . PRO A 1 247 ? 7.444 3.583 -7.982 1.00 95.12 247 PRO A CA 1
ATOM 1934 C C . PRO A 1 247 ? 7.603 4.427 -9.256 1.00 95.12 247 PRO A C 1
ATOM 1936 O O . PRO A 1 247 ? 8.623 5.104 -9.414 1.00 95.12 247 PRO A O 1
ATOM 1939 N N . LEU A 1 248 ? 6.670 4.328 -10.206 1.00 93.56 248 LEU A N 1
ATOM 1940 C CA . LEU A 1 248 ? 6.702 5.030 -11.488 1.00 93.56 248 LEU A CA 1
ATOM 1941 C C . LEU A 1 248 ? 5.774 6.241 -11.529 1.00 93.56 248 LEU A C 1
ATOM 1943 O O . LEU A 1 248 ? 5.767 6.932 -12.545 1.00 93.56 248 LEU A O 1
ATOM 1947 N N . ILE A 1 249 ? 5.017 6.503 -10.462 1.00 90.56 249 ILE A N 1
ATOM 1948 C CA . ILE A 1 249 ? 4.159 7.683 -10.354 1.00 90.56 249 ILE A CA 1
ATOM 1949 C C . ILE A 1 249 ? 5.050 8.925 -10.193 1.00 90.56 249 ILE A C 1
ATOM 1951 O O . ILE A 1 249 ? 5.825 8.977 -9.237 1.00 90.56 249 ILE A O 1
ATOM 1955 N N . PRO A 1 250 ? 4.992 9.903 -11.120 1.00 87.44 250 PRO A N 1
ATOM 1956 C CA . PRO A 1 250 ? 5.759 11.140 -10.985 1.00 87.44 250 PRO A CA 1
ATOM 1957 C C . PRO A 1 250 ? 5.046 12.159 -10.095 1.00 87.44 250 PRO A C 1
ATOM 1959 O O . PRO A 1 250 ? 3.820 12.144 -10.029 1.00 87.44 250 PRO A O 1
ATOM 1962 N N . ASP A 1 251 ? 5.782 13.082 -9.497 1.00 86.12 251 ASP A N 1
ATOM 1963 C CA . ASP A 1 251 ? 5.225 14.330 -8.973 1.00 86.12 251 ASP A CA 1
ATOM 1964 C C . ASP A 1 251 ? 4.963 15.361 -10.088 1.00 86.12 251 ASP A C 1
ATOM 1966 O O . ASP A 1 251 ? 5.052 15.057 -11.285 1.00 86.12 251 ASP A O 1
ATOM 1970 N N . PHE A 1 252 ? 4.623 16.599 -9.714 1.00 83.31 252 PHE A N 1
ATOM 1971 C CA . PHE A 1 252 ? 4.391 17.680 -10.678 1.00 83.31 252 PHE A CA 1
ATOM 1972 C C . PHE A 1 252 ? 5.657 18.173 -11.393 1.00 83.31 252 PHE A C 1
ATOM 1974 O O . PHE A 1 252 ? 5.549 18.833 -12.426 1.00 83.31 252 PHE A O 1
ATOM 1981 N N . HIS A 1 253 ? 6.844 17.803 -10.914 1.00 80.81 253 HIS A N 1
ATOM 1982 C CA . HIS A 1 253 ? 8.122 18.062 -11.575 1.00 80.81 253 HIS A CA 1
ATOM 1983 C C . HIS A 1 253 ? 8.590 16.883 -12.445 1.00 80.81 253 HIS A C 1
ATOM 1985 O O . HIS A 1 253 ? 9.654 16.948 -13.061 1.00 80.81 253 HIS A O 1
ATOM 1991 N N . GLY A 1 254 ? 7.806 15.802 -12.528 1.00 82.69 254 GLY A N 1
ATOM 1992 C CA . GLY A 1 254 ? 8.168 14.601 -13.278 1.00 82.69 254 GLY A CA 1
ATOM 1993 C C . GLY A 1 254 ? 9.111 13.658 -12.522 1.00 82.69 254 GLY A C 1
ATOM 1994 O O . GLY A 1 254 ? 9.571 12.667 -13.100 1.00 82.69 254 GLY A O 1
ATOM 1995 N N . VAL A 1 255 ? 9.413 13.934 -11.251 1.00 86.69 255 VAL A N 1
ATOM 1996 C CA . VAL A 1 255 ? 10.298 13.107 -10.427 1.00 86.69 255 VAL A CA 1
ATOM 1997 C C . VAL A 1 255 ? 9.510 11.913 -9.899 1.00 86.69 255 VAL A C 1
ATOM 1999 O O . VAL A 1 255 ? 8.434 12.046 -9.335 1.00 86.69 255 VAL A O 1
ATOM 2002 N N . THR A 1 256 ? 10.049 10.713 -10.102 1.00 91.88 256 THR A N 1
ATOM 2003 C CA . THR A 1 256 ? 9.464 9.446 -9.625 1.00 91.88 256 THR A CA 1
ATOM 2004 C C . THR A 1 256 ? 10.328 8.845 -8.515 1.00 91.88 256 THR A C 1
ATOM 2006 O O . THR A 1 256 ? 11.553 9.049 -8.547 1.00 91.88 256 THR A O 1
ATOM 2009 N N . PRO A 1 257 ? 9.779 7.995 -7.620 1.00 93.25 257 PRO A N 1
ATOM 2010 C CA . PRO A 1 257 ? 10.591 7.192 -6.699 1.00 93.25 257 PRO A CA 1
ATOM 2011 C C . PRO A 1 257 ? 11.736 6.442 -7.404 1.00 93.25 257 PRO A C 1
ATOM 2013 O O . PRO A 1 257 ? 12.869 6.411 -6.924 1.00 93.25 257 PRO A O 1
ATOM 2016 N N . MET A 1 258 ? 11.470 5.903 -8.600 1.00 91.06 258 MET A N 1
ATOM 2017 C CA . MET A 1 258 ? 12.471 5.243 -9.447 1.00 91.06 258 MET A CA 1
ATOM 2018 C C . MET A 1 258 ? 13.607 6.173 -9.895 1.00 91.06 258 MET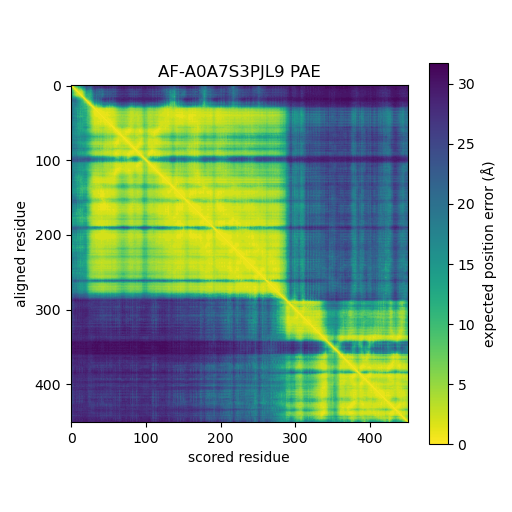 A C 1
ATOM 2020 O O . MET A 1 258 ? 14.755 5.746 -9.999 1.00 91.06 258 MET A O 1
ATOM 2024 N N . SER A 1 259 ? 13.325 7.442 -10.185 1.00 88.00 259 SER A N 1
ATOM 2025 C CA . SER A 1 259 ? 14.365 8.394 -10.598 1.00 88.00 259 SER A CA 1
ATOM 2026 C C . SER A 1 259 ? 15.270 8.847 -9.442 1.00 88.00 259 SER A C 1
ATOM 2028 O O . SER A 1 259 ? 16.424 9.220 -9.690 1.00 88.00 259 SER A O 1
ATOM 2030 N N . MET A 1 260 ? 14.766 8.760 -8.202 1.00 84.81 260 MET A N 1
ATOM 2031 C CA . MET A 1 260 ? 15.446 9.176 -6.969 1.00 84.81 260 MET A CA 1
ATOM 2032 C C . MET A 1 260 ? 16.338 8.083 -6.362 1.00 84.81 260 MET A C 1
ATOM 2034 O O . MET A 1 260 ? 17.341 8.395 -5.728 1.00 84.81 260 MET A O 1
ATOM 2038 N N . CYS A 1 261 ? 16.044 6.798 -6.590 1.00 82.69 261 CYS A N 1
ATOM 2039 C CA . CYS A 1 261 ? 16.702 5.671 -5.910 1.00 82.69 261 CYS A CA 1
ATOM 2040 C C . CYS A 1 261 ? 18.163 5.392 -6.333 1.00 82.69 261 CYS A C 1
ATOM 2042 O O . CYS A 1 261 ? 18.660 4.283 -6.143 1.00 82.69 261 CYS A O 1
ATOM 2044 N N . ARG A 1 262 ? 18.854 6.341 -6.980 1.00 68.00 262 ARG A N 1
ATOM 2045 C CA . ARG A 1 262 ? 20.149 6.105 -7.645 1.00 68.00 262 ARG A CA 1
ATOM 2046 C C . ARG A 1 262 ? 21.336 5.960 -6.693 1.00 68.00 262 ARG A C 1
ATOM 2048 O O . ARG A 1 262 ? 22.348 5.405 -7.110 1.00 68.00 262 ARG A O 1
ATOM 2055 N N . TYR A 1 263 ? 21.208 6.419 -5.453 1.00 68.12 263 TYR A N 1
ATOM 2056 C CA . TYR A 1 263 ? 22.336 6.519 -4.526 1.00 68.12 263 TYR A CA 1
ATOM 2057 C C . TYR A 1 263 ? 22.462 5.331 -3.558 1.00 68.12 263 TYR A C 1
ATOM 2059 O O . TYR A 1 263 ? 23.576 5.011 -3.157 1.00 68.12 263 TYR A O 1
ATOM 2067 N N . ASP A 1 264 ? 21.371 4.615 -3.250 1.00 79.00 264 ASP A N 1
ATOM 2068 C CA . ASP A 1 264 ? 21.399 3.429 -2.380 1.00 79.00 264 ASP A CA 1
ATOM 2069 C C . ASP A 1 264 ? 21.142 2.134 -3.190 1.00 79.00 264 ASP A C 1
ATOM 2071 O O . ASP A 1 264 ? 20.054 1.954 -3.754 1.00 79.00 264 ASP A O 1
ATOM 2075 N N . PRO A 1 265 ? 22.103 1.187 -3.251 1.00 85.06 265 PRO A N 1
ATOM 2076 C CA . PRO A 1 265 ? 21.950 -0.059 -4.004 1.00 85.06 265 PRO A CA 1
ATOM 2077 C C . PRO A 1 265 ? 20.799 -0.967 -3.542 1.00 85.06 265 PRO A C 1
ATOM 2079 O O . PRO A 1 265 ? 20.222 -1.685 -4.367 1.00 85.06 265 PRO A O 1
ATOM 2082 N N . LYS A 1 266 ? 20.469 -0.983 -2.243 1.00 88.69 266 LYS A N 1
ATOM 2083 C CA . LYS A 1 266 ? 19.360 -1.778 -1.692 1.00 88.69 266 LYS A CA 1
ATOM 2084 C C . LYS A 1 266 ? 18.026 -1.154 -2.086 1.00 88.69 266 LYS A C 1
ATOM 2086 O O . LYS A 1 266 ? 17.185 -1.862 -2.647 1.00 88.69 266 LYS A O 1
ATOM 2091 N N . VAL A 1 267 ? 17.867 0.156 -1.886 1.00 89.44 267 VAL A N 1
ATOM 2092 C CA . VAL A 1 267 ? 16.662 0.897 -2.300 1.00 89.44 267 VAL A CA 1
ATOM 2093 C C . VAL A 1 267 ? 16.464 0.770 -3.812 1.00 89.44 267 VAL A C 1
ATOM 2095 O O . VAL A 1 267 ? 15.383 0.397 -4.266 1.00 89.44 267 VAL A O 1
ATOM 2098 N N . SER A 1 268 ? 17.527 0.954 -4.600 1.00 89.06 268 SER A N 1
ATOM 2099 C CA . SER A 1 268 ? 17.506 0.792 -6.059 1.00 89.06 268 SER A CA 1
ATOM 2100 C C . SER A 1 268 ? 17.017 -0.589 -6.494 1.00 89.06 268 SER A C 1
ATOM 2102 O O . SER A 1 268 ? 16.210 -0.704 -7.421 1.00 89.06 268 SER A O 1
ATOM 2104 N N . ARG A 1 269 ? 17.450 -1.656 -5.809 1.00 89.00 269 ARG A N 1
ATOM 2105 C CA . ARG A 1 269 ? 17.016 -3.029 -6.100 1.00 89.00 269 ARG A CA 1
ATOM 2106 C C . ARG A 1 269 ? 15.531 -3.234 -5.800 1.00 89.00 269 ARG A C 1
ATOM 2108 O O . ARG A 1 269 ? 14.835 -3.809 -6.641 1.00 89.00 269 ARG A O 1
ATOM 2115 N N . LEU A 1 270 ? 15.055 -2.777 -4.640 1.00 93.06 270 LEU A N 1
ATOM 2116 C CA . LEU A 1 270 ? 13.645 -2.880 -4.240 1.00 93.06 270 LEU A CA 1
ATOM 2117 C C . LEU A 1 270 ? 12.744 -2.145 -5.239 1.00 93.06 270 LEU A C 1
ATOM 2119 O O . LEU A 1 270 ? 11.832 -2.736 -5.822 1.00 93.06 270 LEU A O 1
ATOM 2123 N N . ILE A 1 271 ? 13.083 -0.889 -5.521 1.00 92.75 271 ILE A N 1
ATOM 2124 C CA . ILE A 1 271 ? 12.344 -0.014 -6.429 1.00 92.75 271 ILE A CA 1
ATOM 2125 C C . ILE A 1 271 ? 12.366 -0.551 -7.871 1.00 92.75 271 ILE A C 1
ATOM 2127 O O . ILE A 1 271 ? 11.315 -0.683 -8.501 1.00 92.75 271 ILE A O 1
ATOM 2131 N N . SER A 1 272 ? 13.528 -0.976 -8.380 1.00 88.12 272 SER A N 1
ATOM 2132 C CA . SER A 1 272 ? 13.648 -1.570 -9.722 1.00 88.12 272 SER A CA 1
ATOM 2133 C C . SER A 1 272 ? 12.849 -2.868 -9.865 1.00 88.12 272 SER A C 1
ATOM 2135 O O . SER A 1 272 ? 12.262 -3.131 -10.921 1.00 88.12 272 SER A O 1
ATOM 2137 N N . SER A 1 273 ? 12.821 -3.697 -8.816 1.00 88.44 273 SER A N 1
ATOM 2138 C CA . SER A 1 273 ? 12.032 -4.932 -8.771 1.00 88.44 273 SER A CA 1
ATOM 2139 C C . SER A 1 273 ? 10.534 -4.629 -8.832 1.00 88.44 273 SER A C 1
ATOM 2141 O O . SER A 1 273 ? 9.820 -5.218 -9.650 1.00 88.44 273 SER A O 1
ATOM 2143 N N . ALA A 1 274 ? 10.061 -3.668 -8.034 1.00 91.62 274 ALA A N 1
ATOM 2144 C CA . ALA A 1 274 ? 8.671 -3.218 -8.042 1.00 91.62 274 ALA A CA 1
ATOM 2145 C C . ALA A 1 274 ? 8.259 -2.640 -9.409 1.00 91.62 274 ALA A C 1
ATOM 2147 O O . ALA A 1 274 ? 7.298 -3.121 -10.017 1.00 91.62 274 ALA A O 1
ATOM 2148 N N . ALA A 1 275 ? 9.058 -1.723 -9.964 1.00 89.56 275 ALA A N 1
ATOM 2149 C CA . ALA A 1 275 ? 8.845 -1.141 -11.289 1.00 89.56 275 ALA A CA 1
ATOM 2150 C C . ALA A 1 275 ? 8.769 -2.211 -12.392 1.00 89.56 275 ALA A C 1
ATOM 2152 O O . ALA A 1 275 ? 7.904 -2.170 -13.271 1.00 89.56 275 ALA A O 1
ATOM 2153 N N . SER A 1 276 ? 9.661 -3.207 -12.339 1.00 82.94 276 SER A N 1
ATOM 2154 C CA . SER A 1 276 ? 9.692 -4.307 -13.308 1.00 82.94 276 SER A CA 1
ATOM 2155 C C . SER A 1 276 ? 8.443 -5.183 -13.229 1.00 82.94 276 SER A C 1
ATOM 2157 O O . SER A 1 276 ? 7.951 -5.632 -14.263 1.00 82.94 276 SER A O 1
ATOM 2159 N N . LYS A 1 277 ? 7.893 -5.414 -12.029 1.00 84.81 277 LYS A N 1
ATOM 2160 C CA . LYS A 1 277 ? 6.641 -6.168 -11.852 1.00 84.81 277 LYS A CA 1
ATOM 2161 C C . LYS A 1 277 ? 5.452 -5.422 -12.460 1.00 84.81 277 LYS A C 1
ATOM 2163 O O . LYS A 1 277 ? 4.633 -6.054 -13.125 1.00 84.81 277 LYS A O 1
ATOM 2168 N N . ILE A 1 278 ? 5.380 -4.103 -12.287 1.00 81.31 278 ILE A N 1
ATOM 2169 C CA . ILE A 1 278 ? 4.301 -3.265 -12.835 1.00 81.31 278 ILE A CA 1
ATOM 2170 C C . ILE A 1 278 ? 4.387 -3.200 -14.359 1.00 81.31 278 ILE A C 1
ATOM 2172 O O . ILE A 1 278 ? 3.428 -3.561 -15.041 1.00 81.31 278 ILE A O 1
ATOM 2176 N N . LYS A 1 279 ? 5.563 -2.883 -14.919 1.00 74.31 279 LYS A N 1
ATOM 2177 C CA . LYS A 1 279 ? 5.768 -2.906 -16.378 1.00 74.31 279 LYS A CA 1
ATOM 2178 C C . LYS A 1 279 ? 5.592 -4.302 -16.968 1.00 74.31 279 LYS A C 1
ATOM 2180 O O . LYS A 1 279 ? 5.043 -4.433 -18.053 1.00 74.31 279 LYS A O 1
ATOM 2185 N N . GLY A 1 280 ? 6.005 -5.352 -16.261 1.00 66.25 280 GLY A N 1
ATOM 2186 C CA . GLY A 1 280 ? 5.784 -6.737 -16.672 1.00 66.25 280 GLY A CA 1
ATOM 2187 C C . GLY A 1 280 ? 4.299 -7.100 -16.737 1.00 66.25 280 GLY A C 1
ATOM 2188 O O . GLY A 1 280 ? 3.886 -7.779 -17.676 1.00 66.25 280 GLY A O 1
ATOM 2189 N N . LYS A 1 281 ? 3.480 -6.620 -15.790 1.00 62.06 281 LYS A N 1
ATOM 2190 C CA . LYS A 1 281 ? 2.014 -6.745 -15.846 1.00 62.06 281 LYS A CA 1
ATOM 2191 C C . LYS A 1 281 ? 1.435 -5.947 -17.013 1.00 62.06 281 LYS A C 1
ATOM 2193 O O . LYS A 1 281 ? 0.714 -6.534 -17.811 1.00 62.06 281 LYS A O 1
ATOM 2198 N N . ALA A 1 282 ? 1.812 -4.677 -17.164 1.00 58.09 282 ALA A N 1
ATOM 2199 C CA . ALA A 1 282 ? 1.356 -3.827 -18.263 1.00 58.09 282 ALA A CA 1
ATOM 2200 C C . ALA A 1 282 ? 1.730 -4.414 -19.633 1.00 58.09 282 ALA A C 1
ATOM 2202 O O . ALA A 1 282 ? 0.897 -4.463 -20.525 1.00 58.09 282 ALA A O 1
ATOM 2203 N N . MET A 1 283 ? 2.940 -4.958 -19.784 1.00 55.47 283 MET A N 1
ATOM 2204 C CA . MET A 1 283 ? 3.377 -5.632 -21.006 1.00 55.47 283 MET A CA 1
ATOM 2205 C C . MET A 1 283 ? 2.612 -6.938 -21.229 1.00 55.47 283 MET A C 1
ATOM 2207 O O . MET A 1 283 ? 2.156 -7.175 -22.336 1.00 55.47 283 MET A O 1
ATOM 2211 N N . LYS A 1 284 ? 2.397 -7.775 -20.204 1.00 52.28 284 LYS A N 1
ATOM 2212 C CA . LYS A 1 284 ? 1.542 -8.973 -20.333 1.00 52.28 284 LYS A CA 1
ATOM 2213 C C . LYS A 1 284 ? 0.098 -8.618 -20.707 1.00 52.28 284 LYS A C 1
ATOM 2215 O O . LYS A 1 284 ? -0.531 -9.365 -21.448 1.00 52.28 284 LYS A O 1
ATOM 2220 N N . GLN A 1 285 ? -0.410 -7.490 -20.217 1.00 50.41 285 GLN A N 1
ATOM 2221 C CA . GLN A 1 285 ? -1.765 -7.007 -20.478 1.00 50.41 285 GLN A CA 1
ATOM 2222 C C . GLN A 1 285 ? -1.889 -6.356 -21.867 1.00 50.41 285 GLN A C 1
ATOM 2224 O O . GLN A 1 285 ? -2.860 -6.623 -22.570 1.00 50.41 285 GLN A O 1
ATOM 2229 N N . ALA A 1 286 ? -0.872 -5.611 -22.310 1.00 47.81 286 ALA A N 1
ATOM 2230 C CA . ALA A 1 286 ? -0.743 -5.061 -23.663 1.00 47.81 286 ALA A CA 1
ATOM 2231 C C . ALA A 1 286 ? -0.447 -6.143 -24.719 1.00 47.81 286 ALA A C 1
ATOM 2233 O O . ALA A 1 286 ? -0.763 -5.977 -25.891 1.00 47.81 286 ALA A O 1
ATOM 2234 N N . VAL A 1 287 ? 0.111 -7.287 -24.306 1.00 50.97 287 VAL A N 1
ATOM 2235 C CA . VAL A 1 287 ? 0.358 -8.473 -25.145 1.00 50.97 287 VAL A CA 1
ATOM 2236 C C . VAL A 1 287 ? -0.854 -9.424 -25.157 1.00 50.97 287 VAL A C 1
ATOM 2238 O O . VAL A 1 287 ? -0.734 -10.604 -25.472 1.00 50.97 287 VAL A O 1
ATOM 2241 N N . LYS A 1 288 ? -2.075 -8.925 -24.932 1.00 53.44 288 LYS A N 1
ATOM 2242 C CA . LYS A 1 288 ? -3.248 -9.518 -25.599 1.00 53.44 288 LYS A CA 1
ATOM 2243 C C . LYS A 1 288 ? -3.274 -9.024 -27.048 1.00 53.44 288 LYS A C 1
ATOM 2245 O O . LYS A 1 288 ? -4.153 -8.265 -27.439 1.00 53.44 288 LYS A O 1
ATOM 2250 N N . ALA A 1 289 ? -2.267 -9.416 -27.828 1.00 62.81 289 ALA A N 1
ATOM 2251 C CA . ALA A 1 289 ? -2.237 -9.134 -29.257 1.00 62.81 289 ALA A CA 1
ATOM 2252 C C . ALA A 1 289 ? -3.469 -9.774 -29.904 1.00 62.81 289 ALA A C 1
ATOM 2254 O O . ALA A 1 289 ? -3.825 -10.894 -29.547 1.00 62.81 289 ALA A O 1
ATOM 2255 N N . SER A 1 290 ? -4.141 -9.083 -30.819 1.00 78.94 290 SER A N 1
ATOM 2256 C CA . SER A 1 290 ? -5.207 -9.693 -31.614 1.00 78.94 290 SER A CA 1
ATOM 2257 C C . SER A 1 290 ? -4.637 -10.809 -32.491 1.00 78.94 290 SER A C 1
ATOM 2259 O O . SER A 1 290 ? -3.446 -10.841 -32.807 1.00 78.94 290 SER A O 1
ATOM 2261 N N . CYS A 1 291 ? -5.484 -11.771 -32.849 1.00 84.50 291 CYS A N 1
ATOM 2262 C CA . CYS A 1 291 ? -5.118 -12.797 -33.810 1.00 84.50 291 CYS A CA 1
ATOM 2263 C C . CYS A 1 291 ? -4.776 -12.152 -35.167 1.00 84.50 291 CYS A C 1
ATOM 2265 O O . CYS A 1 291 ? -5.596 -11.441 -35.731 1.00 84.50 291 CYS A O 1
ATOM 2267 N N . ASP A 1 292 ? -3.609 -12.464 -35.732 1.00 85.31 292 ASP A N 1
ATOM 2268 C CA . ASP A 1 292 ? -3.122 -11.939 -37.025 1.00 85.31 292 ASP A CA 1
ATOM 2269 C C . ASP A 1 292 ? -3.808 -12.599 -38.243 1.00 85.31 292 ASP A C 1
ATOM 2271 O O . ASP A 1 292 ? -3.449 -12.368 -39.394 1.00 85.31 292 ASP A O 1
ATOM 2275 N N . SER A 1 293 ? -4.810 -13.453 -38.006 1.00 86.69 293 SER A N 1
ATOM 2276 C CA . SER A 1 293 ? -5.580 -14.094 -39.076 1.00 86.69 293 SER A CA 1
ATOM 2277 C C . SER A 1 293 ? -6.652 -13.140 -39.574 1.00 86.69 293 SER A C 1
ATOM 2279 O O . SER A 1 293 ? -7.451 -12.639 -38.783 1.00 86.69 293 SER A O 1
ATOM 2281 N N . SER A 1 294 ? -6.718 -12.949 -40.891 1.00 85.62 294 SER A N 1
ATOM 2282 C CA . SER A 1 294 ? -7.765 -12.157 -41.539 1.00 85.62 294 SER A CA 1
ATOM 2283 C C . SER A 1 294 ? -9.154 -12.627 -41.097 1.00 85.62 294 SER A C 1
ATOM 2285 O O . SER A 1 294 ? -9.454 -13.818 -41.187 1.00 85.62 294 SER A O 1
ATOM 2287 N N . GLY A 1 295 ? -9.979 -11.700 -40.601 1.00 84.12 295 GLY A N 1
ATOM 2288 C CA . GLY A 1 295 ? -11.338 -11.980 -40.121 1.00 84.12 295 GLY A CA 1
ATOM 2289 C C . GLY A 1 295 ? -11.442 -12.532 -38.692 1.00 84.12 295 GLY A C 1
ATOM 2290 O O . GLY A 1 295 ? -12.536 -12.895 -38.272 1.00 84.12 295 GLY A O 1
ATOM 2291 N N . CYS A 1 296 ? -10.346 -12.606 -37.924 1.00 84.81 296 CYS A N 1
ATOM 2292 C CA . CYS A 1 296 ? -10.366 -13.112 -36.548 1.00 84.81 296 CYS A CA 1
ATOM 2293 C C . CYS A 1 296 ? -10.080 -12.009 -35.517 1.00 84.81 296 CYS A C 1
ATOM 2295 O O . CYS A 1 296 ? -8.963 -11.511 -35.426 1.00 84.81 296 CYS A O 1
ATOM 2297 N N . SER A 1 297 ? -11.059 -11.703 -34.662 1.00 82.81 297 SER A N 1
ATOM 2298 C CA . SER A 1 297 ? -10.921 -10.700 -33.585 1.00 82.81 297 SER A CA 1
ATOM 2299 C C . SER A 1 297 ? -10.622 -11.307 -32.210 1.00 82.81 297 SER A C 1
ATOM 2301 O O . SER A 1 297 ? -10.642 -10.613 -31.194 1.00 82.81 297 SER A O 1
ATOM 2303 N N . LYS A 1 298 ? -10.356 -12.618 -32.146 1.00 84.81 298 LYS A N 1
ATOM 2304 C CA . LYS A 1 298 ? -10.025 -13.302 -30.888 1.00 84.81 298 LYS A CA 1
ATOM 2305 C C . LYS A 1 298 ? -8.628 -12.885 -30.401 1.00 84.81 298 LYS A C 1
ATOM 2307 O O . LYS A 1 298 ? -7.747 -12.640 -31.229 1.00 84.81 298 LYS A O 1
ATOM 2312 N N . PRO A 1 299 ? -8.379 -12.859 -29.080 1.00 81.94 299 PRO A N 1
ATOM 2313 C CA . PRO A 1 299 ? -7.044 -12.607 -28.553 1.00 81.94 299 PRO A CA 1
ATOM 2314 C C . PRO A 1 299 ? -6.085 -13.731 -28.971 1.00 81.94 299 PRO A C 1
ATOM 2316 O O . PRO A 1 299 ? -6.374 -14.920 -28.826 1.00 81.94 299 PRO A O 1
ATOM 2319 N N . GLY A 1 300 ? -4.937 -13.343 -29.505 1.00 81.56 300 GLY A N 1
ATOM 2320 C CA . GLY A 1 300 ? -3.843 -14.216 -29.880 1.00 81.56 300 GLY A CA 1
ATOM 2321 C C . GLY A 1 300 ? -3.093 -14.713 -28.649 1.00 81.56 300 GLY A C 1
ATOM 2322 O O . GLY A 1 300 ? -2.459 -13.947 -27.930 1.00 81.56 300 GLY A O 1
ATOM 2323 N N . THR A 1 301 ? -3.154 -16.018 -28.406 1.00 80.31 301 THR A N 1
ATOM 2324 C CA . THR A 1 301 ? -2.520 -16.680 -27.255 1.00 80.31 301 THR A CA 1
ATOM 2325 C C . THR A 1 301 ? -1.256 -17.445 -27.643 1.00 80.31 301 THR A C 1
ATOM 2327 O O . THR A 1 301 ? -0.449 -17.784 -26.779 1.00 80.31 301 THR A O 1
ATOM 2330 N N . LYS A 1 302 ? -1.049 -17.702 -28.940 1.00 79.06 302 LYS A N 1
ATOM 2331 C CA . LYS A 1 302 ? 0.062 -18.492 -29.488 1.00 79.06 302 LYS A CA 1
ATOM 2332 C C . LYS A 1 302 ? 0.872 -17.642 -30.462 1.00 79.06 302 LYS A C 1
ATOM 2334 O O . LYS A 1 302 ? 0.295 -17.022 -31.344 1.00 79.06 302 LYS A O 1
ATOM 2339 N N . LYS A 1 303 ? 2.201 -17.614 -30.344 1.00 83.50 303 LYS A N 1
ATOM 2340 C CA . LYS A 1 303 ? 3.060 -16.888 -31.298 1.00 83.50 303 LYS A CA 1
ATOM 2341 C C . LYS A 1 303 ? 3.439 -17.763 -32.487 1.00 83.50 303 LYS A C 1
ATOM 2343 O O . LYS A 1 303 ? 3.582 -18.975 -32.337 1.00 83.50 303 LYS A O 1
ATOM 2348 N N . CYS A 1 304 ? 3.707 -17.143 -33.636 1.00 84.31 304 CYS A N 1
ATOM 2349 C CA . CYS A 1 304 ? 4.402 -17.829 -34.727 1.00 84.31 304 CYS A CA 1
ATOM 2350 C C . CYS A 1 304 ? 5.773 -18.321 -34.241 1.00 84.31 304 CYS A C 1
ATOM 2352 O O . CYS A 1 304 ? 6.633 -17.510 -33.909 1.00 84.31 304 CYS A O 1
ATOM 2354 N N . THR A 1 305 ? 6.004 -19.633 -34.234 1.00 81.06 305 THR A N 1
ATOM 2355 C CA . THR A 1 305 ? 7.246 -20.238 -33.718 1.00 81.06 305 THR A CA 1
ATOM 2356 C C . THR A 1 305 ? 8.495 -19.863 -34.521 1.00 81.06 305 THR A C 1
ATOM 2358 O O . THR A 1 305 ? 9.600 -19.937 -33.988 1.00 81.06 305 THR A O 1
ATOM 2361 N N . ARG A 1 306 ? 8.345 -19.421 -35.781 1.00 81.38 306 ARG A N 1
ATOM 2362 C CA . ARG A 1 306 ? 9.469 -18.964 -36.617 1.00 81.38 306 ARG A CA 1
ATOM 2363 C C . ARG A 1 306 ? 9.897 -17.537 -36.303 1.00 81.38 306 ARG A C 1
ATOM 2365 O O . ARG A 1 306 ? 11.022 -17.350 -35.864 1.00 81.38 306 ARG A O 1
ATOM 2372 N N . CYS A 1 307 ? 9.047 -16.542 -36.542 1.00 80.56 307 CYS A N 1
ATOM 2373 C CA . CYS A 1 307 ? 9.426 -15.127 -36.424 1.00 80.56 307 CYS A CA 1
ATOM 2374 C C . CYS A 1 307 ? 9.135 -14.514 -35.047 1.00 80.56 307 CYS A C 1
ATOM 2376 O O . CYS A 1 307 ? 9.681 -13.463 -34.733 1.00 80.56 307 CYS A O 1
ATOM 2378 N N . LEU A 1 308 ? 8.261 -15.138 -34.245 1.00 76.12 308 LEU A N 1
ATOM 2379 C CA . LEU A 1 308 ? 7.802 -14.668 -32.929 1.00 76.12 308 LEU A CA 1
ATOM 2380 C C . LEU A 1 308 ? 7.165 -13.263 -32.913 1.00 76.12 308 LEU A C 1
ATOM 2382 O O . LEU A 1 308 ? 6.879 -12.740 -31.834 1.00 76.12 308 LEU A O 1
ATOM 2386 N N . SER A 1 309 ? 6.907 -12.668 -34.082 1.00 75.69 309 SER A N 1
ATOM 2387 C CA . SER A 1 309 ? 6.434 -11.286 -34.223 1.00 75.69 309 SER A CA 1
ATOM 2388 C C . SER A 1 309 ? 4.911 -11.138 -34.236 1.00 75.69 309 SER A C 1
ATOM 2390 O O . SER A 1 309 ? 4.414 -10.051 -33.957 1.00 75.69 309 SER A O 1
ATOM 2392 N N . VAL A 1 310 ? 4.172 -12.214 -34.526 1.00 83.62 310 VAL A N 1
ATOM 2393 C CA . VAL A 1 310 ? 2.701 -12.221 -34.624 1.00 83.62 310 VAL A CA 1
ATOM 2394 C C . VAL A 1 310 ? 2.079 -13.279 -33.717 1.00 83.62 310 VAL A C 1
ATOM 2396 O O . VAL A 1 310 ? 2.737 -14.262 -33.348 1.00 83.62 310 VAL A O 1
ATOM 2399 N N . TYR A 1 311 ? 0.802 -13.082 -33.387 1.00 86.62 311 TYR A N 1
ATOM 2400 C CA . TYR A 1 311 ? 0.033 -13.933 -32.484 1.00 86.62 311 TYR A CA 1
ATOM 2401 C C . TYR A 1 311 ? -1.211 -14.482 -33.177 1.00 86.62 311 TYR A C 1
ATOM 2403 O O . TYR A 1 311 ? -1.836 -13.814 -33.991 1.00 86.62 311 TYR A O 1
ATOM 2411 N N . TYR A 1 312 ? -1.602 -15.693 -32.805 1.00 86.75 312 TYR A N 1
ATOM 2412 C CA . TYR A 1 312 ? -2.787 -16.386 -33.282 1.00 86.75 312 TYR A CA 1
ATOM 2413 C C . TYR A 1 312 ? -3.562 -16.942 -32.093 1.00 86.75 312 TYR A C 1
ATOM 2415 O O . TYR A 1 312 ? -2.976 -17.352 -31.088 1.00 86.75 312 TYR A O 1
ATOM 2423 N N . CYS A 1 313 ? -4.890 -16.950 -32.179 1.00 89.44 313 CYS A N 1
ATOM 2424 C CA . CYS A 1 313 ? -5.725 -17.538 -31.130 1.00 89.44 313 CYS A CA 1
ATOM 2425 C C . CYS A 1 313 ? -5.649 -19.075 -31.141 1.00 89.44 313 CYS A C 1
ATOM 2427 O O . CYS A 1 313 ? -5.847 -19.720 -30.112 1.00 89.44 313 CYS A O 1
ATOM 2429 N N . SER A 1 314 ? -5.319 -19.667 -32.294 1.00 89.00 314 SER A N 1
ATOM 2430 C CA . SER A 1 314 ? -5.269 -21.111 -32.497 1.00 89.00 314 SER A CA 1
ATOM 2431 C C . SER A 1 314 ? -4.291 -21.510 -33.617 1.00 89.00 314 SER A C 1
ATOM 2433 O O . SER A 1 314 ? -3.755 -20.654 -34.327 1.00 89.00 314 SER A O 1
ATOM 2435 N N . LYS A 1 315 ? -4.029 -22.818 -33.763 1.00 89.62 315 LYS A N 1
ATOM 2436 C CA . LYS A 1 315 ? -3.136 -23.344 -34.815 1.00 89.62 315 LYS A CA 1
ATOM 2437 C C . LYS A 1 315 ? -3.781 -23.196 -36.196 1.00 89.62 315 LYS A C 1
ATOM 2439 O O . LYS A 1 315 ? -3.095 -22.933 -37.176 1.00 89.62 315 LYS A O 1
ATOM 2444 N N . GLU A 1 316 ? -5.099 -23.296 -36.253 1.00 90.62 316 GLU A N 1
ATOM 2445 C CA . GLU A 1 316 ? -5.913 -23.179 -37.461 1.00 90.62 316 GLU A CA 1
ATOM 2446 C C . GLU A 1 316 ? -5.802 -21.762 -38.037 1.00 90.62 316 GLU A C 1
ATOM 2448 O O . GLU A 1 316 ? -5.491 -21.600 -39.214 1.00 90.62 316 GLU A O 1
ATOM 2453 N N . CYS A 1 317 ? -5.923 -20.732 -37.190 1.00 91.38 317 CYS A N 1
ATOM 2454 C CA . CYS A 1 317 ? -5.707 -19.341 -37.595 1.00 91.38 317 CYS A CA 1
ATOM 2455 C C . CYS A 1 317 ? -4.272 -19.076 -38.076 1.00 91.38 317 CYS A C 1
ATOM 2457 O O . CYS A 1 317 ? -4.078 -18.326 -39.029 1.00 91.38 317 CYS A O 1
ATOM 2459 N N . GLN A 1 318 ? -3.266 -19.711 -37.464 1.00 90.31 318 GLN A N 1
ATOM 2460 C CA . GLN A 1 318 ? -1.881 -19.609 -37.934 1.00 90.31 318 GLN A CA 1
ATOM 2461 C C . GLN A 1 318 ? -1.706 -20.206 -39.338 1.00 90.31 318 GLN A C 1
ATOM 2463 O O . GLN A 1 318 ? -1.007 -19.627 -40.169 1.00 90.31 318 GLN A O 1
ATOM 2468 N N . VAL A 1 319 ? -2.323 -21.361 -39.611 1.00 90.81 319 VAL A N 1
ATOM 2469 C CA . VAL A 1 319 ? -2.255 -22.023 -40.924 1.00 90.81 319 VAL A CA 1
ATOM 2470 C C . VAL A 1 319 ? -3.017 -21.220 -41.979 1.00 90.81 319 VAL A C 1
ATOM 2472 O O . VAL A 1 319 ? -2.486 -21.004 -43.067 1.00 90.81 319 VAL A O 1
ATOM 2475 N N . ALA A 1 320 ? -4.209 -20.715 -41.648 1.00 90.00 320 ALA A N 1
ATOM 2476 C CA . ALA A 1 320 ? -5.009 -19.879 -42.543 1.00 90.00 320 ALA A CA 1
ATOM 2477 C C . ALA A 1 320 ? -4.260 -18.598 -42.952 1.00 90.00 320 ALA A C 1
ATOM 2479 O O . ALA A 1 320 ? -4.202 -18.254 -44.133 1.00 90.00 320 ALA A O 1
ATOM 2480 N N . ALA A 1 321 ? -3.602 -17.941 -41.993 1.00 90.12 321 ALA A N 1
ATOM 2481 C CA . ALA A 1 321 ? -2.802 -16.743 -42.233 1.00 90.12 321 ALA A CA 1
ATOM 2482 C C . ALA A 1 321 ? -1.442 -17.021 -42.899 1.00 90.12 321 ALA A C 1
ATOM 2484 O O . ALA A 1 321 ? -0.754 -16.090 -43.313 1.00 90.12 321 ALA A O 1
ATOM 2485 N N . TRP A 1 322 ? -1.007 -18.282 -43.023 1.00 91.06 322 TRP A N 1
ATOM 2486 C CA . TRP A 1 322 ? 0.358 -18.592 -43.458 1.00 91.06 322 TRP A CA 1
ATOM 2487 C C . TRP A 1 322 ? 0.675 -18.061 -44.858 1.00 91.06 322 TRP A C 1
ATOM 2489 O O . TRP A 1 322 ? 1.777 -17.561 -45.077 1.00 91.06 322 TRP A O 1
ATOM 2499 N N . LYS A 1 323 ? -0.281 -18.113 -45.796 1.00 89.88 323 LYS A N 1
ATOM 2500 C CA . LYS A 1 323 ? -0.072 -17.618 -47.169 1.00 89.88 323 LYS A CA 1
ATOM 2501 C C . LYS A 1 323 ? 0.300 -16.130 -47.194 1.00 89.88 323 LYS A C 1
ATOM 2503 O O . LYS A 1 323 ? 1.234 -15.762 -47.900 1.00 89.88 323 LYS A O 1
ATOM 2508 N N . SER A 1 324 ? -0.367 -15.299 -46.392 1.00 87.12 324 SER A N 1
ATOM 2509 C CA . SER A 1 324 ? -0.084 -13.860 -46.292 1.00 87.12 324 SER A CA 1
ATOM 2510 C C . SER A 1 324 ? 1.092 -13.549 -45.356 1.00 87.12 324 SER A C 1
ATOM 2512 O O . SER A 1 324 ? 1.841 -12.599 -45.588 1.00 87.12 324 SER A O 1
ATOM 2514 N N . HIS A 1 325 ? 1.310 -14.363 -44.320 1.00 88.69 325 HIS A N 1
ATOM 2515 C CA . HIS A 1 325 ? 2.365 -14.154 -43.329 1.00 88.69 325 HIS A CA 1
ATOM 2516 C C . HIS A 1 325 ? 3.758 -14.623 -43.790 1.00 88.69 325 HIS A C 1
ATOM 2518 O O . HIS A 1 325 ? 4.760 -14.004 -43.429 1.00 88.69 325 HIS A O 1
ATOM 2524 N N . LYS A 1 326 ? 3.861 -15.695 -44.593 1.00 89.44 326 LYS A N 1
ATOM 2525 C CA . LYS A 1 326 ? 5.128 -16.375 -44.948 1.00 89.44 326 LYS A CA 1
ATOM 2526 C C . LYS A 1 326 ? 6.208 -15.425 -45.475 1.00 89.44 326 LYS A C 1
ATOM 2528 O O . LYS A 1 326 ? 7.361 -15.539 -45.060 1.00 89.44 326 LYS A O 1
ATOM 2533 N N . GLY A 1 327 ? 5.845 -14.485 -46.351 1.00 88.38 327 GLY A N 1
ATOM 2534 C CA . GLY A 1 327 ? 6.778 -13.493 -46.898 1.00 88.38 327 GLY A CA 1
ATOM 2535 C C . GLY A 1 327 ? 7.380 -12.606 -45.805 1.00 88.38 327 GLY A C 1
ATOM 2536 O O . GLY A 1 327 ? 8.599 -12.565 -45.639 1.00 88.38 327 GLY A O 1
ATOM 2537 N N . LYS A 1 328 ? 6.520 -11.995 -44.979 1.00 85.31 328 LYS A N 1
ATOM 2538 C CA . LYS A 1 328 ? 6.930 -11.164 -43.833 1.00 85.31 328 LYS A CA 1
ATOM 2539 C C . LYS A 1 328 ? 7.732 -11.970 -42.806 1.00 85.31 328 LYS A C 1
ATOM 2541 O O . LYS A 1 328 ? 8.735 -11.490 -42.287 1.00 85.31 328 LYS A O 1
ATOM 2546 N N . CYS A 1 329 ? 7.331 -13.215 -42.542 1.00 86.31 329 CYS A N 1
ATOM 2547 C CA . CYS A 1 329 ? 8.038 -14.124 -41.643 1.00 86.31 329 CYS A CA 1
ATOM 2548 C C . CYS A 1 329 ? 9.477 -14.381 -42.102 1.00 86.31 329 CYS A C 1
ATOM 2550 O O . CYS A 1 329 ? 10.391 -14.350 -41.282 1.00 86.31 329 CYS A O 1
ATOM 2552 N N . ASN A 1 330 ? 9.680 -14.648 -43.394 1.00 86.69 330 ASN A N 1
ATOM 2553 C CA . ASN A 1 330 ? 11.012 -14.866 -43.950 1.00 86.69 330 ASN A CA 1
ATOM 2554 C C . ASN A 1 330 ? 11.837 -13.579 -43.930 1.00 86.69 330 ASN A C 1
ATOM 2556 O O . ASN A 1 330 ? 12.990 -13.627 -43.521 1.00 86.69 330 ASN A O 1
ATOM 2560 N N . GLN A 1 331 ? 11.235 -12.438 -44.275 1.00 84.31 331 GLN A N 1
ATOM 2561 C CA . GLN A 1 331 ? 11.914 -11.141 -44.253 1.00 84.31 331 GLN A CA 1
ATOM 2562 C C . GLN A 1 331 ? 12.454 -10.793 -42.858 1.00 84.31 331 GLN A C 1
ATOM 2564 O O . GLN A 1 331 ? 13.580 -10.324 -42.730 1.00 84.31 331 GLN A O 1
ATOM 2569 N N . ILE A 1 332 ? 11.682 -11.073 -41.802 1.00 82.06 332 ILE A N 1
ATOM 2570 C CA . ILE A 1 332 ? 12.110 -10.884 -40.405 1.00 82.06 332 ILE A CA 1
ATOM 2571 C C . ILE A 1 332 ? 13.318 -11.763 -40.053 1.00 82.06 332 ILE A C 1
ATOM 2573 O O . ILE A 1 332 ? 14.151 -11.362 -39.247 1.00 82.06 332 ILE A O 1
ATOM 2577 N N . LEU A 1 333 ? 13.412 -12.957 -40.643 1.00 79.62 333 LEU A N 1
ATOM 2578 C CA . LEU A 1 333 ? 14.508 -13.899 -40.403 1.00 79.62 333 LEU A CA 1
ATOM 2579 C C . LEU A 1 333 ? 15.729 -13.651 -41.300 1.00 79.62 333 LEU A C 1
ATOM 2581 O O . LEU A 1 333 ? 16.795 -14.182 -41.019 1.00 79.62 333 LEU A O 1
ATOM 2585 N N . THR A 1 334 ? 15.604 -12.881 -42.378 1.00 84.06 334 THR A N 1
ATOM 2586 C CA . THR A 1 334 ? 16.747 -12.487 -43.218 1.00 84.06 334 THR A CA 1
ATOM 2587 C C . THR A 1 334 ? 17.306 -11.121 -42.832 1.00 84.06 334 THR A C 1
ATOM 2589 O O . THR A 1 334 ? 18.479 -10.854 -43.065 1.00 84.06 334 THR A O 1
ATOM 2592 N N . ASP A 1 335 ? 16.481 -10.259 -42.234 1.00 88.06 335 ASP A N 1
ATOM 2593 C CA . ASP A 1 335 ? 16.871 -8.927 -41.779 1.00 88.06 335 ASP A CA 1
ATOM 2594 C C . ASP A 1 335 ? 17.560 -8.982 -40.406 1.00 88.06 335 ASP A C 1
ATOM 2596 O O . ASP A 1 335 ? 16.935 -8.813 -39.354 1.00 88.06 335 ASP A O 1
ATOM 2600 N N . VAL A 1 336 ? 18.864 -9.250 -40.430 1.00 91.69 336 VAL A N 1
ATOM 2601 C CA . VAL A 1 336 ? 19.726 -9.308 -39.245 1.00 91.69 336 VAL A CA 1
ATOM 2602 C C . VAL A 1 336 ? 20.589 -8.056 -39.115 1.00 91.69 336 VAL A C 1
ATOM 2604 O O . VAL A 1 336 ? 20.945 -7.410 -40.101 1.00 91.69 336 VAL A O 1
ATOM 2607 N N . ILE A 1 337 ? 20.950 -7.722 -37.878 1.00 94.56 337 ILE A N 1
ATOM 2608 C CA . ILE A 1 337 ? 21.952 -6.698 -37.578 1.00 94.56 337 ILE A CA 1
ATOM 2609 C C . ILE A 1 337 ? 23.263 -7.400 -37.227 1.00 94.56 337 ILE A C 1
ATOM 2611 O O . ILE A 1 337 ? 23.314 -8.182 -36.277 1.00 94.56 337 ILE A O 1
ATOM 2615 N N . GLU A 1 338 ? 24.314 -7.123 -37.999 1.00 94.88 338 GLU A N 1
ATOM 2616 C CA . GLU A 1 338 ? 25.668 -7.596 -37.711 1.00 94.88 338 GLU A CA 1
ATOM 2617 C C . GLU A 1 338 ? 26.293 -6.782 -36.574 1.00 94.88 338 GLU A C 1
ATOM 2619 O O . GLU A 1 338 ? 26.397 -5.557 -36.643 1.00 94.88 338 GLU A O 1
ATOM 2624 N N . VAL A 1 339 ? 26.754 -7.484 -35.542 1.00 93.38 339 VAL A N 1
ATOM 2625 C CA . VAL A 1 339 ? 27.419 -6.921 -34.371 1.00 93.38 339 VAL A CA 1
ATOM 2626 C C . VAL A 1 339 ? 28.815 -7.524 -34.250 1.00 93.38 339 VAL A C 1
ATOM 2628 O O . VAL A 1 339 ? 28.991 -8.747 -34.218 1.00 93.38 339 VAL A O 1
ATOM 2631 N N . ARG A 1 340 ? 29.826 -6.656 -34.157 1.00 90.88 340 ARG A N 1
ATOM 2632 C CA . ARG A 1 340 ? 31.228 -7.040 -33.946 1.00 90.88 340 ARG A CA 1
ATOM 2633 C C . ARG A 1 340 ? 31.709 -6.563 -32.583 1.00 90.88 340 ARG A C 1
ATOM 2635 O O . ARG A 1 340 ? 31.169 -5.630 -32.002 1.00 90.88 340 ARG A O 1
ATOM 2642 N N . LYS A 1 341 ? 32.732 -7.234 -32.060 1.00 86.56 341 LYS A N 1
ATOM 2643 C CA . LYS A 1 341 ? 33.383 -6.836 -30.811 1.00 86.56 341 LYS A CA 1
ATOM 2644 C C . LYS A 1 341 ? 34.209 -5.569 -31.039 1.00 86.56 341 LYS A C 1
ATOM 2646 O O . LYS A 1 341 ? 34.994 -5.511 -31.980 1.00 86.56 341 LYS A O 1
ATOM 2651 N N . LEU A 1 342 ? 34.092 -4.616 -30.124 1.00 82.06 342 LEU A N 1
ATOM 2652 C CA . LEU A 1 342 ? 34.964 -3.451 -30.041 1.00 82.06 342 LEU A CA 1
ATOM 2653 C C . LEU A 1 342 ? 36.390 -3.868 -29.642 1.00 82.06 342 LEU A C 1
ATOM 2655 O O . LEU A 1 342 ? 36.594 -4.513 -28.611 1.00 82.06 342 LEU A O 1
ATOM 2659 N N . THR A 1 343 ? 37.377 -3.530 -30.475 1.00 69.88 343 THR A N 1
ATOM 2660 C CA . THR A 1 343 ? 38.793 -3.907 -30.293 1.00 69.88 343 THR A CA 1
ATOM 2661 C C . THR A 1 343 ? 39.621 -2.853 -29.559 1.00 69.88 343 THR A C 1
ATOM 2663 O O . THR A 1 343 ? 40.679 -3.183 -29.028 1.00 69.88 343 THR A O 1
ATOM 2666 N N . SER A 1 344 ? 39.134 -1.612 -29.486 1.00 57.16 344 SER A N 1
ATOM 2667 C CA . SER A 1 344 ? 39.871 -0.458 -28.959 1.00 57.16 344 SER A CA 1
ATOM 2668 C C . SER A 1 344 ? 39.136 0.163 -27.764 1.00 57.16 344 SER A C 1
ATOM 2670 O O . SER A 1 344 ? 37.937 0.421 -27.840 1.00 57.16 344 SER A O 1
ATOM 2672 N N . GLY A 1 345 ? 39.853 0.394 -26.658 1.00 54.31 345 GLY A N 1
ATOM 2673 C CA . GLY A 1 345 ? 39.339 1.024 -25.430 1.00 54.31 345 GLY A CA 1
ATOM 2674 C C . GLY A 1 345 ? 39.622 0.223 -24.149 1.00 54.31 345 GLY A C 1
ATOM 2675 O O . GLY A 1 345 ? 39.743 -1.003 -24.178 1.00 54.31 345 GLY A O 1
ATOM 2676 N N . ASN A 1 346 ? 39.700 0.910 -23.002 1.00 49.94 346 ASN A N 1
ATOM 2677 C CA . ASN A 1 346 ? 39.958 0.345 -21.662 1.00 49.94 346 ASN A CA 1
ATOM 2678 C C . ASN A 1 346 ? 38.787 -0.494 -21.094 1.00 49.94 346 ASN A C 1
ATOM 2680 O O . ASN A 1 346 ? 38.583 -0.574 -19.887 1.00 49.94 346 ASN A O 1
ATOM 2684 N N . TYR A 1 347 ? 38.023 -1.187 -21.941 1.00 54.47 347 TYR A N 1
ATOM 2685 C CA . TYR A 1 347 ? 36.915 -2.063 -21.534 1.00 54.47 347 TYR A CA 1
ATOM 2686 C C . TYR A 1 347 ? 37.388 -3.458 -21.075 1.00 54.47 347 TYR A C 1
ATOM 2688 O O . TYR A 1 347 ? 36.596 -4.394 -20.976 1.00 54.47 347 TYR A O 1
ATOM 2696 N N . LYS A 1 348 ? 38.688 -3.599 -20.769 1.00 45.34 348 LYS A N 1
ATOM 2697 C CA . LYS A 1 348 ? 39.367 -4.840 -20.350 1.00 45.34 348 LYS A CA 1
ATOM 2698 C C . LYS A 1 348 ? 38.999 -5.315 -18.932 1.00 45.34 348 LYS A C 1
ATOM 2700 O O . LYS A 1 348 ? 39.445 -6.379 -18.519 1.00 45.34 348 LYS A O 1
ATOM 2705 N N . HIS A 1 349 ? 38.171 -4.568 -18.198 1.00 46.25 349 HIS A N 1
ATOM 2706 C CA . HIS A 1 349 ? 37.869 -4.817 -16.782 1.00 46.25 349 HIS A CA 1
ATOM 2707 C C . HIS A 1 349 ? 36.376 -5.017 -16.489 1.00 46.25 349 HIS A C 1
ATOM 2709 O O . HIS A 1 349 ? 35.860 -4.537 -15.482 1.00 46.25 349 HIS A O 1
ATOM 2715 N N . MET A 1 350 ? 35.650 -5.740 -17.344 1.00 50.66 350 MET A N 1
ATOM 2716 C CA . MET A 1 350 ? 34.342 -6.252 -16.928 1.00 50.66 350 MET A CA 1
ATOM 2717 C C . MET A 1 350 ? 34.532 -7.492 -16.053 1.00 50.66 350 MET A C 1
ATOM 2719 O O . MET A 1 350 ? 35.146 -8.469 -16.477 1.00 50.66 350 MET A O 1
ATOM 2723 N N . ARG A 1 351 ? 34.002 -7.446 -14.826 1.00 44.69 351 ARG A N 1
ATOM 2724 C CA . ARG A 1 351 ? 33.996 -8.583 -13.898 1.00 44.69 351 ARG A CA 1
ATOM 2725 C C . ARG A 1 351 ? 32.821 -9.509 -14.211 1.00 44.69 351 ARG A C 1
ATOM 2727 O O . ARG A 1 351 ? 31.675 -9.062 -14.313 1.00 44.69 351 ARG A O 1
ATOM 2734 N N . GLY A 1 352 ? 33.094 -10.804 -14.354 1.00 43.12 352 GLY A N 1
ATOM 2735 C CA . GLY A 1 352 ? 32.061 -11.839 -14.301 1.00 43.12 352 GLY A CA 1
ATOM 2736 C C . GLY A 1 352 ? 31.426 -11.933 -12.914 1.00 43.12 352 GLY A C 1
ATOM 2737 O O . GLY A 1 352 ? 31.953 -11.394 -11.943 1.00 43.12 352 GLY A O 1
ATOM 2738 N N . PHE A 1 353 ? 30.311 -12.660 -12.803 1.00 36.22 353 PHE A N 1
ATOM 2739 C CA . PHE A 1 353 ? 29.633 -12.909 -11.519 1.00 36.22 353 PHE A CA 1
ATOM 2740 C C . PHE A 1 353 ? 30.559 -13.593 -10.485 1.00 36.22 353 PHE A C 1
ATOM 2742 O O . PHE A 1 353 ? 30.363 -13.433 -9.289 1.00 36.22 353 PHE A O 1
ATOM 2749 N N . ASN A 1 354 ? 31.624 -14.260 -10.957 1.00 38.06 354 ASN A N 1
ATOM 2750 C CA . ASN A 1 354 ? 32.636 -14.945 -10.145 1.00 38.06 354 ASN A CA 1
ATOM 2751 C C . ASN A 1 354 ? 33.968 -14.173 -10.023 1.00 38.06 354 ASN A C 1
ATOM 2753 O O . ASN A 1 354 ? 34.991 -14.767 -9.702 1.00 38.06 354 ASN A O 1
ATOM 2757 N N . GLY A 1 355 ? 34.013 -12.879 -10.359 1.00 42.91 355 GLY A N 1
ATOM 2758 C CA . GLY A 1 355 ? 35.239 -12.074 -10.240 1.00 42.91 355 GLY A CA 1
ATOM 2759 C C . GLY A 1 355 ? 36.337 -12.369 -11.273 1.00 42.91 355 GLY A C 1
ATOM 2760 O O . GLY A 1 355 ? 37.378 -11.720 -11.235 1.00 42.91 355 GLY A O 1
ATOM 2761 N N . GLN A 1 356 ? 36.116 -13.285 -12.223 1.00 43.91 356 GLN A N 1
ATOM 2762 C CA . GLN A 1 356 ? 37.057 -13.537 -13.319 1.00 43.91 356 GLN A CA 1
ATOM 2763 C C . GLN A 1 356 ? 37.029 -12.407 -14.362 1.00 43.91 356 GLN A C 1
ATOM 2765 O O . GLN A 1 356 ? 35.960 -11.896 -14.718 1.00 43.91 356 GLN A O 1
ATOM 2770 N N . ASN A 1 357 ? 38.215 -12.039 -14.854 1.00 46.91 357 ASN A N 1
ATOM 2771 C CA . ASN A 1 357 ? 38.392 -11.106 -15.964 1.00 46.91 357 ASN A CA 1
ATOM 2772 C C . ASN A 1 357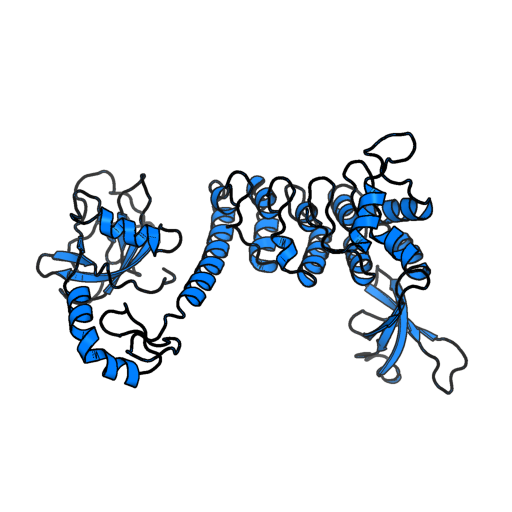 ? 37.935 -11.768 -17.270 1.00 46.91 357 ASN A C 1
ATOM 2774 O O . ASN A 1 357 ? 38.368 -12.873 -17.597 1.00 46.91 357 ASN A O 1
ATOM 2778 N N . PHE A 1 358 ? 37.073 -11.096 -18.035 1.00 54.69 358 PHE A N 1
ATOM 2779 C CA . PHE A 1 358 ? 36.656 -11.605 -19.339 1.00 54.69 358 PHE A CA 1
ATOM 2780 C C . PHE A 1 358 ? 37.750 -11.390 -20.392 1.00 54.69 358 PHE A C 1
ATOM 2782 O O . PHE A 1 358 ? 38.010 -10.262 -20.815 1.00 54.69 358 PHE A O 1
ATOM 2789 N N . ASN A 1 359 ? 38.302 -12.488 -20.909 1.00 53.00 359 ASN A N 1
ATOM 2790 C CA . ASN A 1 359 ? 38.956 -12.491 -22.214 1.00 53.00 359 ASN A CA 1
ATOM 2791 C C . ASN A 1 359 ? 37.855 -12.290 -23.260 1.00 53.00 359 ASN A C 1
ATOM 2793 O O . ASN A 1 359 ? 37.047 -13.186 -23.495 1.00 53.00 359 ASN A O 1
ATOM 2797 N N . GLY A 1 360 ? 37.733 -11.074 -23.799 1.00 63.03 360 GLY A N 1
ATOM 2798 C CA . GLY A 1 360 ? 36.584 -10.711 -24.631 1.00 63.03 360 GLY A CA 1
ATOM 2799 C C . GLY A 1 360 ? 36.356 -11.671 -25.807 1.00 63.03 360 GLY A C 1
ATOM 2800 O O . GLY A 1 360 ? 37.315 -12.229 -26.333 1.00 63.03 360 GLY A O 1
ATOM 2801 N N . TRP A 1 361 ? 35.105 -11.783 -26.261 1.00 82.06 361 TRP A N 1
ATOM 2802 C CA . TRP A 1 361 ? 34.639 -12.755 -27.261 1.00 82.06 361 TRP A CA 1
ATOM 2803 C C . TRP A 1 361 ? 35.590 -13.020 -28.446 1.00 82.06 361 TRP A C 1
ATOM 2805 O O . TRP A 1 361 ? 36.157 -12.090 -29.023 1.00 82.06 361 TRP A O 1
ATOM 2815 N N . ASN A 1 362 ? 35.727 -14.298 -28.810 1.00 79.50 362 ASN A N 1
ATOM 2816 C CA . ASN A 1 362 ? 36.640 -14.826 -29.832 1.00 79.50 362 ASN A CA 1
ATOM 2817 C C . ASN A 1 362 ? 35.940 -15.192 -31.157 1.00 79.50 362 ASN A C 1
ATOM 2819 O O . ASN A 1 362 ? 36.503 -15.930 -31.962 1.00 79.50 362 ASN A O 1
ATOM 2823 N N . GLY A 1 363 ? 34.701 -14.738 -31.361 1.00 83.31 363 GLY A N 1
ATOM 2824 C CA . GLY A 1 363 ? 33.938 -15.032 -32.577 1.00 83.31 363 GLY A CA 1
ATOM 2825 C C . GLY A 1 363 ? 33.320 -16.433 -32.624 1.00 83.31 363 GLY A C 1
ATOM 2826 O O . GLY A 1 363 ? 32.835 -16.825 -33.680 1.00 83.31 363 GLY A O 1
ATOM 2827 N N . LYS A 1 364 ? 33.327 -17.207 -31.524 1.00 88.25 364 LYS A N 1
ATOM 2828 C CA . LYS A 1 364 ? 32.693 -18.539 -31.458 1.00 88.25 364 LYS A CA 1
ATOM 2829 C C . LYS A 1 364 ? 31.312 -18.504 -30.781 1.00 88.25 364 LYS A C 1
ATOM 2831 O O . LYS A 1 364 ? 31.116 -17.714 -29.856 1.00 88.25 364 LYS A O 1
ATOM 2836 N N . PRO A 1 365 ? 30.354 -19.354 -31.190 1.00 89.94 365 PRO A N 1
ATOM 2837 C CA . PRO A 1 365 ? 29.090 -19.522 -30.470 1.00 89.94 365 PRO A CA 1
ATOM 2838 C C . PRO A 1 365 ? 29.292 -19.941 -28.996 1.00 89.94 365 PRO A C 1
ATOM 2840 O O . PRO A 1 365 ? 30.305 -20.564 -28.674 1.00 89.94 365 PRO A O 1
ATOM 2843 N N . PRO A 1 366 ? 28.343 -19.637 -28.088 1.00 89.12 366 PRO A N 1
ATOM 2844 C CA . PRO A 1 366 ? 28.431 -20.044 -26.685 1.00 89.12 366 PRO A CA 1
ATOM 2845 C C . PRO A 1 366 ? 28.224 -21.557 -26.487 1.00 89.12 366 PRO A C 1
ATOM 2847 O O . PRO A 1 366 ? 27.307 -22.155 -27.049 1.00 89.12 366 PRO A O 1
ATOM 2850 N N . GLY A 1 367 ? 29.010 -22.166 -25.593 1.00 85.69 367 GLY A N 1
ATOM 2851 C CA . GLY A 1 367 ? 28.844 -23.569 -25.188 1.00 85.69 367 GLY A CA 1
ATOM 2852 C C . GLY A 1 367 ? 29.172 -24.566 -26.303 1.00 85.69 367 GLY A C 1
ATOM 2853 O O . GLY A 1 367 ? 30.196 -24.437 -26.963 1.00 85.69 367 GLY A O 1
ATOM 2854 N N . SER A 1 368 ? 28.309 -25.568 -26.500 1.00 85.94 368 SER A N 1
ATOM 2855 C CA . SER A 1 368 ? 28.436 -26.599 -27.546 1.00 85.94 368 SER A CA 1
ATOM 2856 C C . SER A 1 368 ? 27.742 -26.232 -28.867 1.00 85.94 368 SER A C 1
ATOM 2858 O O . SER A 1 368 ? 27.551 -27.096 -29.721 1.00 85.94 368 SER A O 1
ATOM 2860 N N . LYS A 1 369 ? 27.320 -24.971 -29.026 1.00 88.88 369 LYS A N 1
ATOM 2861 C CA . LYS A 1 369 ? 26.586 -24.499 -30.206 1.00 88.88 369 LYS A CA 1
ATOM 2862 C C . LYS A 1 369 ? 27.489 -24.419 -31.436 1.00 88.88 369 LYS A C 1
ATOM 2864 O O . LYS A 1 369 ? 28.652 -24.025 -31.339 1.00 88.88 369 LYS A O 1
ATOM 2869 N N . GLN A 1 370 ? 26.936 -24.747 -32.600 1.00 91.62 370 GLN A N 1
ATOM 2870 C CA . GLN A 1 370 ? 27.643 -24.655 -33.880 1.00 91.62 370 GLN A CA 1
ATOM 2871 C C . GLN A 1 370 ? 27.441 -23.291 -34.561 1.00 91.62 370 GLN A C 1
ATOM 2873 O O . GLN A 1 370 ? 26.579 -22.495 -34.185 1.00 91.62 370 GLN A O 1
ATOM 2878 N N . LEU A 1 371 ? 28.255 -22.997 -35.581 1.00 90.81 371 LEU A N 1
ATOM 2879 C CA . LEU A 1 371 ? 28.059 -21.812 -36.424 1.00 90.81 371 LEU A CA 1
ATOM 2880 C C . LEU A 1 371 ? 26.686 -21.868 -37.106 1.00 90.81 371 LEU A C 1
ATOM 2882 O O . LEU A 1 371 ? 26.216 -22.934 -37.493 1.00 90.81 371 LEU A O 1
ATOM 2886 N N . ASN A 1 372 ? 26.060 -20.705 -37.269 1.00 89.44 372 ASN A N 1
ATOM 2887 C CA . ASN A 1 372 ? 24.681 -20.504 -37.720 1.00 89.44 372 ASN A CA 1
ATOM 2888 C C . ASN A 1 372 ? 23.588 -21.112 -36.823 1.00 89.44 372 ASN A C 1
ATOM 2890 O O . ASN A 1 372 ? 22.408 -20.907 -37.114 1.00 89.44 372 ASN A O 1
ATOM 2894 N N . GLU A 1 373 ? 23.940 -21.804 -35.738 1.00 90.88 373 GLU A N 1
ATOM 2895 C CA . GLU A 1 373 ? 22.964 -22.255 -34.756 1.00 90.88 373 GLU A CA 1
ATOM 2896 C C . GLU A 1 373 ? 22.485 -21.071 -33.912 1.00 90.88 373 GLU A C 1
ATOM 2898 O O . GLU A 1 373 ? 23.268 -20.215 -33.487 1.00 90.88 373 GLU A O 1
ATOM 2903 N N . GLU A 1 374 ? 21.177 -21.009 -33.685 1.00 90.44 374 GLU A N 1
ATOM 2904 C CA . GLU A 1 374 ? 20.561 -19.895 -32.983 1.00 90.44 374 GLU A CA 1
ATOM 2905 C C . GLU A 1 374 ? 20.576 -20.064 -31.459 1.00 90.44 374 GLU A C 1
ATOM 2907 O O . GLU A 1 374 ? 20.418 -21.159 -30.908 1.00 90.44 374 GLU A O 1
ATOM 2912 N N . PHE A 1 375 ? 20.723 -18.940 -30.767 1.00 90.69 375 PHE A N 1
ATOM 2913 C CA . PHE A 1 375 ? 20.675 -18.820 -29.315 1.00 90.69 375 PHE A CA 1
ATOM 2914 C C . PHE A 1 375 ? 20.108 -17.455 -28.916 1.00 90.69 375 PHE A C 1
ATOM 2916 O O . PHE A 1 375 ? 19.817 -16.610 -29.762 1.00 90.69 375 PHE A O 1
ATOM 2923 N N . ILE A 1 376 ? 19.906 -17.243 -27.617 1.00 90.31 376 ILE A N 1
ATOM 2924 C CA . ILE A 1 376 ? 19.379 -15.981 -27.093 1.00 90.31 376 ILE A CA 1
ATOM 2925 C C . ILE A 1 376 ? 20.542 -15.150 -26.564 1.00 90.31 376 ILE A C 1
ATOM 2927 O O . ILE A 1 376 ? 21.410 -15.663 -25.854 1.00 90.31 376 ILE A O 1
ATOM 2931 N N . VAL A 1 377 ? 20.510 -13.854 -26.856 1.00 92.62 377 VAL A N 1
ATOM 2932 C CA . VAL A 1 377 ? 21.401 -12.852 -26.274 1.00 92.62 377 VAL A CA 1
ATOM 2933 C C . VAL A 1 377 ? 20.602 -11.760 -25.584 1.00 92.62 377 VAL A C 1
ATOM 2935 O O . VAL A 1 377 ? 19.503 -11.405 -26.009 1.00 92.62 377 VAL A O 1
ATOM 2938 N N . LYS A 1 378 ? 21.175 -11.201 -24.524 1.00 92.75 378 LYS A N 1
ATOM 2939 C CA . LYS A 1 378 ? 20.696 -10.000 -23.853 1.00 92.75 378 LYS A CA 1
ATOM 2940 C C . LYS A 1 378 ? 21.625 -8.869 -24.229 1.00 92.75 378 LYS A C 1
ATOM 2942 O O . LYS A 1 378 ? 22.829 -8.955 -23.991 1.00 92.75 378 LYS A O 1
ATOM 2947 N N . ILE A 1 379 ? 21.046 -7.822 -24.797 1.00 93.06 379 ILE A N 1
ATOM 2948 C CA . ILE A 1 379 ? 21.758 -6.598 -25.142 1.00 93.06 379 ILE A CA 1
ATOM 2949 C C . ILE A 1 379 ? 21.332 -5.530 -24.153 1.00 93.06 379 ILE A C 1
ATOM 2951 O O . ILE A 1 379 ? 20.144 -5.234 -24.031 1.00 93.06 379 ILE A O 1
ATOM 2955 N N . GLN A 1 380 ? 22.300 -4.990 -23.424 1.00 90.19 380 GLN A N 1
ATOM 2956 C CA . GLN A 1 380 ? 22.128 -3.918 -22.460 1.00 90.19 380 GLN A CA 1
ATOM 2957 C C . GLN A 1 380 ? 22.605 -2.601 -23.074 1.00 90.19 380 GLN A C 1
ATOM 2959 O O . GLN A 1 380 ? 23.726 -2.508 -23.571 1.00 90.19 380 GLN A O 1
ATOM 2964 N N . TYR A 1 381 ? 21.737 -1.598 -23.011 1.00 87.81 381 TYR A N 1
ATOM 2965 C CA . TYR A 1 381 ? 21.894 -0.276 -23.594 1.00 87.81 381 TYR A CA 1
ATOM 2966 C C . TYR A 1 381 ? 21.753 0.792 -22.503 1.00 87.81 381 TYR A C 1
ATOM 2968 O O . TYR A 1 381 ? 20.803 0.787 -21.715 1.00 87.81 381 TYR A O 1
ATOM 2976 N N . THR A 1 382 ? 22.700 1.726 -22.466 1.00 80.19 382 THR A N 1
ATOM 2977 C CA . THR A 1 382 ? 22.687 2.871 -21.552 1.00 80.19 382 THR A CA 1
ATOM 2978 C C . THR A 1 382 ? 22.826 4.143 -22.391 1.00 80.19 382 THR A C 1
ATOM 2980 O O . THR A 1 382 ? 23.948 4.464 -22.789 1.00 80.19 382 THR A O 1
ATOM 2983 N N . PRO A 1 383 ? 21.718 4.856 -22.679 1.00 76.06 383 PRO A N 1
ATOM 2984 C CA . PRO A 1 383 ? 21.748 6.083 -23.469 1.00 76.06 383 PRO A CA 1
ATOM 2985 C C . PRO A 1 383 ? 22.828 7.065 -23.001 1.00 76.06 383 PRO A C 1
ATOM 2987 O O . PRO A 1 383 ? 22.874 7.410 -21.822 1.00 76.06 383 PRO A O 1
ATOM 2990 N N . GLY A 1 384 ? 23.683 7.505 -23.927 1.00 66.06 384 GLY A N 1
ATOM 2991 C CA . GLY A 1 384 ? 24.633 8.601 -23.719 1.00 66.06 384 GLY A CA 1
ATOM 2992 C C . GLY A 1 384 ? 25.821 8.322 -22.793 1.00 66.06 384 GLY A C 1
ATOM 2993 O O . GLY A 1 384 ? 26.546 9.260 -22.489 1.00 66.06 384 GLY A O 1
ATOM 2994 N N . THR A 1 385 ? 26.034 7.087 -22.319 1.00 66.12 385 THR A N 1
ATOM 2995 C CA . THR A 1 385 ? 27.090 6.816 -21.318 1.00 66.12 385 THR A CA 1
ATOM 2996 C C . THR A 1 385 ? 28.089 5.744 -21.740 1.00 66.12 385 THR A C 1
ATOM 2998 O O . THR A 1 385 ? 29.291 5.966 -21.649 1.00 66.12 385 THR A O 1
ATOM 3001 N N . PHE A 1 386 ? 27.619 4.577 -22.196 1.00 72.38 386 PHE A N 1
ATOM 3002 C CA . PHE A 1 386 ? 28.485 3.420 -22.445 1.00 72.38 386 PHE A CA 1
ATOM 3003 C C . PHE A 1 386 ? 28.106 2.682 -23.735 1.00 72.38 386 PHE A C 1
ATOM 3005 O O . PHE A 1 386 ? 26.924 2.662 -24.092 1.00 72.38 386 PHE A O 1
ATOM 3012 N N . PRO A 1 387 ? 29.078 2.030 -24.403 1.00 84.12 387 PRO A N 1
ATOM 3013 C CA . PRO A 1 387 ? 28.807 1.050 -25.451 1.00 84.12 387 PRO A CA 1
ATOM 3014 C C . PRO A 1 387 ? 27.831 -0.045 -24.991 1.00 84.12 387 PRO A C 1
ATOM 3016 O O . PRO A 1 387 ? 27.723 -0.351 -23.799 1.00 84.12 387 PRO A O 1
ATOM 3019 N N . CYS A 1 388 ? 27.136 -0.671 -25.938 1.00 90.06 388 CYS A N 1
ATOM 3020 C CA . CYS A 1 388 ? 26.214 -1.760 -25.645 1.00 90.06 388 CYS A CA 1
ATOM 3021 C C . CYS A 1 388 ? 26.956 -3.022 -25.193 1.00 90.06 388 CYS A C 1
ATOM 3023 O O . CYS A 1 388 ? 27.982 -3.401 -25.761 1.00 90.06 388 CYS A O 1
ATOM 3025 N N . LEU A 1 389 ? 26.389 -3.716 -24.205 1.00 89.69 389 LEU A N 1
ATOM 3026 C CA . LEU A 1 389 ? 26.896 -4.990 -23.695 1.00 89.69 389 LEU A CA 1
ATOM 3027 C C . LEU A 1 389 ? 25.990 -6.135 -24.156 1.00 89.69 389 LEU A C 1
ATOM 3029 O O . LEU A 1 389 ? 24.808 -6.150 -23.825 1.00 89.69 389 LEU A O 1
ATOM 3033 N N . CYS A 1 390 ? 26.541 -7.108 -24.880 1.00 91.44 390 CYS A N 1
ATOM 3034 C CA . CYS A 1 390 ? 25.821 -8.270 -25.399 1.00 91.44 390 CYS A CA 1
ATOM 3035 C C . CYS A 1 390 ? 26.376 -9.568 -24.806 1.00 91.44 390 CYS A C 1
ATOM 3037 O O . CYS A 1 390 ? 27.584 -9.798 -24.849 1.00 91.44 390 CYS A O 1
ATOM 3039 N N . TYR A 1 391 ? 25.506 -10.420 -24.262 1.00 90.56 391 TYR A N 1
ATOM 3040 C CA . TYR A 1 391 ? 25.899 -11.711 -23.689 1.00 90.56 391 TYR A CA 1
ATOM 3041 C C . TYR A 1 391 ? 24.779 -12.745 -23.727 1.00 90.56 391 TYR A C 1
ATOM 3043 O O . TYR A 1 391 ? 23.608 -12.385 -23.806 1.00 90.56 391 TYR A O 1
ATOM 3051 N N . ASP A 1 392 ? 25.130 -14.027 -23.641 1.00 90.00 392 ASP A N 1
ATOM 3052 C CA . ASP A 1 392 ? 24.175 -15.118 -23.422 1.00 90.00 392 ASP A CA 1
ATOM 3053 C C . ASP A 1 392 ? 23.889 -15.328 -21.921 1.00 90.00 392 ASP A C 1
ATOM 3055 O O . ASP A 1 392 ? 24.599 -14.816 -21.053 1.00 90.00 392 ASP A O 1
ATOM 3059 N N . LYS A 1 393 ? 22.872 -16.134 -21.592 1.00 85.00 393 LYS A N 1
ATOM 3060 C CA . LYS A 1 393 ? 22.453 -16.400 -20.203 1.00 85.00 393 LYS A CA 1
ATOM 3061 C C . LYS A 1 393 ? 23.593 -16.871 -19.294 1.00 85.00 393 LYS A C 1
ATOM 3063 O O . LYS A 1 393 ? 23.649 -16.465 -18.136 1.00 85.00 393 LYS A O 1
ATOM 3068 N N . LYS A 1 394 ? 24.485 -17.729 -19.801 1.00 81.81 394 LYS A N 1
ATOM 3069 C CA . LYS A 1 394 ? 25.609 -18.285 -19.034 1.00 81.81 394 LYS A CA 1
ATOM 3070 C C . LYS A 1 394 ? 26.867 -17.414 -19.116 1.00 81.81 394 LYS A C 1
ATOM 3072 O O . LYS A 1 394 ? 27.855 -17.739 -18.467 1.00 81.81 394 LYS A O 1
ATOM 3077 N N . ARG A 1 395 ? 26.833 -16.316 -19.883 1.00 81.31 395 ARG A N 1
ATOM 3078 C CA . ARG A 1 395 ? 27.978 -15.437 -20.180 1.00 81.31 395 ARG A CA 1
ATOM 3079 C C . ARG A 1 395 ? 29.192 -16.189 -20.742 1.00 81.31 395 ARG A C 1
ATOM 3081 O O . ARG A 1 395 ? 30.327 -15.768 -20.535 1.00 81.31 395 ARG A O 1
ATOM 3088 N N . LEU A 1 396 ? 28.949 -17.287 -21.458 1.00 81.94 396 LEU A N 1
ATOM 3089 C CA . LEU A 1 396 ? 29.965 -17.996 -22.242 1.00 81.94 396 LEU A CA 1
ATOM 3090 C C . LEU A 1 396 ? 30.384 -17.168 -23.465 1.00 81.94 396 LEU A C 1
ATOM 3092 O O . LEU A 1 396 ? 31.512 -17.266 -23.937 1.00 81.94 396 LEU A O 1
ATOM 3096 N N . MET A 1 397 ? 29.475 -16.324 -23.951 1.00 85.25 397 MET A N 1
ATOM 3097 C CA . MET A 1 397 ? 29.708 -15.283 -24.935 1.00 85.25 397 MET A CA 1
ATOM 3098 C C . MET A 1 397 ? 29.434 -13.923 -24.291 1.00 85.25 397 MET A C 1
ATOM 3100 O O . MET A 1 397 ? 28.361 -13.699 -23.731 1.00 85.25 397 MET A O 1
ATOM 3104 N N . CYS A 1 398 ? 30.389 -12.999 -24.397 1.00 86.75 398 CYS A N 1
ATOM 3105 C CA . CYS A 1 398 ? 30.238 -11.628 -23.919 1.00 86.75 398 CYS A CA 1
ATOM 3106 C C . CYS A 1 398 ? 31.071 -10.671 -24.780 1.00 86.75 398 CYS A C 1
ATOM 3108 O O . CYS A 1 398 ? 32.289 -10.838 -24.904 1.00 86.75 398 CYS A O 1
ATOM 3110 N N . LEU A 1 399 ? 30.423 -9.674 -25.379 1.00 87.75 399 LEU A N 1
ATOM 3111 C CA . LEU A 1 399 ? 31.076 -8.653 -26.193 1.00 87.75 399 LEU A CA 1
ATOM 3112 C C . LEU A 1 399 ? 30.502 -7.267 -25.906 1.00 87.75 399 LEU A C 1
ATOM 3114 O O . LEU A 1 399 ? 29.347 -7.116 -25.505 1.00 87.75 399 LEU A O 1
ATOM 3118 N N . VAL A 1 400 ? 31.325 -6.260 -26.168 1.00 87.69 400 VAL A N 1
ATOM 3119 C CA . VAL A 1 400 ? 30.943 -4.849 -26.166 1.00 87.69 400 VAL A CA 1
ATOM 3120 C C . VAL A 1 400 ? 30.947 -4.354 -27.603 1.00 87.69 400 VAL A C 1
ATOM 3122 O O . VAL A 1 400 ? 31.844 -4.729 -28.359 1.00 87.69 400 VAL A O 1
ATOM 3125 N N . PHE A 1 401 ? 29.966 -3.537 -27.970 1.00 90.19 401 PHE A N 1
ATOM 3126 C CA . PHE A 1 401 ? 29.873 -2.941 -29.299 1.00 90.19 401 PHE A CA 1
ATOM 3127 C C . PHE A 1 401 ? 29.269 -1.537 -29.242 1.00 90.19 401 PHE A C 1
ATOM 3129 O O . PHE A 1 401 ? 28.552 -1.176 -28.308 1.00 90.19 401 PHE A O 1
ATOM 3136 N N . ASP A 1 402 ? 29.547 -0.747 -30.264 1.00 89.50 402 ASP A N 1
ATOM 3137 C CA . ASP A 1 402 ? 29.088 0.629 -30.421 1.00 89.50 402 ASP A CA 1
ATOM 3138 C C . ASP A 1 402 ? 28.751 0.922 -31.893 1.00 89.50 402 ASP A C 1
ATOM 3140 O O . ASP A 1 402 ? 28.715 0.017 -32.732 1.00 89.50 402 ASP A O 1
ATOM 3144 N N . LYS A 1 403 ? 28.535 2.200 -32.220 1.00 90.12 403 LYS A N 1
ATOM 3145 C CA . LYS A 1 403 ? 28.283 2.664 -33.591 1.00 90.12 403 LYS A CA 1
ATOM 3146 C C . LYS A 1 403 ? 29.411 2.360 -34.587 1.00 90.12 403 LYS A C 1
ATOM 3148 O O . LYS A 1 403 ? 29.152 2.313 -35.781 1.00 90.12 403 LYS A O 1
ATOM 3153 N N . THR A 1 404 ? 30.646 2.147 -34.126 1.00 88.94 404 THR A N 1
ATOM 3154 C CA . THR A 1 404 ? 31.787 1.829 -35.006 1.00 88.94 404 THR A CA 1
ATOM 3155 C C . THR A 1 404 ? 31.812 0.354 -35.400 1.00 88.94 404 THR A C 1
ATOM 3157 O O . THR A 1 404 ? 32.307 -0.007 -36.463 1.00 88.94 404 THR A O 1
ATOM 3160 N N . THR A 1 405 ? 31.244 -0.507 -34.555 1.00 89.69 405 THR A N 1
ATOM 3161 C CA . THR A 1 405 ? 31.273 -1.972 -34.698 1.00 89.69 405 THR A CA 1
ATOM 3162 C C . THR A 1 405 ? 29.917 -2.592 -35.029 1.00 89.69 405 THR A C 1
ATOM 3164 O O . THR A 1 405 ? 29.818 -3.805 -35.236 1.00 89.69 405 THR A O 1
ATOM 3167 N N . CYS A 1 406 ? 28.877 -1.765 -35.119 1.00 92.94 406 CYS A N 1
ATOM 3168 C CA . CYS A 1 406 ? 27.529 -2.130 -35.527 1.00 92.94 406 CYS A CA 1
ATOM 3169 C C . CYS A 1 406 ? 26.980 -1.049 -36.479 1.00 92.94 406 CYS A C 1
ATOM 3171 O O . CYS A 1 406 ? 26.581 0.019 -36.016 1.00 92.94 406 CYS A O 1
ATOM 3173 N N . PRO A 1 407 ? 26.913 -1.305 -37.800 1.00 91.19 407 PRO A N 1
ATOM 3174 C CA . PRO A 1 407 ? 26.437 -0.316 -38.774 1.00 91.19 407 PRO A CA 1
ATOM 3175 C C . PRO A 1 407 ? 25.000 0.165 -38.528 1.00 91.19 407 PRO A C 1
ATOM 3177 O O . PRO A 1 407 ? 24.652 1.291 -38.863 1.00 91.19 407 PRO A O 1
ATOM 3180 N N . ARG A 1 408 ? 24.159 -0.685 -37.925 1.00 94.25 408 ARG A N 1
ATOM 3181 C CA . ARG A 1 408 ? 22.751 -0.397 -37.592 1.00 94.25 408 ARG A CA 1
ATOM 3182 C C . ARG A 1 408 ? 22.550 -0.231 -36.082 1.00 94.25 408 ARG A C 1
ATOM 3184 O O . ARG A 1 408 ? 21.555 -0.683 -35.516 1.00 94.25 408 ARG A O 1
ATOM 3191 N N . TYR A 1 409 ? 23.524 0.393 -35.419 1.00 92.50 409 TYR A N 1
ATOM 3192 C CA . TYR A 1 409 ? 23.535 0.586 -33.968 1.00 92.50 409 TYR A CA 1
ATOM 3193 C C . TYR A 1 409 ? 22.300 1.331 -33.456 1.00 92.50 409 TYR A C 1
ATOM 3195 O O . TYR A 1 409 ? 21.656 0.866 -32.514 1.00 92.50 409 TYR A O 1
ATOM 3203 N N . ASP A 1 410 ? 21.948 2.452 -34.089 1.00 90.75 410 ASP A N 1
ATOM 3204 C CA . ASP A 1 410 ? 20.839 3.301 -33.644 1.00 90.75 410 ASP A CA 1
ATOM 3205 C C . ASP A 1 410 ? 19.487 2.599 -33.779 1.00 90.75 410 ASP A C 1
ATOM 3207 O O . ASP A 1 410 ? 18.651 2.700 -32.885 1.00 90.75 410 ASP A O 1
ATOM 3211 N N . GLU A 1 411 ? 19.294 1.808 -34.838 1.00 92.31 411 GLU A N 1
ATOM 3212 C CA . GLU A 1 411 ? 18.088 0.996 -35.023 1.00 92.31 411 GLU A CA 1
ATOM 3213 C C . GLU A 1 411 ? 17.938 -0.034 -33.896 1.00 92.31 411 GLU A C 1
ATOM 3215 O O . GLU A 1 411 ? 16.884 -0.130 -33.263 1.00 92.31 411 GLU A O 1
ATOM 3220 N N . LEU A 1 412 ? 19.015 -0.759 -33.577 1.00 92.44 412 LEU A N 1
ATOM 3221 C CA . LEU A 1 412 ? 19.012 -1.741 -32.495 1.00 92.44 412 LEU A CA 1
ATOM 3222 C C . LEU A 1 412 ? 18.774 -1.084 -31.125 1.00 92.44 412 LEU A C 1
ATOM 3224 O O . LEU A 1 412 ? 17.987 -1.588 -30.319 1.00 92.44 412 LEU A O 1
ATOM 3228 N N . CYS A 1 413 ? 19.409 0.061 -30.864 1.00 91.00 413 CYS A N 1
ATOM 3229 C CA . CYS A 1 413 ? 19.233 0.811 -29.620 1.00 91.00 413 CYS A CA 1
ATOM 3230 C C . CYS A 1 413 ? 17.825 1.396 -29.497 1.00 91.00 413 CYS A C 1
ATOM 3232 O O . CYS A 1 413 ? 17.242 1.338 -28.417 1.00 91.00 413 CYS A O 1
ATOM 3234 N N . HIS A 1 414 ? 17.243 1.890 -30.591 1.00 89.00 414 HIS A N 1
ATOM 3235 C CA . HIS A 1 414 ? 15.867 2.376 -30.625 1.00 89.00 414 HIS A CA 1
ATOM 3236 C C . HIS A 1 414 ? 14.874 1.258 -30.288 1.00 89.00 414 HIS A C 1
ATOM 3238 O O . HIS A 1 414 ? 13.961 1.449 -29.481 1.00 89.00 414 HIS A O 1
ATOM 3244 N N . VAL A 1 415 ? 15.082 0.058 -30.835 1.00 87.44 415 VAL A N 1
ATOM 3245 C CA . VAL A 1 415 ? 14.279 -1.123 -30.494 1.00 87.44 415 VAL A CA 1
ATOM 3246 C C . VAL A 1 415 ? 14.387 -1.456 -29.000 1.00 87.44 415 VAL A C 1
ATOM 3248 O O . VAL A 1 415 ? 13.369 -1.714 -28.354 1.00 87.44 415 VAL A O 1
ATOM 3251 N N . ILE A 1 416 ? 15.591 -1.410 -28.421 1.00 89.31 416 ILE A N 1
ATOM 3252 C CA . ILE A 1 416 ? 15.791 -1.639 -26.980 1.00 89.31 416 ILE A CA 1
ATOM 3253 C C . ILE A 1 416 ? 15.114 -0.544 -26.148 1.00 89.31 416 ILE A C 1
ATOM 3255 O O . ILE A 1 416 ? 14.435 -0.863 -25.173 1.00 89.31 416 ILE A O 1
ATOM 3259 N N . ALA A 1 417 ? 15.268 0.722 -26.533 1.00 84.88 417 ALA A N 1
ATOM 3260 C CA . ALA A 1 417 ? 14.721 1.874 -25.823 1.00 84.88 417 ALA A CA 1
ATOM 3261 C C . ALA A 1 417 ? 13.187 1.850 -25.778 1.00 84.88 417 ALA A C 1
ATOM 3263 O O . ALA A 1 417 ? 12.592 2.152 -24.745 1.00 84.88 417 ALA A O 1
ATOM 3264 N N . THR A 1 418 ? 12.553 1.451 -26.883 1.00 78.12 418 THR A N 1
ATOM 3265 C CA . THR A 1 418 ? 11.091 1.469 -27.035 1.00 78.12 418 THR A CA 1
ATOM 3266 C C . THR A 1 418 ? 10.411 0.204 -26.522 1.00 78.12 418 THR A C 1
ATOM 3268 O O . THR A 1 418 ? 9.326 0.283 -25.949 1.00 78.12 418 THR A O 1
ATOM 3271 N N . LYS A 1 419 ? 11.021 -0.974 -26.714 1.00 79.25 419 LYS A N 1
ATOM 3272 C CA . LYS A 1 419 ? 10.379 -2.272 -26.427 1.00 79.25 419 LYS A CA 1
ATOM 3273 C C . LYS A 1 419 ? 11.018 -3.045 -25.275 1.00 79.25 419 LYS A C 1
ATOM 3275 O O . LYS A 1 419 ? 10.424 -4.002 -24.780 1.00 79.25 419 LYS A O 1
ATOM 3280 N N . GLY A 1 420 ? 12.224 -2.676 -24.857 1.00 78.25 420 GLY A N 1
ATOM 3281 C CA . GLY A 1 420 ? 12.951 -3.342 -23.783 1.00 78.25 420 GLY A CA 1
ATOM 3282 C C . GLY A 1 420 ? 12.495 -2.909 -22.384 1.00 78.25 420 GLY A C 1
ATOM 3283 O O . GLY A 1 420 ? 12.084 -1.760 -22.193 1.00 78.25 420 GLY A O 1
ATOM 3284 N N . PRO A 1 421 ? 12.597 -3.772 -21.355 1.00 70.44 421 PRO A N 1
ATOM 3285 C CA . PRO A 1 421 ? 12.386 -3.361 -19.971 1.00 70.44 421 PRO A CA 1
ATOM 3286 C C . PRO A 1 421 ? 13.218 -2.132 -19.599 1.00 70.44 421 PRO A C 1
ATOM 3288 O O . PRO A 1 421 ? 14.448 -2.135 -19.704 1.00 70.44 421 PRO A O 1
ATOM 3291 N N . LEU A 1 422 ? 12.523 -1.082 -19.150 1.00 70.88 422 LEU A N 1
ATOM 3292 C CA . LEU A 1 422 ? 13.094 0.222 -18.787 1.00 70.88 422 LEU A CA 1
ATOM 3293 C C . LEU A 1 422 ? 13.854 0.928 -19.926 1.00 70.88 422 LEU A C 1
ATOM 3295 O O . LEU A 1 422 ? 14.571 1.885 -19.654 1.00 70.88 422 LEU A O 1
ATOM 3299 N N . GLY A 1 423 ? 13.740 0.460 -21.172 1.00 80.75 423 GLY A N 1
ATOM 3300 C CA . GLY A 1 423 ? 14.534 0.968 -22.291 1.00 80.75 423 GLY A CA 1
ATOM 3301 C C . GLY A 1 423 ? 16.038 0.693 -22.159 1.00 80.75 423 GLY A C 1
ATOM 3302 O O . GLY A 1 423 ? 16.841 1.333 -22.830 1.00 80.75 423 GLY A O 1
ATOM 3303 N N . ARG A 1 424 ? 16.437 -0.215 -21.254 1.00 82.44 424 ARG A N 1
ATOM 3304 C CA . ARG A 1 424 ? 17.849 -0.466 -20.904 1.00 82.44 424 ARG A CA 1
ATOM 3305 C C . ARG A 1 424 ? 18.365 -1.822 -21.350 1.00 82.44 424 ARG A C 1
ATOM 3307 O O . ARG A 1 424 ? 19.567 -2.061 -21.314 1.00 82.44 424 ARG A O 1
ATOM 3314 N N . LYS A 1 425 ? 17.481 -2.750 -21.701 1.00 88.00 425 LYS A N 1
ATOM 3315 C CA . LYS A 1 425 ? 17.873 -4.082 -22.160 1.00 88.00 425 LYS A CA 1
ATOM 3316 C C . LYS A 1 425 ? 16.779 -4.727 -22.984 1.00 88.00 425 LYS A C 1
ATOM 3318 O O . LYS A 1 425 ? 15.608 -4.486 -22.718 1.00 88.00 425 LYS A O 1
ATOM 3323 N N . ALA A 1 426 ? 17.146 -5.589 -23.919 1.00 89.00 426 ALA A N 1
ATOM 3324 C CA . ALA A 1 426 ? 16.208 -6.492 -24.577 1.00 89.00 426 ALA A CA 1
ATOM 3325 C C . ALA A 1 426 ? 16.877 -7.834 -24.891 1.00 89.00 426 ALA A C 1
ATOM 3327 O O . ALA A 1 426 ? 18.103 -7.962 -24.844 1.00 89.00 426 ALA A O 1
ATOM 3328 N N . TYR A 1 427 ? 16.043 -8.835 -25.162 1.00 90.19 427 TYR A N 1
ATOM 3329 C CA . TYR A 1 427 ? 16.455 -10.204 -25.436 1.00 90.19 427 TYR A CA 1
ATOM 3330 C C . TYR A 1 427 ? 16.155 -10.500 -26.898 1.00 90.19 427 TYR A C 1
ATOM 3332 O O . TYR A 1 427 ? 15.036 -10.273 -27.362 1.00 90.19 427 TYR A O 1
ATOM 3340 N N . PHE A 1 428 ? 17.148 -11.002 -27.615 1.00 91.00 428 PHE A N 1
ATOM 3341 C CA . PHE A 1 428 ? 17.058 -11.257 -29.044 1.00 91.00 428 PHE A CA 1
ATOM 3342 C C . PHE A 1 428 ? 17.495 -12.678 -29.340 1.00 91.00 428 PHE A C 1
ATOM 3344 O O . PHE A 1 428 ? 18.397 -13.205 -28.686 1.00 91.00 428 PHE A O 1
ATOM 3351 N N . ARG A 1 429 ? 16.899 -13.279 -30.369 1.00 89.94 429 ARG A N 1
ATOM 3352 C CA . ARG A 1 429 ? 17.564 -14.388 -31.048 1.00 89.94 429 ARG A CA 1
ATOM 3353 C C . ARG A 1 429 ? 18.805 -13.842 -31.743 1.00 89.94 429 ARG A C 1
ATOM 3355 O O . ARG A 1 429 ? 18.790 -12.730 -32.279 1.00 89.94 429 ARG A O 1
ATOM 3362 N N . ALA A 1 430 ? 19.856 -14.638 -31.758 1.00 93.25 430 ALA A N 1
ATOM 3363 C CA . ALA A 1 430 ? 21.066 -14.360 -32.499 1.00 93.25 430 ALA A CA 1
ATOM 3364 C C . ALA A 1 430 ? 21.717 -15.662 -32.963 1.00 93.25 430 ALA A C 1
ATOM 3366 O O . ALA A 1 430 ? 21.411 -16.741 -32.454 1.00 93.25 430 ALA A O 1
ATOM 3367 N N . ARG A 1 431 ? 22.635 -15.553 -33.917 1.00 93.94 431 ARG A N 1
ATOM 3368 C CA . ARG A 1 431 ? 23.532 -16.637 -34.324 1.00 93.94 431 ARG A CA 1
ATOM 3369 C C . ARG A 1 431 ? 24.903 -16.074 -34.649 1.00 93.94 431 ARG A C 1
ATOM 3371 O O . ARG A 1 431 ? 25.039 -14.887 -34.929 1.00 93.94 431 ARG A O 1
ATOM 3378 N N . VAL A 1 432 ? 25.916 -16.929 -34.644 1.00 94.06 432 VAL A N 1
ATOM 3379 C CA . VAL A 1 432 ? 27.243 -16.549 -35.134 1.00 94.06 432 VAL A CA 1
ATOM 3380 C C . VAL A 1 432 ? 27.380 -17.025 -36.570 1.00 94.06 432 VAL A C 1
ATOM 3382 O O . VAL A 1 432 ? 27.253 -18.220 -36.832 1.00 94.06 432 VAL A O 1
ATOM 3385 N N . SER A 1 433 ? 27.621 -16.102 -37.494 1.00 92.62 433 SER A N 1
ATOM 3386 C CA . SER A 1 433 ? 27.792 -16.417 -38.909 1.00 92.62 433 SER A CA 1
ATOM 3387 C C . SER A 1 433 ? 29.087 -17.190 -39.158 1.00 92.62 433 SER A C 1
ATOM 3389 O O . SER A 1 433 ? 30.014 -17.164 -38.347 1.00 92.62 433 SER A O 1
ATOM 3391 N N . ARG A 1 434 ? 29.220 -17.820 -40.333 1.00 88.19 434 ARG A N 1
ATOM 3392 C CA . ARG A 1 434 ? 30.477 -18.483 -40.746 1.00 88.19 434 ARG A CA 1
ATOM 3393 C C . ARG A 1 434 ? 31.695 -17.549 -40.759 1.00 88.19 434 ARG A C 1
ATOM 3395 O O . ARG A 1 434 ? 32.819 -18.029 -40.713 1.00 88.19 434 ARG A O 1
ATOM 3402 N N . LYS A 1 435 ? 31.473 -16.231 -40.801 1.00 86.81 435 LYS A N 1
ATOM 3403 C CA . LYS A 1 435 ? 32.516 -15.197 -40.742 1.00 86.81 435 LYS A CA 1
ATOM 3404 C C . LYS A 1 435 ? 32.891 -14.804 -39.301 1.00 86.81 435 LYS A C 1
ATOM 3406 O O . LYS A 1 435 ? 33.648 -13.856 -39.121 1.00 86.81 435 LYS A O 1
ATOM 3411 N N . GLY A 1 436 ? 32.337 -15.470 -38.283 1.00 85.06 436 GLY A N 1
ATOM 3412 C CA . GLY A 1 436 ? 32.587 -15.166 -36.868 1.00 85.06 436 GLY A CA 1
ATOM 3413 C C . GLY A 1 436 ? 31.891 -13.896 -36.366 1.00 85.06 436 GLY A C 1
ATOM 3414 O O . GLY A 1 436 ? 32.344 -13.288 -35.400 1.00 85.06 436 GLY A O 1
ATOM 3415 N N . VAL A 1 437 ? 30.814 -13.464 -37.031 1.00 91.75 437 VAL A N 1
ATOM 3416 C CA . VAL A 1 437 ? 30.072 -12.227 -36.718 1.00 91.75 437 VAL A CA 1
ATOM 3417 C C . VAL A 1 437 ? 28.774 -12.575 -36.010 1.00 91.75 437 VAL A C 1
ATOM 3419 O O . VAL A 1 437 ? 28.118 -13.542 -36.392 1.00 91.75 437 VAL A O 1
ATOM 3422 N N . LEU A 1 438 ? 28.384 -11.798 -34.999 1.00 95.19 438 LEU A N 1
ATOM 3423 C CA . LEU A 1 438 ? 27.105 -12.001 -34.331 1.00 95.19 438 LEU A CA 1
ATOM 3424 C C . LEU A 1 438 ? 25.995 -11.365 -35.172 1.00 95.19 438 LEU A C 1
ATOM 3426 O O . LEU A 1 438 ? 25.968 -10.154 -35.353 1.00 95.19 438 LEU A O 1
ATOM 3430 N N . GLU A 1 439 ? 25.068 -12.174 -35.662 1.00 95.00 439 GLU A N 1
ATOM 3431 C CA . GLU A 1 439 ? 23.871 -11.727 -36.370 1.00 95.00 439 GLU A CA 1
ATOM 3432 C C . GLU A 1 439 ? 22.694 -11.706 -35.393 1.00 95.00 439 GLU A C 1
ATOM 3434 O O . GLU A 1 439 ? 22.312 -12.747 -34.854 1.00 95.00 439 GLU A O 1
ATOM 3439 N N . VAL A 1 440 ? 22.125 -10.524 -35.149 1.00 94.19 440 VAL A N 1
ATOM 3440 C CA . VAL A 1 440 ? 21.009 -10.311 -34.217 1.00 94.19 440 VAL A CA 1
ATOM 3441 C C . VAL A 1 440 ? 19.703 -10.147 -34.991 1.00 94.19 440 VAL A C 1
ATOM 3443 O O . VAL A 1 440 ? 19.567 -9.242 -35.817 1.00 94.19 440 VAL A O 1
ATOM 3446 N N . PHE A 1 441 ? 18.704 -10.975 -34.680 1.00 91.12 441 PHE A N 1
ATOM 3447 C CA . PHE A 1 441 ? 17.358 -10.874 -35.254 1.00 91.12 441 PHE A CA 1
ATOM 3448 C C . PHE A 1 441 ? 16.561 -9.779 -34.527 1.00 91.12 441 PHE A C 1
ATOM 3450 O O . PHE A 1 441 ? 15.716 -10.049 -33.671 1.00 91.12 441 PHE A O 1
ATOM 3457 N N . HIS A 1 442 ? 16.846 -8.515 -34.845 1.00 86.94 442 HIS A N 1
ATOM 3458 C CA . HIS A 1 442 ? 16.339 -7.344 -34.110 1.00 86.94 442 HIS A CA 1
ATOM 3459 C C . HIS A 1 442 ? 14.807 -7.185 -34.143 1.00 86.94 442 HIS A C 1
ATOM 3461 O O . HIS A 1 442 ? 14.214 -6.665 -33.199 1.00 86.94 442 HIS A O 1
ATOM 3467 N N . LYS A 1 443 ? 14.146 -7.714 -35.181 1.00 83.19 443 LYS A N 1
ATOM 3468 C CA . LYS A 1 443 ? 12.676 -7.742 -35.317 1.00 83.19 443 LYS A CA 1
ATOM 3469 C C . LYS A 1 443 ? 11.999 -8.883 -34.547 1.00 83.19 443 LYS A C 1
ATOM 3471 O O . LYS A 1 443 ? 10.776 -8.870 -34.409 1.00 83.19 443 LYS A O 1
ATOM 3476 N N . ALA A 1 444 ? 12.762 -9.845 -34.027 1.00 74.69 444 ALA A N 1
ATOM 3477 C CA . ALA A 1 444 ? 12.266 -11.013 -33.300 1.00 74.69 444 ALA A CA 1
ATOM 3478 C C . ALA A 1 444 ? 12.612 -10.918 -31.801 1.00 74.69 444 ALA A C 1
ATOM 3480 O O . ALA A 1 444 ? 13.466 -11.651 -31.294 1.00 74.69 444 ALA A O 1
ATOM 3481 N N . LEU A 1 445 ? 11.953 -9.998 -31.081 1.00 77.06 445 LEU A N 1
ATOM 3482 C CA . LEU A 1 445 ? 12.165 -9.845 -29.636 1.00 77.06 445 LEU A CA 1
ATOM 3483 C C . LEU A 1 445 ? 11.680 -11.067 -28.860 1.00 77.06 445 LEU A C 1
ATOM 3485 O O . LEU A 1 445 ? 10.541 -11.523 -29.000 1.00 77.06 445 LEU A O 1
ATOM 3489 N N . MET A 1 446 ? 12.530 -11.517 -27.947 1.00 78.75 446 MET A N 1
ATOM 3490 C CA . MET A 1 446 ? 12.190 -12.538 -26.972 1.00 78.75 446 MET A CA 1
ATOM 3491 C C . MET A 1 446 ? 11.514 -11.907 -25.746 1.00 78.75 446 MET A C 1
ATOM 3493 O O . MET A 1 446 ? 11.787 -10.750 -25.405 1.00 78.75 446 MET A O 1
ATOM 3497 N N . PRO A 1 447 ? 10.627 -12.647 -25.054 1.00 68.69 447 PRO A N 1
ATOM 3498 C CA . PRO A 1 447 ? 10.136 -12.242 -23.743 1.00 68.69 447 PRO A CA 1
ATOM 3499 C C . PRO A 1 447 ? 11.292 -11.930 -22.790 1.00 68.69 447 PRO A C 1
ATOM 3501 O O . PRO A 1 447 ? 12.379 -12.491 -22.901 1.00 68.69 447 PRO A O 1
ATOM 3504 N N . SER A 1 448 ? 11.044 -11.047 -21.825 1.00 69.69 448 SER A N 1
ATOM 3505 C CA . SER A 1 448 ? 12.044 -10.762 -20.797 1.00 69.69 448 SER A CA 1
ATOM 3506 C C . SER A 1 448 ? 12.319 -12.009 -19.963 1.00 69.69 448 SER A C 1
ATOM 3508 O O . SER A 1 448 ? 11.405 -12.541 -19.335 1.00 69.69 448 SER A O 1
ATOM 3510 N N . GLU A 1 449 ? 13.574 -12.448 -19.929 1.00 64.50 449 GLU A N 1
ATOM 3511 C CA . GLU A 1 449 ? 14.006 -13.576 -19.104 1.00 64.50 449 GLU A CA 1
ATOM 3512 C C . GLU A 1 449 ? 14.708 -13.101 -17.822 1.00 64.50 449 GLU A C 1
ATOM 3514 O O . GLU A 1 449 ? 15.411 -12.089 -17.814 1.00 64.50 449 GLU A O 1
ATOM 3519 N N . ALA A 1 450 ? 14.551 -13.837 -16.720 1.00 57.19 450 ALA A N 1
ATOM 3520 C CA . ALA A 1 450 ? 15.299 -13.588 -15.488 1.00 57.19 450 ALA A CA 1
ATOM 3521 C C . ALA A 1 450 ? 16.767 -14.033 -15.677 1.00 57.19 450 ALA A C 1
ATOM 3523 O O . ALA A 1 450 ? 17.092 -15.201 -15.474 1.00 57.19 450 ALA A O 1
ATOM 3524 N N . TRP A 1 451 ? 17.620 -13.122 -16.163 1.00 59.38 451 TRP A N 1
ATOM 3525 C CA . TRP A 1 451 ? 19.065 -13.302 -16.386 1.00 59.38 451 TRP A CA 1
ATOM 3526 C C . TRP A 1 451 ? 19.887 -12.287 -15.612 1.00 59.38 451 TRP A C 1
ATOM 3528 O O . TRP A 1 451 ? 19.523 -11.082 -15.672 1.00 59.38 451 TRP A O 1
#

Organism: NCBI:txid215587

Foldseek 3Di:
DPDPDVVVVVVVVQQQPADPPRHSQAGDDADPLLVQLLVCLLQQPQVSVLVVCQQFFKKFKKAFADDPVDPVSHRWIWIWHDAPPVVQWTWTFTDADPPGPDTDIDTGHPVGIDGPDIGGTPDNPVLCSNQQAFHGRQGDGSLLSLLNSQFPPDDPPRNSLVSLVSSVVRPRDQCDATNQSDGLLLSQLFQGDHDPSSLNNVLSSCVVPLCSQAGATNQQDGSLLRCLQNVVLVSLCCCCVPSLYQQCRAGPVNDGSQNSNPPDPSSNVSNLVSNLVVVVVVVVVVQQAAAPAPPGRHRFPAADPQQSQGGHVDPVSVVNCCVVCVVVSVVLVVDWWWFDFDPDDPPQDDADPVRDTDPADPLADADPDHAPGKDKKKWFDDPPDAFIWIAHPVRSHIGGGDCVGIVCRVVLLVLLLPPNSVSTMWMFMWGRHPVSIIITSSSRTDPDDPD

Solvent-accessible surface area (backbone atoms only — not comparable to full-atom values): 24351 Å² total; per-residue (Å²): 139,89,68,95,41,72,77,56,42,50,57,51,49,56,49,66,40,63,4,77,93,76,38,69,54,57,19,54,76,68,54,72,66,42,49,53,45,46,51,22,37,28,60,15,38,46,71,59,43,47,55,52,37,73,74,30,30,50,44,35,33,29,35,29,31,87,42,80,93,48,60,84,51,44,69,41,48,25,39,54,57,60,68,45,70,94,75,55,22,32,35,31,43,35,60,59,52,101,87,46,94,60,79,50,76,47,75,40,45,73,84,33,40,43,81,76,44,80,42,77,30,92,40,59,67,59,34,45,46,57,39,62,39,50,48,56,76,50,34,36,28,41,68,42,35,19,37,49,17,58,60,73,53,95,45,99,80,42,35,28,38,59,44,39,48,51,43,50,73,65,59,35,65,66,83,49,44,30,72,61,37,44,32,41,43,31,66,29,41,18,70,52,72,76,37,80,37,25,54,51,33,38,52,55,39,33,70,78,38,57,67,57,53,61,44,51,24,74,69,32,44,35,25,60,39,35,10,49,74,72,62,39,55,67,42,45,46,44,38,38,73,72,60,59,37,67,36,74,60,44,25,77,85,65,55,20,35,59,75,64,26,78,83,44,74,67,52,31,49,56,40,52,50,39,42,48,52,52,52,49,48,51,49,59,61,67,54,58,35,53,18,71,22,88,95,43,85,48,60,16,79,41,60,44,88,84,41,53,71,49,27,15,58,44,72,64,41,47,58,70,28,36,80,78,42,48,63,59,40,50,50,43,74,67,52,56,44,59,41,38,66,60,88,78,76,93,74,70,74,52,67,45,101,82,70,46,72,56,80,64,60,87,50,64,48,49,82,93,50,50,72,64,45,75,48,60,33,40,41,36,43,46,90,97,77,53,67,32,41,38,28,33,86,85,55,72,29,43,39,43,29,40,70,91,35,14,92,58,35,67,61,54,49,50,50,22,44,74,74,16,68,92,31,34,28,36,31,29,41,30,25,22,41,93,86,39,36,38,33,30,28,75,67,28,60,46,76,90,72,100,118

Mean predicted aligned error: 15.06 Å

Sequence (451 aa):
SEIRDDKRADFHRMLWSYGGNGDPFCGPQLSEEALQFSQAVLTGSLEWVEKYLVQHGKQFKVRLQNIESDQSLNGRIGTRGKLIAERNRYVITLEPAPEEKTLREISLKPASFTIIEEIPPRDPTKLRELLEHRWGVLRTPPLIMCIMGAKTVVNPTGRWKDIGVLLIEHGANVDDKDLVGKTVVHYGCGGMLRTPHSDVIVKACCKKMPSLVDTRDRMGEVALQGAVMVGDIENVQLMTETLKADPLIPDFHGVTPMSMCRYDPKVSRLISSAASKIKGKAMKQAVKASCDSSGCSKPGTKKCTRCLSVYYCSKECQVAAWKSHKGKCNQILTDVIEVRKLTSGNYKHMRGFNGQNFNGWNGKPPGSKQLNEEFIVKIQYTPGTFPCLCYDKKRLMCLVFDKTTCPRYDELCHVIATKGPLGRKAYFRARVSRKGVLEVFHKALMPSEAW

Nearest PDB structures (foldseek):
  1mx2-assembly1_A  TM=7.186E-01  e=1.157E-04  Homo sapiens
  5ybv-assembly1_B  TM=4.744E-01  e=3.517E-04  Homo sapiens
  5yaz-assembly1_A  TM=6.502E-01  e=1.043E-02  Mus musculus
  5ybu-assembly1_A  TM=4.905E-01  e=2.368E-03  Homo sapiens
  5yay-assembly1_A  TM=4.781E-01  e=1.680E-02  Mus musculus